Protein AF-0000000082329344 (afdb_homodimer)

pLDDT: mean 95.52, std 6.17, range [58.38, 98.94]

Secondary structure (DSSP, 8-state):
-EEEEE-GGGHHHHHHHHHHHT-EE---EEEE-TTS-EEEE-TT---SEEEEE----SHHHHHHHHHHHHHHHHTT-SEEEEEESS-TTTT--S-SSTT---HHHHHHHHHHTT-SEEEEES-SSGGGGGGSSSPPEEE--GGGGGTTS-S--SS-EEEESSGGGHHHHHHHHHHHT--EEEEEEEEEEETTEEEEEESS---BT--EEEEEEE-SS-HHHHHHHHHHHHTTB--EEEEEEE----TTHHHHHHHTT-SEEEEETTS-STTEEE-SHHHHHTT-/-EEEEE-GGGHHHHHHHHHHHT-EE---EEEE-TTS-EEEE-TT---SEEEEE----SHHHHHHHHHHHHHHHHTT-SEEEEEESS-TTTT--S-SSTT---HHHHHHHHHHTT-SEEEEES-SSGGGGGGSSSPPEEE--GGGGGTTS-S--SS-EEEESSGGGHHHHHHHHHHHT--EEEEEEEEEEETTEEEEEESS---BT--EEEEEEE-SS-HHHHHHHHHHHHTTB--EEEEEEE----TTHHHHHHHTT-SEEEEETTS-STTEEE-SHHHHHTT-

Sequence (568 aa):
MTTIVGGSASQALAAALADELEVSLAAVEYDRFPDGERLAAVPDFDDDRAVVVASTVSSDAHLELLLLQDAVREAGAEEVVTVLPYMGYARQDEAFEAGHPVSARAVARAVSTGADRVLTVNPHEDAICDFFEPTATAVDAAGRLAEPLPDVLEDPVFLSPDAGAIALAETVRDAYGDGETDYFEKTRHSGTEVEISPSDVDVDGRDVVVTDDIIATGSTMSEAVGVLRDRGVGRVFVTCVHPLLARNAVTKLSNAGVEAIYGTDTIERQSTAVSVAPTLAERLMTTIVGGSASQALAAALADELEVSLAAVEYDRFPDGERLAAVPDFDDDRAVVVASTVSSDAHLELLLLQDAVREAGAEEVVTVLPYMGYARQDEAFEAGHPVSARAVARAVSTGADRVLTVNPHEDAICDFFEPTATAVDAAGRLAEPLPDVLEDPVFLSPDAGAIALAETVRDAYGDGETDYFEKTRHSGTEVEISPSDVDVDGRDVVVTDDIIATGSTMSEAVGVLRDRGVGRVFVTCVHPLLARNAVTKLSNAGVEAIYGTDTIERQSTAVSVAPTLAERL

Organism: NCBI:txid2816475

Solvent-accessible surface area (backbone atoms only — not comparable to full-atom values): 28176 Å² total; per-residue (Å²): 99,56,31,30,36,41,32,92,60,16,47,68,45,28,52,46,32,16,60,71,62,70,43,47,68,53,67,62,44,77,49,69,46,86,68,64,52,76,44,35,26,34,59,82,56,78,44,42,29,35,38,38,27,34,22,21,78,42,48,61,40,44,52,44,45,42,22,40,38,32,5,45,43,68,46,54,30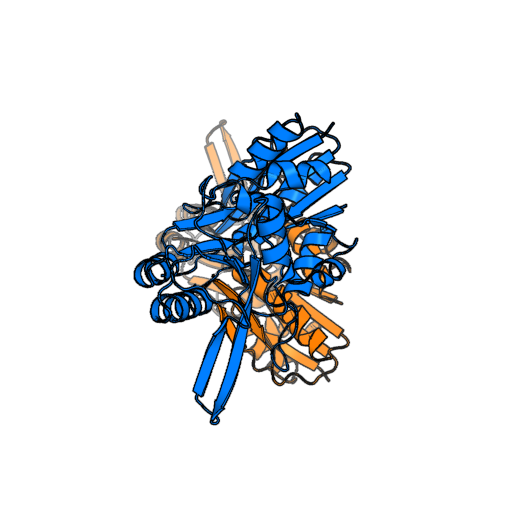,76,38,34,33,34,34,25,41,31,57,57,48,34,88,33,66,49,52,86,48,72,16,26,20,32,37,26,42,36,51,32,38,30,56,23,69,52,31,72,40,38,37,31,37,59,50,84,44,75,71,59,29,67,44,22,55,60,60,34,43,75,38,83,52,49,40,51,65,28,68,73,49,71,95,75,61,53,75,30,33,22,26,7,77,30,72,90,41,32,64,54,13,44,39,20,33,62,60,57,67,61,68,47,70,44,24,30,36,80,47,75,73,57,102,83,45,74,47,68,39,65,64,80,68,84,46,60,64,17,21,33,37,38,31,44,57,65,38,44,57,32,59,72,56,26,52,53,41,43,48,41,53,76,52,46,36,47,54,33,33,38,36,24,44,33,50,62,44,22,85,62,10,61,62,48,31,46,73,44,58,44,72,47,64,41,15,21,34,33,35,67,52,90,47,38,60,38,69,51,30,68,63,51,49,76,76,106,99,57,32,27,36,42,31,92,58,17,48,68,44,30,53,47,31,16,58,73,64,70,43,46,68,54,70,65,46,78,49,69,47,86,71,64,50,77,43,36,27,33,60,80,57,79,46,41,29,36,38,38,29,34,22,22,77,44,49,60,39,45,50,42,44,43,22,40,36,32,4,44,44,67,46,53,30,76,37,36,35,33,34,24,42,31,57,57,49,33,90,32,66,50,53,87,48,72,15,26,21,34,37,24,42,37,54,32,38,29,56,23,70,52,32,72,42,40,37,32,38,60,50,85,44,76,71,59,28,68,42,22,58,60,62,35,43,75,40,80,52,47,40,52,65,30,68,72,49,71,94,74,63,53,75,30,34,22,26,6,77,30,71,88,40,31,64,52,14,43,39,22,32,60,59,58,69,62,67,47,68,44,22,30,36,81,46,73,77,54,103,83,44,76,46,68,39,64,64,82,68,86,46,59,63,18,22,33,38,40,30,44,59,66,37,43,57,31,60,72,57,26,52,52,41,43,48,41,52,76,52,45,36,47,53,34,33,38,37,24,44,33,50,62,44,22,84,62,9,62,60,48,31,47,74,44,57,44,72,47,65,40,15,21,36,34,37,69,53,91,46,39,62,38,68,51,29,69,63,52,51,76,76,107

Structure (mmCIF, N/CA/C/O backbone):
data_AF-0000000082329344-model_v1
#
loop_
_entity.id
_entity.type
_entity.pdbx_description
1 polymer 'Ribose-phosphate pyrophosphokinase'
#
loop_
_atom_site.group_PDB
_atom_site.id
_atom_site.type_symbol
_atom_site.label_atom_id
_atom_site.label_alt_id
_atom_site.label_comp_id
_atom_site.label_asym_id
_atom_site.label_entity_id
_atom_site.label_seq_id
_atom_site.pdbx_PDB_ins_code
_atom_site.Cartn_x
_atom_site.Cartn_y
_atom_site.Cartn_z
_atom_site.occupancy
_atom_site.B_iso_or_equiv
_atom_site.auth_seq_id
_atom_site.auth_comp_id
_atom_site.auth_asym_id
_atom_site.auth_atom_id
_atom_site.pdbx_PDB_model_num
ATOM 1 N N . MET A 1 1 ? -25.406 15.836 -5.16 1 92.25 1 MET A N 1
ATOM 2 C CA . MET A 1 1 ? -25.188 15.836 -3.715 1 92.25 1 MET A CA 1
ATOM 3 C C . MET A 1 1 ? -23.828 15.242 -3.361 1 92.25 1 MET A C 1
ATOM 5 O O . MET A 1 1 ? -23.219 14.57 -4.188 1 92.25 1 MET A O 1
ATOM 9 N N . THR A 1 2 ? -23.219 15.711 -2.225 1 97 2 THR A N 1
ATOM 10 C CA . THR A 1 2 ? -21.859 15.375 -1.821 1 97 2 THR A CA 1
ATOM 11 C C . THR A 1 2 ? -21.859 14.555 -0.534 1 97 2 THR A C 1
ATOM 13 O O . THR A 1 2 ? -22.641 14.836 0.385 1 97 2 THR A O 1
ATOM 16 N N . THR A 1 3 ? -21.094 13.477 -0.561 1 98.56 3 THR A N 1
ATOM 17 C CA . THR A 1 3 ? -20.906 12.672 0.642 1 98.56 3 THR A CA 1
ATOM 18 C C . THR A 1 3 ? -19.422 12.562 0.992 1 98.56 3 THR A C 1
ATOM 20 O O . THR A 1 3 ? -18.594 12.336 0.114 1 98.56 3 THR A O 1
ATOM 23 N N . ILE A 1 4 ? -19.141 12.758 2.311 1 98.88 4 ILE A N 1
ATOM 24 C CA . ILE A 1 4 ? -17.781 12.586 2.812 1 98.88 4 ILE A CA 1
ATOM 25 C C . ILE A 1 4 ? -17.547 11.109 3.145 1 98.88 4 ILE A C 1
ATOM 27 O O . ILE A 1 4 ? -18.391 10.453 3.74 1 98.88 4 ILE A O 1
ATOM 31 N N . VAL A 1 5 ? -16.422 10.57 2.703 1 98.88 5 VAL A N 1
ATOM 32 C CA . VAL A 1 5 ? -16.016 9.195 2.941 1 98.88 5 VAL A CA 1
ATOM 33 C C . VAL A 1 5 ? -14.648 9.172 3.633 1 98.88 5 VAL A C 1
ATOM 35 O O . VAL A 1 5 ? -13.656 9.625 3.066 1 98.88 5 VAL A O 1
ATOM 38 N N . GLY A 1 6 ? -14.555 8.672 4.844 1 98.69 6 GLY A N 1
ATOM 39 C CA . GLY A 1 6 ? -13.328 8.727 5.621 1 98.69 6 GLY A CA 1
ATOM 40 C C . GLY A 1 6 ? -12.562 7.414 5.625 1 98.69 6 GLY A C 1
ATOM 41 O O . GLY A 1 6 ? -13.156 6.348 5.793 1 98.69 6 GLY A O 1
ATOM 42 N N . GLY A 1 7 ? -11.281 7.523 5.32 1 98.44 7 GLY A N 1
ATOM 43 C CA . GLY A 1 7 ? -10.445 6.371 5.605 1 98.44 7 GLY A CA 1
ATOM 44 C C . GLY A 1 7 ? -10.352 6.047 7.082 1 98.44 7 GLY A C 1
ATOM 45 O O . GLY A 1 7 ? -10.742 6.859 7.926 1 98.44 7 GLY A O 1
ATOM 46 N N . SER A 1 8 ? -9.805 4.891 7.406 1 97.75 8 SER A N 1
ATOM 47 C CA . SER A 1 8 ? -9.781 4.418 8.781 1 97.75 8 SER A CA 1
ATOM 48 C C . SER A 1 8 ? -8.891 5.301 9.656 1 97.75 8 SER A C 1
ATOM 50 O O . SER A 1 8 ? -9.133 5.445 10.852 1 97.75 8 SER A O 1
ATOM 52 N N . ALA A 1 9 ? -7.926 5.988 9.078 1 96.94 9 ALA A N 1
ATOM 53 C CA . ALA A 1 9 ? -6.969 6.797 9.828 1 96.94 9 ALA A CA 1
ATOM 54 C C . ALA A 1 9 ? -7.418 8.25 9.898 1 96.94 9 ALA A C 1
ATOM 56 O O . ALA A 1 9 ? -6.703 9.102 10.438 1 96.94 9 ALA A O 1
ATOM 57 N N . SER A 1 10 ? -8.609 8.586 9.344 1 98.25 10 SER A N 1
ATOM 58 C CA . SER A 1 10 ? -9.039 9.977 9.25 1 98.25 10 SER A CA 1
ATOM 59 C C . SER A 1 10 ? -10.523 10.117 9.57 1 98.25 10 SER A C 1
ATOM 61 O O . SER A 1 10 ? -11.227 10.922 8.945 1 98.25 10 SER A O 1
ATOM 63 N N . GLN A 1 11 ? -10.984 9.328 10.5 1 97.69 11 GLN A N 1
ATOM 64 C CA . GLN A 1 11 ? -12.414 9.281 10.766 1 97.69 11 GLN A CA 1
ATOM 65 C C . GLN A 1 11 ? -12.898 10.578 11.422 1 97.69 11 GLN A C 1
ATOM 67 O O . GLN A 1 11 ? -13.938 11.117 11.039 1 97.69 11 GLN A O 1
ATOM 72 N N . ALA A 1 12 ? -12.156 11.07 12.406 1 97.75 12 ALA A N 1
ATOM 73 C CA . ALA A 1 12 ? -12.539 12.289 13.102 1 97.75 12 ALA A CA 1
ATOM 74 C C . ALA A 1 12 ? -12.523 13.492 12.156 1 97.75 12 ALA A C 1
ATOM 76 O O . ALA A 1 12 ? -13.445 14.312 12.164 1 97.75 12 ALA A O 1
ATOM 77 N N . LEU A 1 13 ? -11.5 13.586 11.367 1 98.75 13 LEU A N 1
ATOM 78 C CA . LEU A 1 13 ? -11.414 14.68 10.406 1 98.75 13 LEU A CA 1
ATOM 79 C C . LEU A 1 13 ? -12.539 14.609 9.383 1 98.75 13 LEU A C 1
ATOM 81 O O . LEU A 1 13 ? -13.125 15.625 9.023 1 98.75 13 LEU A O 1
ATOM 85 N N . ALA A 1 14 ? -12.828 13.398 8.867 1 98.75 14 ALA A N 1
ATOM 86 C CA . ALA A 1 14 ? -13.93 13.219 7.922 1 98.75 14 ALA A CA 1
ATOM 87 C C . ALA A 1 14 ? -15.242 13.711 8.508 1 98.75 14 ALA A C 1
ATOM 89 O O . ALA A 1 14 ? -16.016 14.414 7.844 1 98.75 14 ALA A O 1
ATOM 90 N N . ALA A 1 15 ? -15.492 13.328 9.758 1 98.62 15 ALA A N 1
ATOM 91 C CA . ALA A 1 15 ? -16.703 13.75 10.438 1 98.62 15 ALA A CA 1
ATOM 92 C C . ALA A 1 15 ? -16.75 15.273 10.594 1 98.62 15 ALA A C 1
ATOM 94 O O . ALA A 1 15 ? -17.781 15.898 10.344 1 98.62 15 ALA A O 1
ATOM 95 N N . ALA A 1 16 ? -15.633 15.859 11.016 1 98.56 16 ALA A N 1
ATOM 96 C CA . ALA A 1 16 ? -15.547 17.297 11.18 1 98.56 16 ALA A CA 1
ATOM 97 C C . ALA A 1 16 ? -15.789 18.016 9.852 1 98.56 16 ALA A C 1
ATOM 99 O O . ALA A 1 16 ? -16.453 19.062 9.812 1 98.56 16 ALA A O 1
ATOM 100 N N . LEU A 1 17 ? -15.227 17.469 8.812 1 98.81 17 LEU A N 1
ATOM 101 C CA . LEU A 1 17 ? -15.375 18.078 7.496 1 98.81 17 LEU A CA 1
ATOM 102 C C . LEU A 1 17 ? -16.812 18 7.012 1 98.81 17 LEU A C 1
ATOM 104 O O . LEU A 1 17 ? -17.344 18.953 6.43 1 98.81 17 LEU A O 1
ATOM 108 N N . ALA A 1 18 ? -17.453 16.812 7.211 1 98.62 18 ALA A N 1
ATOM 109 C CA . ALA A 1 18 ? -18.875 16.672 6.859 1 98.62 18 ALA A CA 1
ATOM 110 C C . ALA A 1 18 ? -19.719 17.719 7.578 1 98.62 18 ALA A C 1
ATOM 112 O O . ALA A 1 18 ? -20.625 18.312 6.977 1 98.62 18 ALA A O 1
ATOM 113 N N . ASP A 1 19 ? -19.422 17.891 8.828 1 98.5 19 ASP A N 1
ATOM 114 C CA . ASP A 1 19 ? -20.141 18.875 9.625 1 98.5 19 ASP A CA 1
ATOM 115 C C . ASP A 1 19 ? -19.922 20.297 9.086 1 98.5 19 ASP A C 1
ATOM 117 O O . ASP A 1 19 ? -20.875 21.062 8.938 1 98.5 19 ASP A O 1
ATOM 121 N N . GLU A 1 20 ? -18.672 20.656 8.836 1 98.44 20 GLU A N 1
ATOM 122 C CA . GLU A 1 20 ? -18.312 21.984 8.328 1 98.44 20 GLU A CA 1
ATOM 123 C C . GLU A 1 20 ? -19.031 22.281 7.016 1 98.44 20 GLU A C 1
ATOM 125 O O . GLU A 1 20 ? -19.453 23.406 6.781 1 98.44 20 GLU A O 1
ATOM 130 N N . LEU A 1 21 ? -19.156 21.266 6.16 1 98.38 21 LEU A N 1
ATOM 131 C CA . LEU A 1 21 ? -19.719 21.438 4.828 1 98.38 21 LEU A CA 1
ATOM 132 C C . LEU A 1 21 ? -21.234 21.188 4.852 1 98.38 21 LEU A C 1
ATOM 134 O O . LEU A 1 21 ? -21.922 21.469 3.865 1 98.38 21 LEU A O 1
ATOM 138 N N . GLU A 1 22 ? -21.703 20.688 5.941 1 98.06 22 GLU A N 1
ATOM 139 C CA . GLU A 1 22 ? -23.109 20.328 6.094 1 98.06 22 GLU A CA 1
ATOM 140 C C . GLU A 1 22 ? -23.547 19.359 5.004 1 98.06 22 GLU A C 1
ATOM 142 O O . GLU A 1 22 ? -24.562 19.594 4.328 1 98.06 22 GLU A O 1
ATOM 147 N N . VAL A 1 23 ? -22.797 18.297 4.852 1 98.19 23 VAL A N 1
ATOM 148 C CA . VAL A 1 23 ? -23.109 17.25 3.889 1 98.19 23 VAL A CA 1
ATOM 149 C C . VAL A 1 23 ? -23.094 15.891 4.578 1 98.19 23 VAL A C 1
ATOM 151 O O . VAL A 1 23 ? -22.719 15.789 5.754 1 98.19 23 VAL A O 1
ATOM 154 N N . SER A 1 24 ? -23.469 14.836 3.906 1 97.75 24 SER A N 1
ATOM 155 C CA . SER A 1 24 ? -23.578 13.492 4.457 1 97.75 24 SER A CA 1
ATOM 156 C C . SER A 1 24 ? -22.203 12.898 4.738 1 97.75 24 SER A C 1
ATOM 158 O O . SER A 1 24 ? -21.234 13.211 4.051 1 97.75 24 SER A O 1
ATOM 160 N N . LEU A 1 25 ? -22.172 12.133 5.777 1 98.19 25 LEU A N 1
ATOM 161 C CA . LEU A 1 25 ? -21.016 11.312 6.125 1 98.19 25 LEU A CA 1
ATOM 162 C C . LEU A 1 25 ? -21.312 9.828 5.902 1 98.19 25 LEU A C 1
ATOM 164 O O . LEU A 1 25 ? -22.281 9.297 6.465 1 98.19 25 LEU A O 1
ATOM 168 N N . ALA A 1 26 ? -20.484 9.219 5.109 1 97.81 26 ALA 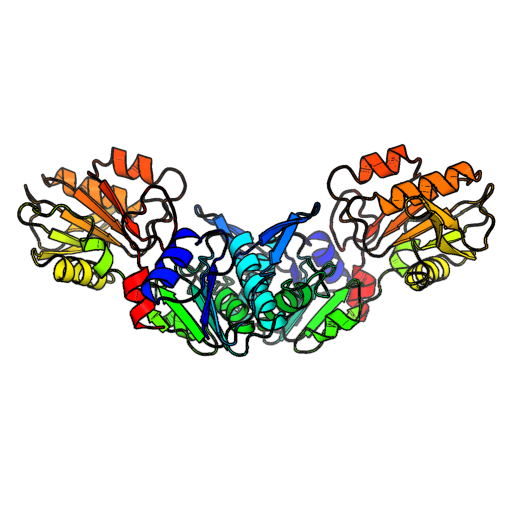A N 1
ATOM 169 C CA . ALA A 1 26 ? -20.734 7.82 4.773 1 97.81 26 ALA A CA 1
ATOM 170 C C . ALA A 1 26 ? -20.359 6.902 5.934 1 97.81 26 ALA A C 1
ATOM 172 O O . ALA A 1 26 ? -19.375 7.137 6.633 1 97.81 26 ALA A O 1
ATOM 173 N N . ALA A 1 27 ? -21.172 5.863 6.105 1 96.44 27 ALA A N 1
ATOM 174 C CA . ALA A 1 27 ? -20.75 4.75 6.949 1 96.44 27 ALA A CA 1
ATOM 175 C C . ALA A 1 27 ? -19.781 3.832 6.203 1 96.44 27 ALA A C 1
ATOM 177 O O . ALA A 1 27 ? -20.188 3.125 5.273 1 96.44 27 ALA A O 1
ATOM 178 N N . VAL A 1 28 ? -18.562 3.891 6.535 1 98 28 VAL A N 1
ATOM 179 C CA . VAL A 1 28 ? -17.547 3.076 5.871 1 98 28 VAL A CA 1
ATOM 180 C C . VAL A 1 28 ? -17.312 1.79 6.66 1 98 28 VAL A C 1
ATOM 182 O O . VAL A 1 28 ? -17.266 1.812 7.891 1 98 28 VAL A O 1
ATOM 185 N N . GLU A 1 29 ? -17.219 0.697 5.98 1 98.12 29 GLU A N 1
ATOM 186 C CA . GLU A 1 29 ? -16.875 -0.585 6.598 1 98.12 29 GLU A CA 1
ATOM 187 C C . GLU A 1 29 ? -15.469 -1.024 6.234 1 98.12 29 GLU A C 1
ATOM 189 O O . GLU A 1 29 ? -15.078 -0.983 5.062 1 98.12 29 GLU A O 1
ATOM 194 N N . TYR A 1 30 ? -14.773 -1.293 7.266 1 97.56 30 TYR A N 1
ATOM 195 C CA . TYR A 1 30 ? -13.414 -1.805 7.09 1 97.56 30 TYR A CA 1
ATOM 196 C C . TYR A 1 30 ? -13.32 -3.258 7.539 1 97.56 30 TYR A C 1
ATOM 198 O O . TYR A 1 30 ? -13.867 -3.631 8.578 1 97.56 30 TYR A O 1
ATOM 206 N N . ASP A 1 31 ? -12.672 -4.086 6.707 1 96.44 31 ASP A N 1
ATOM 207 C CA . ASP A 1 31 ? -12.453 -5.488 7.062 1 96.44 31 ASP A CA 1
ATOM 208 C C . ASP A 1 31 ? -11.102 -5.977 6.555 1 96.44 31 ASP A C 1
ATOM 210 O O . ASP A 1 31 ? -10.422 -5.273 5.797 1 96.44 31 ASP A O 1
ATOM 214 N N . ARG A 1 32 ? -10.633 -7.074 7.074 1 95.88 32 ARG A N 1
ATOM 215 C CA . ARG A 1 32 ? -9.383 -7.715 6.684 1 95.88 32 ARG A CA 1
ATOM 216 C C . ARG A 1 32 ? -9.578 -9.211 6.449 1 95.88 32 ARG A C 1
ATOM 218 O O . ARG A 1 32 ? -10.211 -9.891 7.262 1 95.88 32 ARG A O 1
ATOM 225 N N . PHE A 1 33 ? -9.094 -9.711 5.344 1 95 33 PHE A N 1
ATOM 226 C CA . PHE A 1 33 ? -9.203 -11.125 5.012 1 95 33 PHE A CA 1
ATOM 227 C C . PHE A 1 33 ? -8.117 -11.93 5.711 1 95 33 PHE A C 1
ATOM 229 O O . PHE A 1 33 ? -7.137 -11.367 6.207 1 95 33 PHE A O 1
ATOM 236 N N . PRO A 1 34 ? -8.281 -13.273 5.773 1 92.12 34 PRO A N 1
ATOM 237 C CA . PRO A 1 34 ? -7.301 -14.125 6.445 1 92.12 34 PRO A CA 1
ATOM 238 C C . PRO A 1 34 ? -5.891 -13.969 5.879 1 92.12 34 PRO A C 1
ATOM 240 O O . PRO A 1 34 ? -4.91 -14.141 6.602 1 92.12 34 PRO A O 1
ATOM 243 N N . ASP A 1 35 ? -5.754 -13.625 4.652 1 92.62 35 ASP A N 1
ATOM 244 C CA . ASP A 1 35 ? -4.441 -13.484 4.031 1 92.62 35 ASP A CA 1
ATOM 245 C C . ASP A 1 35 ? -3.875 -12.086 4.258 1 92.62 35 ASP A C 1
ATOM 247 O O . ASP A 1 35 ? -2.791 -11.766 3.768 1 92.62 35 ASP A O 1
ATOM 251 N N . GLY A 1 36 ? -4.641 -11.227 4.891 1 94.94 36 GLY A N 1
ATOM 252 C CA . GLY A 1 36 ? -4.164 -9.898 5.242 1 94.94 36 GLY A CA 1
ATOM 253 C C . GLY A 1 36 ? -4.695 -8.805 4.332 1 94.94 36 GLY A C 1
ATOM 254 O O . GLY A 1 36 ? -4.527 -7.617 4.609 1 94.94 36 GLY A O 1
ATOM 255 N N . GLU A 1 37 ? -5.328 -9.156 3.246 1 97.19 37 GLU A N 1
ATOM 256 C CA . GLU A 1 37 ? -5.875 -8.164 2.334 1 97.19 37 GLU A CA 1
ATOM 257 C C . GLU A 1 37 ? -6.969 -7.336 3.008 1 97.19 37 GLU A C 1
ATOM 259 O O . GLU A 1 37 ? -7.723 -7.852 3.834 1 97.19 37 GLU A O 1
ATOM 264 N N . ARG A 1 38 ? -7.027 -6.109 2.627 1 97.38 38 ARG A N 1
ATOM 265 C CA . ARG A 1 38 ? -8.008 -5.195 3.199 1 97.38 38 ARG A CA 1
ATOM 266 C C . ARG A 1 38 ? -9.266 -5.125 2.332 1 97.38 38 ARG A C 1
ATOM 268 O O . ARG A 1 38 ? -9.211 -5.414 1.136 1 97.38 38 ARG A O 1
ATOM 275 N N . LEU A 1 39 ? -10.328 -4.883 3.016 1 98.12 39 LEU A N 1
ATOM 276 C CA . LEU A 1 39 ? -11.586 -4.504 2.375 1 98.12 39 LEU A CA 1
ATOM 277 C C . LEU A 1 39 ? -12.102 -3.182 2.93 1 98.12 39 LEU A C 1
ATOM 279 O O . LEU A 1 39 ? -12.109 -2.975 4.145 1 98.12 39 LEU A O 1
ATOM 283 N N . ALA A 1 40 ? -12.336 -2.215 2.115 1 98.44 40 ALA A N 1
ATOM 284 C CA . ALA A 1 40 ? -12.977 -0.945 2.459 1 98.44 40 ALA A CA 1
ATOM 285 C C . ALA A 1 40 ? -14.219 -0.706 1.61 1 98.44 40 ALA A C 1
ATOM 287 O O . ALA A 1 40 ? -14.133 -0.594 0.386 1 98.44 40 ALA A O 1
ATOM 288 N N . ALA A 1 41 ? -15.352 -0.664 2.256 1 98.5 41 ALA A N 1
ATOM 289 C CA . ALA A 1 41 ? -16.625 -0.605 1.539 1 98.5 41 ALA A CA 1
ATOM 290 C C . ALA A 1 41 ? -17.469 0.571 2.018 1 98.5 41 ALA A C 1
ATOM 292 O O . ALA A 1 41 ? -17.312 1.036 3.15 1 98.5 41 ALA A O 1
ATOM 293 N N . VAL A 1 42 ? -18.281 1.061 1.146 1 98.31 42 VAL A N 1
ATOM 294 C CA . VAL A 1 42 ? -19.219 2.15 1.427 1 98.31 42 VAL A CA 1
ATOM 295 C C . VAL A 1 42 ? -20.641 1.717 1.087 1 98.31 42 VAL A C 1
ATOM 297 O O . VAL A 1 42 ? -21.281 2.322 0.235 1 98.31 42 VAL A O 1
ATOM 300 N N . PRO A 1 43 ? -21.266 0.801 1.806 1 96.44 43 PRO A N 1
ATOM 301 C CA . PRO A 1 43 ? -22.5 0.121 1.431 1 96.44 43 PRO A CA 1
ATOM 302 C C . PRO A 1 43 ? -23.656 1.09 1.198 1 96.44 43 PRO A C 1
ATOM 304 O O . PRO A 1 43 ? -24.531 0.824 0.37 1 96.44 43 PRO A O 1
ATOM 307 N N . ASP A 1 44 ? -23.797 2.213 1.788 1 92.88 44 ASP A N 1
ATOM 308 C CA . ASP A 1 44 ? -24.969 3.08 1.69 1 92.88 44 ASP A CA 1
ATOM 309 C C . ASP A 1 44 ? -24.656 4.34 0.884 1 92.88 44 ASP A C 1
ATOM 311 O O . ASP A 1 44 ? -25.406 5.312 0.929 1 92.88 44 ASP A O 1
ATOM 315 N N . PHE A 1 45 ? -23.562 4.234 0.147 1 96.75 45 PHE A N 1
ATOM 316 C CA . PHE A 1 45 ? -23.219 5.41 -0.646 1 96.75 45 PHE A CA 1
ATOM 317 C C . PHE A 1 45 ? -24.156 5.547 -1.842 1 96.75 45 PHE A C 1
ATOM 319 O O . PHE A 1 45 ? -24.297 4.609 -2.631 1 96.75 45 PHE A O 1
ATOM 326 N N . ASP A 1 46 ? -24.734 6.637 -1.934 1 93.88 46 ASP A N 1
ATOM 327 C CA . ASP A 1 46 ? -25.672 6.902 -3.025 1 93.88 46 ASP A CA 1
ATOM 328 C C . ASP A 1 46 ? -25.672 8.383 -3.396 1 93.88 46 ASP A C 1
ATOM 330 O O . ASP A 1 46 ? -26.688 9.07 -3.248 1 93.88 46 ASP A O 1
ATOM 334 N N . ASP A 1 47 ? -24.516 8.852 -3.857 1 97 47 ASP A N 1
ATOM 335 C CA . ASP A 1 47 ? -24.406 10.266 -4.223 1 97 47 ASP A CA 1
ATOM 336 C C . ASP A 1 47 ? -23.547 10.445 -5.469 1 97 47 ASP A C 1
ATOM 338 O O . ASP A 1 47 ? -22.938 9.492 -5.949 1 97 47 ASP A O 1
ATOM 342 N N . ASP A 1 48 ? -23.625 11.633 -6.008 1 97.62 48 ASP A N 1
ATOM 343 C CA . ASP A 1 48 ? -22.938 11.938 -7.262 1 97.62 48 ASP A CA 1
ATOM 344 C C . ASP A 1 48 ? -21.484 12.305 -7.016 1 97.62 48 ASP A C 1
ATOM 346 O O . ASP A 1 48 ? -20.625 12.031 -7.855 1 97.62 48 ASP A O 1
ATOM 350 N N . ARG A 1 49 ? -21.266 12.984 -5.914 1 98.56 49 ARG A N 1
ATOM 351 C CA . ARG A 1 49 ? -19.906 13.438 -5.586 1 98.56 49 ARG A CA 1
ATOM 352 C C . ARG A 1 49 ? -19.438 12.836 -4.266 1 98.56 49 ARG A C 1
ATOM 354 O O . ARG A 1 49 ? -20.156 12.883 -3.264 1 98.56 49 ARG A O 1
ATOM 361 N N . ALA A 1 50 ? -18.266 12.211 -4.316 1 98.81 50 ALA A N 1
ATOM 362 C CA . ALA A 1 50 ? -17.625 11.688 -3.115 1 98.81 50 ALA A CA 1
ATOM 363 C C . ALA A 1 50 ? -16.359 12.469 -2.783 1 98.81 50 ALA A C 1
ATOM 365 O O . ALA A 1 50 ? -15.562 12.773 -3.674 1 98.81 50 ALA A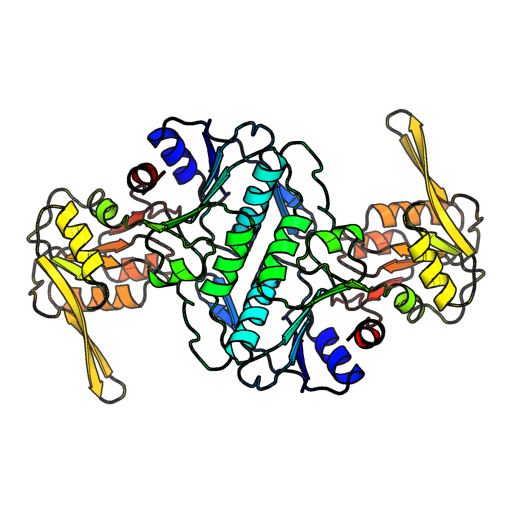 O 1
ATOM 366 N N . VAL A 1 51 ? -16.203 12.852 -1.544 1 98.94 51 VAL A N 1
ATOM 367 C CA . VAL A 1 51 ? -14.953 13.391 -1.018 1 98.94 51 VAL A CA 1
ATOM 368 C C . VAL A 1 51 ? -14.297 12.367 -0.093 1 98.94 51 VAL A C 1
ATOM 370 O O . VAL A 1 51 ? -14.734 12.18 1.045 1 98.94 51 VAL A O 1
ATOM 373 N N . VAL A 1 52 ? -13.32 11.703 -0.601 1 98.94 52 VAL A N 1
ATOM 374 C CA . VAL A 1 52 ? -12.594 10.695 0.165 1 98.94 52 VAL A CA 1
ATOM 375 C C . VAL A 1 52 ? -11.477 11.352 0.967 1 98.94 52 VAL A C 1
ATOM 377 O O . VAL A 1 52 ? -10.57 11.961 0.394 1 98.94 52 VAL A O 1
ATOM 380 N N . VAL A 1 53 ? -11.578 11.289 2.283 1 98.94 53 VAL A N 1
ATOM 381 C CA . VAL A 1 53 ? -10.609 11.883 3.203 1 98.94 53 VAL A CA 1
ATOM 382 C C . VAL A 1 53 ? -9.773 10.789 3.855 1 98.94 53 VAL A C 1
ATOM 384 O O . VAL A 1 53 ? -10.281 10.023 4.688 1 98.94 53 VAL A O 1
ATOM 387 N N . ALA A 1 54 ? -8.5 10.734 3.469 1 98.81 54 ALA A N 1
ATOM 388 C CA . ALA A 1 54 ? -7.695 9.625 3.975 1 98.81 54 ALA A CA 1
ATOM 389 C C . ALA A 1 54 ? -6.227 10.023 4.094 1 98.81 54 ALA A C 1
ATOM 391 O O . ALA A 1 54 ? -5.555 10.242 3.082 1 98.81 54 ALA A O 1
ATOM 392 N N . SER A 1 55 ? -5.738 10.164 5.355 1 98.81 55 SER A N 1
ATOM 393 C CA . SER A 1 55 ? -4.301 10.25 5.574 1 98.81 55 SER A CA 1
ATOM 394 C C . SER A 1 55 ? -3.625 8.906 5.328 1 98.81 55 SER A C 1
ATOM 396 O O . SER A 1 55 ? -4.125 7.863 5.762 1 98.81 55 SER A O 1
ATOM 398 N N . THR A 1 56 ? -2.58 8.891 4.543 1 98.56 56 THR A N 1
ATOM 399 C CA . THR A 1 56 ? -1.875 7.648 4.246 1 98.56 56 THR A CA 1
ATOM 400 C C . THR A 1 56 ? -0.661 7.48 5.152 1 98.56 56 THR A C 1
ATOM 402 O O . THR A 1 56 ? 0.48 7.527 4.688 1 98.56 56 THR A O 1
ATOM 405 N N . VAL A 1 57 ? -0.872 7.129 6.418 1 97.69 57 VAL A N 1
ATOM 406 C CA . VAL A 1 57 ? 0.141 7.082 7.465 1 97.69 57 VAL A CA 1
ATOM 407 C C . VAL A 1 57 ? 0.837 5.723 7.449 1 97.69 57 VAL A C 1
ATOM 409 O O . VAL A 1 57 ? 1.806 5.504 8.18 1 97.69 57 VAL A O 1
ATOM 412 N N . SER A 1 58 ? 0.319 4.785 6.688 1 97.56 58 SER A N 1
ATOM 413 C CA . SER A 1 58 ? 0.847 3.43 6.562 1 97.56 58 SER A CA 1
ATOM 414 C C . SER A 1 58 ? 0.575 2.855 5.176 1 97.56 58 SER A C 1
ATOM 416 O O . SER A 1 58 ? -0.209 3.418 4.41 1 97.56 58 SER A O 1
ATOM 418 N N . SER A 1 59 ? 1.22 1.73 4.891 1 98.06 59 SER A N 1
ATOM 419 C CA . SER A 1 59 ? 0.96 1.057 3.623 1 98.06 59 SER A CA 1
ATOM 420 C C . SER A 1 59 ? -0.494 0.61 3.521 1 98.06 59 SER A C 1
ATOM 422 O O . SER A 1 59 ? -1.104 0.703 2.455 1 98.06 59 SER A O 1
ATOM 424 N N . ASP A 1 60 ? -1.051 0.119 4.613 1 97.94 60 ASP A N 1
ATOM 425 C CA . ASP A 1 60 ? -2.453 -0.283 4.645 1 97.94 60 ASP A CA 1
ATOM 426 C C . ASP A 1 60 ? -3.371 0.899 4.336 1 97.94 60 ASP A C 1
ATOM 428 O O . ASP A 1 60 ? -4.344 0.759 3.592 1 97.94 60 ASP A O 1
ATOM 432 N N . ALA A 1 61 ? -3.012 2.037 4.926 1 98.44 61 ALA A N 1
ATOM 433 C CA . ALA A 1 61 ? -3.838 3.223 4.711 1 98.44 61 ALA A CA 1
ATOM 434 C C . ALA A 1 61 ? -3.787 3.67 3.254 1 98.44 61 ALA A C 1
ATOM 436 O O . ALA A 1 61 ? -4.781 4.164 2.713 1 98.44 61 ALA A O 1
ATOM 437 N N . HIS A 1 62 ? -2.66 3.545 2.656 1 98.69 62 HIS A N 1
ATOM 438 C CA . HIS A 1 62 ? -2.514 3.871 1.242 1 98.69 62 HIS A CA 1
ATOM 439 C C . HIS A 1 62 ? -3.414 2.994 0.378 1 98.69 62 HIS A C 1
ATOM 441 O O . HIS A 1 62 ? -4.141 3.5 -0.479 1 98.69 62 HIS A O 1
ATOM 447 N N . LEU A 1 63 ? -3.379 1.702 0.608 1 98.75 63 LEU A N 1
ATOM 448 C CA . LEU A 1 63 ? -4.211 0.786 -0.163 1 98.75 63 LEU A CA 1
ATOM 449 C C . LEU A 1 63 ? -5.691 1.032 0.115 1 98.75 63 LEU A C 1
ATOM 451 O O . LEU A 1 63 ? -6.512 1.011 -0.806 1 98.75 63 LEU A O 1
ATOM 455 N N . GLU A 1 64 ? -5.988 1.238 1.371 1 98.69 64 GLU A N 1
ATOM 456 C CA . GLU A 1 64 ? -7.367 1.525 1.748 1 98.69 64 GLU A CA 1
ATOM 457 C C . GLU A 1 64 ? -7.91 2.729 0.982 1 98.69 64 GLU A C 1
ATOM 459 O O . GLU A 1 64 ? -9.062 2.725 0.543 1 98.69 64 GLU A O 1
ATOM 464 N N . LEU A 1 65 ? -7.082 3.719 0.813 1 98.88 65 LEU A N 1
ATOM 465 C CA . LEU A 1 65 ? -7.48 4.891 0.043 1 98.88 65 LEU A CA 1
ATOM 466 C C . LEU A 1 65 ? -7.84 4.508 -1.388 1 98.88 65 LEU A C 1
ATOM 468 O O . LEU A 1 65 ? -8.883 4.922 -1.902 1 98.88 65 LEU A O 1
ATOM 472 N N . LEU A 1 66 ? -6.984 3.729 -2.025 1 98.94 66 LEU A N 1
ATOM 473 C CA . LEU A 1 66 ? -7.246 3.305 -3.396 1 98.94 66 LEU A CA 1
ATOM 474 C C . LEU A 1 66 ? -8.555 2.521 -3.48 1 98.94 66 LEU A C 1
ATOM 476 O O . LEU A 1 66 ? -9.328 2.703 -4.422 1 98.94 66 LEU A O 1
ATOM 480 N N . LEU A 1 67 ? -8.781 1.659 -2.473 1 98.94 67 LEU A N 1
ATOM 481 C CA . LEU A 1 67 ? -9.984 0.841 -2.443 1 98.94 67 LEU A CA 1
ATOM 482 C C . LEU A 1 67 ? -11.227 1.71 -2.264 1 98.94 67 LEU A C 1
ATOM 484 O O . LEU A 1 67 ? -12.25 1.478 -2.91 1 98.94 67 LEU A O 1
ATOM 488 N N . LEU A 1 68 ? -11.117 2.703 -1.42 1 98.94 68 LEU A N 1
ATOM 489 C CA . LEU A 1 68 ? -12.258 3.584 -1.185 1 98.94 68 LEU A CA 1
ATOM 490 C C . LEU A 1 68 ? -12.594 4.391 -2.436 1 98.94 68 LEU A C 1
ATOM 492 O O . LEU A 1 68 ? -13.766 4.586 -2.76 1 98.94 68 LEU A O 1
ATOM 496 N N . GLN A 1 69 ? -11.562 4.906 -3.121 1 98.88 69 GLN A N 1
ATOM 497 C CA . GLN A 1 69 ? -11.781 5.598 -4.387 1 98.88 69 GLN A CA 1
ATOM 498 C C . GLN A 1 69 ? -12.562 4.727 -5.363 1 98.88 69 GLN A C 1
ATOM 500 O O . GLN A 1 69 ? -13.5 5.195 -6.016 1 98.88 69 GLN A O 1
ATOM 505 N N . ASP A 1 70 ? -12.172 3.48 -5.449 1 98.94 70 ASP A N 1
ATOM 506 C CA . ASP A 1 70 ? -12.82 2.553 -6.371 1 98.94 70 ASP A CA 1
ATOM 507 C C . ASP A 1 70 ? -14.242 2.229 -5.918 1 98.94 70 ASP A C 1
ATOM 509 O O . ASP A 1 70 ? -15.156 2.146 -6.738 1 98.94 70 ASP A O 1
ATOM 513 N N . ALA A 1 71 ? -14.414 2.043 -4.586 1 98.81 71 ALA A N 1
ATOM 514 C CA . ALA A 1 71 ? -15.711 1.676 -4.027 1 98.81 71 ALA A CA 1
ATOM 515 C C . ALA A 1 71 ? -16.766 2.721 -4.363 1 98.81 71 ALA A C 1
ATOM 517 O O . ALA A 1 71 ? -17.875 2.377 -4.777 1 98.81 71 ALA A O 1
ATOM 518 N N . VAL A 1 72 ? -16.391 4.004 -4.207 1 98.75 72 VAL A N 1
ATOM 519 C CA . VAL A 1 72 ? -17.375 5.047 -4.461 1 98.75 72 VAL A CA 1
ATOM 520 C C . VAL A 1 72 ? -17.672 5.133 -5.957 1 98.75 72 VAL A C 1
ATOM 522 O O . VAL A 1 72 ? -18.797 5.395 -6.363 1 98.75 72 VAL A O 1
ATOM 525 N N . ARG A 1 73 ? -16.641 4.953 -6.777 1 98.5 73 ARG A N 1
ATOM 526 C CA . ARG A 1 73 ? -16.859 4.926 -8.219 1 98.5 73 ARG A CA 1
ATOM 527 C C . ARG A 1 73 ? -17.781 3.777 -8.617 1 98.5 73 ARG A C 1
ATOM 529 O O . ARG A 1 73 ? -18.703 3.965 -9.398 1 98.5 73 ARG A O 1
ATOM 536 N N . GLU A 1 74 ? -17.484 2.615 -8.07 1 98.25 74 GLU A N 1
ATOM 537 C CA . GLU A 1 74 ? -18.297 1.429 -8.312 1 98.25 74 GLU A CA 1
ATOM 538 C C . GLU A 1 74 ? -19.734 1.649 -7.875 1 98.25 74 GLU A C 1
ATOM 540 O O . GLU A 1 74 ? -20.672 1.144 -8.508 1 98.25 74 GLU A O 1
ATOM 545 N N . ALA A 1 75 ? -19.906 2.402 -6.863 1 97.75 75 ALA A N 1
ATOM 546 C CA . ALA A 1 75 ? -21.234 2.664 -6.305 1 97.75 75 ALA A CA 1
ATOM 547 C C . ALA A 1 75 ? -21.969 3.729 -7.113 1 97.75 75 ALA A C 1
ATOM 549 O O . ALA A 1 75 ? -23.156 3.99 -6.875 1 97.75 75 ALA A O 1
ATOM 550 N N . GLY A 1 76 ? -21.219 4.438 -8.047 1 97.25 76 GLY A N 1
ATOM 551 C CA . GLY A 1 76 ? -21.938 5.309 -8.969 1 97.25 76 GLY A CA 1
ATOM 552 C C . GLY A 1 76 ? -21.484 6.758 -8.883 1 97.25 76 GLY A C 1
ATOM 553 O O . GLY A 1 76 ? -22.031 7.621 -9.57 1 97.25 76 GLY A O 1
ATOM 554 N N . ALA A 1 77 ? -20.469 7.059 -8.055 1 98.5 77 ALA A N 1
ATOM 555 C CA . ALA A 1 77 ? -19.984 8.438 -7.969 1 98.5 77 ALA A CA 1
ATOM 556 C C . ALA A 1 77 ? -19.5 8.93 -9.328 1 98.5 77 ALA A C 1
ATOM 558 O O . ALA A 1 77 ? -18.766 8.234 -10.031 1 98.5 77 ALA A O 1
ATOM 559 N N . GLU A 1 78 ? -19.906 10.125 -9.695 1 98.44 78 GLU A N 1
ATOM 560 C CA . GLU A 1 78 ? -19.484 10.734 -10.953 1 98.44 78 GLU A CA 1
ATOM 561 C C . GLU A 1 78 ? -18.219 11.555 -10.773 1 98.44 78 GLU A C 1
ATOM 563 O O . GLU A 1 78 ? -17.453 11.734 -11.727 1 98.44 78 GLU A O 1
ATOM 568 N N . GLU A 1 79 ? -18.078 12.055 -9.555 1 98.75 79 GLU A N 1
ATOM 569 C CA . GLU A 1 79 ? -16.859 12.805 -9.219 1 98.75 79 GLU A CA 1
ATOM 570 C C . GLU A 1 79 ? -16.266 12.328 -7.895 1 98.75 79 GLU A C 1
ATOM 572 O O . GLU A 1 79 ? -16.984 12.219 -6.895 1 98.75 79 GLU A O 1
ATOM 577 N N . VAL A 1 80 ? -15.023 12.039 -7.938 1 98.88 80 VAL A N 1
ATOM 578 C CA . VAL A 1 80 ? -14.312 11.625 -6.738 1 98.88 80 VAL A CA 1
ATOM 579 C C . VAL A 1 80 ? -13.219 12.648 -6.406 1 98.88 80 VAL A C 1
ATOM 581 O O . VAL A 1 80 ? -12.25 12.797 -7.16 1 98.88 80 VAL A O 1
ATOM 584 N N . VAL A 1 81 ? -13.375 13.414 -5.328 1 98.94 81 VAL A N 1
ATOM 585 C CA . VAL A 1 81 ? -12.359 14.305 -4.777 1 98.94 81 VAL A CA 1
ATOM 586 C C . VAL A 1 81 ? -11.609 13.594 -3.656 1 98.94 81 VAL A C 1
ATOM 588 O O . VAL A 1 81 ? -12.219 13.047 -2.736 1 98.94 81 VAL A O 1
ATOM 591 N N . THR A 1 82 ? -10.312 13.516 -3.775 1 98.94 82 THR A N 1
ATOM 592 C CA . THR A 1 82 ? -9.492 12.891 -2.746 1 98.94 82 THR A CA 1
ATOM 593 C C . THR A 1 82 ? -8.781 13.953 -1.909 1 98.94 82 THR A C 1
ATOM 595 O O . THR A 1 82 ? -8.094 14.82 -2.451 1 98.94 82 THR A O 1
ATOM 598 N N . VAL A 1 83 ? -9.008 13.93 -0.653 1 98.94 83 VAL A N 1
ATOM 599 C CA . VAL A 1 83 ? -8.297 14.773 0.303 1 98.94 83 VAL A CA 1
ATOM 600 C C . VAL A 1 83 ? -7.258 13.938 1.05 1 98.94 83 VAL A C 1
ATOM 602 O O . VAL A 1 83 ? -7.602 12.945 1.7 1 98.94 83 VAL A O 1
ATOM 605 N N . LEU A 1 84 ? -6.023 14.336 0.912 1 98.88 84 LEU A N 1
ATOM 606 C CA . LEU A 1 84 ? -4.906 13.734 1.626 1 98.88 84 LEU A CA 1
ATOM 607 C C . LEU A 1 84 ? -4.398 14.656 2.727 1 98.88 84 LEU A C 1
ATOM 609 O O . LEU A 1 84 ? -3.418 15.383 2.533 1 98.88 84 LEU A O 1
ATOM 613 N N . PRO A 1 85 ? -4.977 14.539 3.887 1 98.81 85 PRO A N 1
ATOM 614 C CA . PRO A 1 85 ? -4.496 15.414 4.961 1 98.81 85 PRO A CA 1
ATOM 615 C C . PRO A 1 85 ? -3.014 15.219 5.262 1 98.81 85 PRO A C 1
ATOM 617 O O . PRO A 1 85 ? -2.268 16.188 5.387 1 98.81 85 PRO A O 1
ATOM 620 N N . TYR A 1 86 ? -2.613 14.055 5.445 1 98.69 86 TYR A N 1
ATOM 621 C CA . TYR A 1 86 ? -1.206 13.672 5.48 1 98.69 86 TYR A CA 1
ATOM 622 C C . TYR A 1 86 ? -0.878 12.703 4.352 1 98.69 86 TYR A C 1
ATOM 624 O O . TYR A 1 86 ? -1.47 11.625 4.266 1 98.69 86 TYR A O 1
ATOM 632 N N . MET A 1 87 ? 0.017 13.102 3.492 1 98.5 87 MET A N 1
ATOM 633 C CA . MET A 1 87 ? 0.479 12.25 2.402 1 98.5 87 MET A CA 1
ATOM 634 C C . MET A 1 87 ? 1.761 11.516 2.789 1 98.5 87 MET A C 1
ATOM 636 O O . MET A 1 87 ? 2.838 12.109 2.809 1 98.5 87 MET A O 1
ATOM 640 N N . GLY A 1 88 ? 1.659 10.211 3.031 1 97.94 88 GLY A N 1
ATOM 641 C CA . GLY A 1 88 ? 2.867 9.422 3.227 1 97.94 88 GLY A CA 1
ATOM 642 C C . GLY A 1 88 ? 3.842 9.531 2.07 1 97.94 88 GLY A C 1
ATOM 643 O O . GLY A 1 88 ? 3.434 9.672 0.916 1 97.94 88 GLY A O 1
ATOM 644 N N . TYR A 1 89 ? 5.141 9.484 2.408 1 98.38 89 TYR A N 1
ATOM 645 C CA . TYR A 1 89 ? 6.238 9.484 1.447 1 98.38 89 TYR A CA 1
ATOM 646 C C . TYR A 1 89 ? 6.496 10.883 0.904 1 98.38 89 TYR A C 1
ATOM 648 O O . TYR A 1 89 ? 7.348 11.07 0.03 1 98.38 89 TYR A O 1
ATOM 656 N N . ALA A 1 90 ? 5.801 11.891 1.433 1 97.31 90 ALA A N 1
ATOM 657 C CA . ALA A 1 90 ? 5.969 13.258 0.96 1 97.31 90 ALA A CA 1
ATOM 658 C C . ALA A 1 90 ? 7.406 13.734 1.161 1 97.31 90 ALA A C 1
ATOM 660 O O . ALA A 1 90 ? 7.918 14.531 0.376 1 97.31 90 ALA A O 1
ATOM 661 N N . ARG A 1 91 ? 8.141 13.211 2.189 1 95.75 91 ARG A N 1
ATOM 662 C CA . ARG A 1 91 ? 9.508 13.625 2.482 1 95.75 91 ARG A CA 1
ATOM 663 C C . ARG A 1 91 ? 10.5 12.984 1.514 1 95.75 91 ARG A C 1
ATOM 665 O O . ARG A 1 91 ? 11.656 13.391 1.443 1 95.75 91 ARG A O 1
ATOM 672 N N . GLN A 1 92 ? 10.031 11.969 0.793 1 97.62 92 GLN A N 1
ATOM 673 C CA . GLN A 1 92 ? 10.828 11.352 -0.265 1 97.62 92 GLN A CA 1
ATOM 674 C C . GLN A 1 92 ? 10.484 11.945 -1.627 1 97.62 92 GLN A C 1
ATOM 676 O O . GLN A 1 92 ? 10.141 11.219 -2.561 1 97.62 92 GLN A O 1
ATOM 681 N N . ASP A 1 93 ? 10.633 13.312 -1.758 1 97.12 93 ASP A N 1
ATOM 682 C CA . ASP A 1 93 ? 10.164 14.07 -2.918 1 97.12 93 ASP A CA 1
ATOM 683 C C . ASP A 1 93 ? 11.273 14.211 -3.963 1 97.12 93 ASP A C 1
ATOM 685 O O . ASP A 1 93 ? 11.047 14.766 -5.039 1 97.12 93 ASP A O 1
ATOM 689 N N . GLU A 1 94 ? 12.445 13.727 -3.662 1 96.94 94 GLU A N 1
ATOM 690 C CA . GLU A 1 94 ? 13.562 13.617 -4.594 1 96.94 94 GLU A CA 1
ATOM 691 C C . GLU A 1 94 ? 14.398 12.367 -4.305 1 96.94 94 GLU A C 1
ATOM 693 O O . GLU A 1 94 ? 14.305 11.789 -3.221 1 96.94 94 GLU A O 1
ATOM 698 N N . ALA A 1 95 ? 15.18 11.945 -5.312 1 96.25 95 ALA A N 1
ATOM 699 C CA . ALA A 1 95 ? 16.141 10.875 -5.066 1 96.25 95 ALA A CA 1
ATOM 700 C C . ALA A 1 95 ? 17.281 11.344 -4.164 1 96.25 95 ALA A C 1
ATOM 702 O O . ALA A 1 95 ? 18 12.281 -4.508 1 96.25 95 ALA A O 1
ATOM 703 N N . PHE A 1 96 ? 17.438 10.656 -3.004 1 93.38 96 PHE A N 1
ATOM 704 C CA . PHE A 1 96 ? 18.484 11.055 -2.07 1 93.38 96 PHE A CA 1
ATOM 705 C C . PHE A 1 96 ? 19.859 10.633 -2.586 1 93.38 96 PHE A C 1
ATOM 707 O O . PHE A 1 96 ? 20.844 11.328 -2.361 1 93.38 96 PHE A O 1
ATOM 714 N N . GLU A 1 97 ? 19.875 9.492 -3.131 1 95.31 97 GLU A N 1
ATOM 715 C CA . GLU A 1 97 ? 21.078 8.898 -3.729 1 95.31 97 GLU A CA 1
ATOM 716 C C . GLU A 1 97 ? 20.766 8.297 -5.094 1 95.31 97 GLU A C 1
ATOM 718 O O . GLU A 1 97 ? 19.594 8.125 -5.457 1 95.31 97 GLU A O 1
ATOM 723 N N . ALA A 1 98 ? 21.812 8.031 -5.789 1 94.94 98 ALA A N 1
ATOM 724 C CA . ALA A 1 98 ? 21.641 7.359 -7.074 1 94.94 98 ALA A CA 1
ATOM 725 C C . ALA A 1 98 ? 20.891 6.039 -6.906 1 94.94 98 ALA A C 1
ATOM 727 O O . ALA A 1 98 ? 21.203 5.258 -6.008 1 94.94 98 ALA A O 1
ATOM 728 N N . GLY A 1 99 ? 19.891 5.879 -7.754 1 97.12 99 GLY A N 1
ATOM 729 C CA . GLY A 1 99 ? 19.141 4.637 -7.715 1 97.12 99 GLY A CA 1
ATOM 730 C C . GLY A 1 99 ? 17.938 4.695 -6.785 1 97.12 99 GLY A C 1
ATOM 731 O O . GLY A 1 99 ? 17.125 3.77 -6.75 1 97.12 99 GLY A O 1
ATOM 732 N N . HIS A 1 100 ? 17.859 5.816 -6.066 1 98.25 100 HIS A N 1
ATOM 733 C CA . HIS A 1 100 ? 16.703 5.98 -5.199 1 98.25 100 HIS A CA 1
ATOM 734 C C . HIS A 1 100 ? 15.469 6.398 -5.992 1 98.25 100 HIS A C 1
ATOM 736 O O . HIS A 1 100 ? 15.586 7.086 -7.008 1 98.25 100 HIS A O 1
ATOM 742 N N . PRO A 1 101 ? 14.32 5.992 -5.52 1 98.69 101 PRO A N 1
ATOM 743 C CA . PRO A 1 101 ? 13.086 6.5 -6.125 1 98.69 101 PRO A CA 1
ATOM 744 C C . PRO A 1 101 ? 12.758 7.922 -5.684 1 98.69 101 PRO A C 1
ATOM 746 O O . PRO A 1 101 ? 13.352 8.43 -4.73 1 98.69 101 PRO A O 1
ATOM 749 N N . VAL A 1 102 ? 11.969 8.602 -6.488 1 98.69 102 VAL A N 1
ATOM 750 C CA . VAL A 1 102 ? 11.125 9.672 -5.977 1 98.69 102 VAL A CA 1
ATOM 751 C C . VAL A 1 102 ? 9.789 9.102 -5.5 1 98.69 102 VAL A C 1
ATOM 753 O O . VAL A 1 102 ? 8.828 9.039 -6.27 1 98.69 102 VAL A O 1
ATOM 756 N N . SER A 1 103 ? 9.789 8.703 -4.266 1 98.81 103 SER A N 1
ATOM 757 C CA . SER A 1 103 ? 8.672 7.93 -3.734 1 98.81 103 SER A CA 1
ATOM 758 C C . SER A 1 103 ? 7.379 8.734 -3.762 1 98.81 103 SER A C 1
ATOM 760 O O . SER A 1 103 ? 6.305 8.188 -4.023 1 98.81 103 SER A O 1
ATOM 762 N N . ALA A 1 104 ? 7.484 10.031 -3.463 1 98.75 104 ALA A N 1
ATOM 763 C CA . ALA A 1 104 ? 6.305 10.891 -3.5 1 98.75 104 ALA A CA 1
ATOM 764 C C . ALA A 1 104 ? 5.641 10.852 -4.875 1 98.75 104 ALA A C 1
ATOM 766 O O . ALA A 1 104 ? 4.414 10.883 -4.977 1 98.75 104 ALA A O 1
ATOM 767 N N . ARG A 1 105 ? 6.43 10.789 -5.934 1 98.88 105 ARG A N 1
ATOM 768 C CA . ARG A 1 105 ? 5.914 10.719 -7.297 1 98.88 105 ARG A CA 1
ATOM 769 C C . ARG A 1 105 ? 5.184 9.398 -7.535 1 98.88 105 ARG A C 1
ATOM 771 O O . ARG A 1 105 ? 4.086 9.383 -8.094 1 98.88 105 ARG A O 1
ATOM 778 N N . ALA A 1 106 ? 5.797 8.32 -7.102 1 98.81 106 ALA A N 1
ATOM 779 C CA . ALA A 1 106 ? 5.191 7 -7.281 1 98.81 106 ALA A CA 1
ATOM 780 C C . ALA A 1 106 ? 3.824 6.93 -6.605 1 98.81 106 ALA A C 1
ATOM 782 O O . ALA A 1 106 ? 2.848 6.477 -7.211 1 98.81 106 ALA A O 1
ATOM 783 N N . VAL A 1 107 ? 3.729 7.414 -5.383 1 98.81 107 VAL A N 1
ATOM 784 C CA . VAL A 1 107 ? 2.49 7.297 -4.621 1 98.81 107 VAL A CA 1
ATOM 785 C C . VAL A 1 107 ? 1.457 8.281 -5.156 1 98.81 107 VAL A C 1
ATOM 787 O O . VAL A 1 107 ? 0.265 7.973 -5.219 1 98.81 107 VAL A O 1
ATOM 790 N N . ALA A 1 108 ? 1.914 9.484 -5.523 1 98.88 108 ALA A N 1
ATOM 791 C CA . ALA A 1 108 ? 1 10.477 -6.082 1 98.88 108 ALA A CA 1
ATOM 792 C C . ALA A 1 108 ? 0.344 9.969 -7.359 1 98.88 108 ALA A C 1
ATOM 794 O O . ALA A 1 108 ? -0.868 10.102 -7.543 1 98.88 108 ALA A O 1
ATOM 795 N N . ARG A 1 109 ? 1.121 9.328 -8.234 1 98.88 109 ARG A N 1
ATOM 796 C CA . ARG A 1 109 ? 0.597 8.781 -9.484 1 98.88 109 ARG A CA 1
ATOM 797 C C . ARG A 1 109 ? -0.425 7.684 -9.219 1 98.88 109 ARG A C 1
ATOM 799 O O . ARG A 1 109 ? -1.472 7.633 -9.867 1 98.88 109 ARG A O 1
ATOM 806 N N . ALA A 1 110 ? -0.14 6.871 -8.289 1 98.88 110 ALA A N 1
ATOM 807 C CA . ALA A 1 110 ? -1.062 5.797 -7.938 1 98.88 110 ALA A CA 1
ATOM 808 C C . ALA A 1 110 ? -2.391 6.355 -7.438 1 98.88 110 ALA A C 1
ATOM 810 O O . ALA A 1 110 ? -3.459 5.926 -7.883 1 98.88 110 ALA A O 1
ATOM 811 N N . VAL A 1 111 ? -2.338 7.34 -6.543 1 98.88 111 VAL A N 1
ATOM 812 C CA . VAL A 1 111 ? -3.529 7.934 -5.945 1 98.88 111 VAL A CA 1
ATOM 813 C C . VAL A 1 111 ? -4.355 8.633 -7.023 1 98.88 111 VAL A C 1
ATOM 815 O O . VAL A 1 111 ? -5.586 8.617 -6.977 1 98.88 111 VAL A O 1
ATOM 818 N N . SER A 1 112 ? -3.701 9.18 -8 1 98.88 112 SER A N 1
ATOM 819 C CA . SER A 1 112 ? -4.352 9.953 -9.055 1 98.88 112 SER A CA 1
ATOM 820 C C . SER A 1 112 ? -5.309 9.086 -9.867 1 98.88 112 SER A C 1
ATOM 822 O O . SER A 1 112 ? -6.281 9.586 -10.438 1 98.88 112 SER A O 1
ATOM 824 N N . THR A 1 113 ? -5.094 7.762 -9.891 1 98.75 113 THR A N 1
ATOM 825 C CA . THR A 1 113 ? -5.828 6.875 -10.789 1 98.75 113 THR A CA 1
ATOM 826 C C . THR A 1 113 ? -7.301 6.816 -10.398 1 98.75 113 THR A C 1
ATOM 828 O O . THR A 1 113 ? -8.156 6.496 -11.234 1 98.75 113 THR A O 1
ATOM 831 N N . GLY A 1 114 ? -7.605 7.102 -9.156 1 98.56 114 GLY A N 1
ATOM 832 C CA . GLY A 1 114 ? -8.984 7.02 -8.695 1 98.56 114 GLY A CA 1
ATOM 833 C C . GLY A 1 114 ? -9.57 8.367 -8.336 1 98.56 114 GLY A C 1
ATOM 834 O O . GLY A 1 114 ? -10.633 8.445 -7.707 1 98.56 114 GLY A O 1
ATOM 835 N N . ALA A 1 115 ? -8.875 9.445 -8.703 1 98.75 115 ALA A N 1
ATOM 836 C CA . ALA A 1 115 ? -9.297 10.773 -8.258 1 98.75 115 ALA A CA 1
ATOM 837 C C . ALA A 1 115 ? -9.539 11.695 -9.445 1 98.75 115 ALA A C 1
ATOM 839 O O . ALA A 1 115 ? -8.797 11.656 -10.43 1 98.75 115 ALA A O 1
ATOM 840 N N . ASP A 1 116 ? -10.562 12.531 -9.344 1 98.81 116 ASP A N 1
ATOM 841 C CA . ASP A 1 116 ? -10.789 13.602 -10.312 1 98.81 116 ASP A CA 1
ATOM 842 C C . ASP A 1 116 ? -10.125 14.906 -9.859 1 98.81 116 ASP A C 1
ATOM 844 O O . ASP A 1 116 ? -9.828 15.773 -10.68 1 98.81 116 ASP A O 1
ATOM 848 N N . ARG A 1 117 ? -9.961 15.039 -8.617 1 98.88 117 ARG A N 1
ATOM 849 C CA . ARG A 1 117 ? -9.344 16.172 -7.949 1 98.88 117 ARG A CA 1
ATOM 850 C C . ARG A 1 117 ? -8.664 15.75 -6.652 1 98.88 117 ARG A C 1
ATOM 852 O O . ARG A 1 117 ? -9.172 14.891 -5.934 1 98.88 117 ARG A O 1
ATOM 859 N N . VAL A 1 118 ? -7.461 16.312 -6.359 1 98.88 118 VAL A N 1
ATOM 860 C CA . VAL A 1 118 ? -6.738 15.945 -5.148 1 98.88 118 VAL A CA 1
ATOM 861 C C . VAL A 1 118 ? -6.371 17.203 -4.363 1 98.88 118 VAL A C 1
ATOM 863 O O . VAL A 1 118 ? -5.902 18.188 -4.941 1 98.88 118 VAL A O 1
ATOM 866 N N . LEU A 1 119 ? -6.66 17.234 -3.076 1 98.88 119 LEU A N 1
ATOM 867 C CA . LEU A 1 119 ? -6.172 18.234 -2.135 1 98.88 119 LEU A CA 1
ATOM 868 C C . LEU A 1 119 ? -5.203 17.609 -1.132 1 98.88 119 LEU A C 1
ATOM 870 O O . LEU A 1 119 ? -5.441 16.516 -0.642 1 98.88 119 LEU A O 1
ATOM 874 N N . THR A 1 120 ? -4.164 18.266 -0.871 1 98.75 120 THR A N 1
ATOM 875 C CA . THR A 1 120 ? -3.238 17.906 0.198 1 98.75 120 THR A CA 1
ATOM 876 C C . THR A 1 120 ? -3.109 19.031 1.212 1 98.75 120 THR A C 1
ATOM 878 O O . THR A 1 120 ? -3.502 20.172 0.935 1 98.75 120 THR A O 1
ATOM 881 N N . VAL A 1 121 ? -2.662 18.688 2.4 1 98.69 121 VAL A N 1
ATOM 882 C CA . VAL A 1 121 ? -2.441 19.703 3.434 1 98.69 121 VAL A CA 1
ATOM 883 C C . VAL A 1 121 ? -0.948 19.812 3.729 1 98.69 121 VAL A C 1
ATOM 885 O O . VAL A 1 121 ? -0.327 18.859 4.215 1 98.69 121 VAL A O 1
ATOM 888 N N . ASN A 1 122 ? -0.387 20.969 3.398 1 97.56 122 ASN A N 1
ATOM 889 C CA . ASN A 1 122 ? 1.028 21.219 3.645 1 97.56 122 ASN A CA 1
ATOM 890 C C . ASN A 1 122 ? 1.888 20.016 3.24 1 97.56 122 ASN A C 1
ATOM 892 O O . ASN A 1 122 ? 2.557 19.422 4.082 1 97.56 122 ASN A O 1
ATOM 896 N N . PRO A 1 123 ? 2.043 19.531 1.929 1 95.75 123 PRO A N 1
ATOM 897 C CA . PRO A 1 123 ? 2.697 18.297 1.457 1 95.75 123 PRO A CA 1
ATOM 898 C C . PRO A 1 123 ? 4.215 18.344 1.609 1 95.75 123 PRO A C 1
ATOM 900 O O . PRO A 1 123 ? 4.926 17.547 0.997 1 95.75 123 PRO A O 1
ATOM 903 N N . HIS A 1 124 ? 4.875 19.031 2.48 1 92.25 124 HIS A N 1
ATOM 904 C CA . HIS A 1 124 ? 6.309 19.172 2.707 1 92.25 124 HIS A CA 1
ATOM 905 C C . HIS A 1 124 ? 6.934 20.141 1.706 1 92.25 124 HIS A C 1
ATOM 907 O O . HIS A 1 124 ? 7.605 21.094 2.096 1 92.25 124 HIS A O 1
ATOM 913 N N . GLU A 1 125 ? 6.73 19.797 0.421 1 94.5 125 GLU A N 1
ATOM 914 C CA . GLU A 1 125 ? 7.047 20.703 -0.677 1 94.5 125 GLU A CA 1
ATOM 915 C C . GLU A 1 125 ? 5.855 20.875 -1.618 1 94.5 125 GLU A C 1
ATOM 917 O O . GLU A 1 125 ? 5.234 19.891 -2.021 1 94.5 125 GLU A O 1
ATOM 922 N N . ASP A 1 126 ? 5.645 22.062 -2.041 1 94.56 126 ASP A N 1
ATOM 923 C CA . ASP A 1 126 ? 4.508 22.312 -2.92 1 94.56 126 ASP A CA 1
ATOM 924 C C . ASP A 1 126 ? 4.684 21.625 -4.266 1 94.56 126 ASP A C 1
ATOM 926 O O . ASP A 1 126 ? 3.699 21.234 -4.898 1 94.56 126 ASP A O 1
ATOM 930 N N . ALA A 1 127 ? 5.883 21.469 -4.688 1 96.81 127 ALA A N 1
ATOM 931 C CA . ALA A 1 127 ? 6.188 20.875 -5.988 1 96.81 127 ALA A CA 1
ATOM 932 C C . ALA A 1 127 ? 5.668 19.438 -6.078 1 96.81 127 ALA A C 1
ATOM 934 O O . ALA A 1 127 ? 5.48 18.906 -7.176 1 96.81 127 ALA A O 1
ATOM 935 N N . ILE A 1 128 ? 5.41 18.828 -4.969 1 97.88 128 ILE A N 1
ATOM 936 C CA . ILE A 1 128 ? 4.883 17.453 -4.918 1 97.88 128 ILE A CA 1
ATOM 937 C C . ILE A 1 128 ? 3.527 17.406 -5.617 1 97.88 128 ILE A C 1
ATOM 939 O O . ILE A 1 128 ? 3.17 16.391 -6.211 1 97.88 128 ILE A O 1
ATOM 943 N N . CYS A 1 129 ? 2.791 18.484 -5.562 1 98.69 129 CYS A N 1
ATOM 944 C CA . CYS A 1 129 ? 1.464 18.547 -6.168 1 98.69 129 CYS A CA 1
ATOM 945 C C . CYS A 1 129 ? 1.531 18.297 -7.668 1 98.69 129 CYS A C 1
ATOM 947 O O . CYS A 1 129 ? 0.58 17.781 -8.258 1 98.69 129 CYS A O 1
ATOM 949 N N . ASP A 1 130 ? 2.635 18.594 -8.281 1 98.62 130 ASP A N 1
ATOM 950 C CA . ASP A 1 130 ? 2.809 18.453 -9.719 1 98.62 130 ASP A CA 1
ATOM 951 C C . ASP A 1 130 ? 2.918 16.969 -10.117 1 98.62 130 ASP A C 1
ATOM 953 O O . ASP A 1 130 ? 2.805 16.641 -11.297 1 98.62 130 ASP A O 1
ATOM 957 N N . PHE A 1 131 ? 3.191 16.078 -9.156 1 98.69 131 PHE A N 1
ATOM 958 C CA . PHE A 1 131 ? 3.283 14.656 -9.453 1 98.69 131 PHE A CA 1
ATOM 959 C C . PHE A 1 131 ? 1.901 14.062 -9.703 1 98.69 131 PHE A C 1
ATOM 961 O O . PHE A 1 131 ? 1.781 12.961 -10.234 1 98.69 131 PHE A O 1
ATOM 968 N N . PHE A 1 132 ? 0.872 14.75 -9.242 1 98.81 132 PHE A N 1
ATOM 969 C CA . PHE A 1 132 ? -0.499 14.281 -9.414 1 98.81 132 PHE A CA 1
ATOM 970 C C . PHE A 1 132 ? -1.033 14.664 -10.789 1 98.81 132 PHE A C 1
ATOM 972 O O . PHE A 1 132 ? -0.665 15.703 -11.336 1 98.81 132 PHE A O 1
ATOM 979 N N . GLU A 1 133 ? -1.868 13.812 -11.281 1 97.94 133 GLU A N 1
ATOM 980 C CA . GLU A 1 133 ? -2.615 14.109 -12.5 1 97.94 133 GLU A CA 1
ATOM 981 C C . GLU A 1 133 ? -4.105 13.844 -12.312 1 97.94 133 GLU A C 1
ATOM 983 O O . GLU A 1 133 ? -4.523 12.688 -12.211 1 97.94 133 GLU A O 1
ATOM 988 N N . PRO A 1 134 ? -4.918 14.898 -12.297 1 97.81 134 PRO A N 1
ATOM 989 C CA . PRO A 1 134 ? -4.512 16.297 -12.445 1 97.81 134 PRO A CA 1
ATOM 990 C C . PRO A 1 134 ? -3.703 16.797 -11.258 1 97.81 134 PRO A C 1
ATOM 992 O O . PRO A 1 134 ? -3.684 16.172 -10.203 1 97.81 134 PRO A O 1
ATOM 995 N N . THR A 1 135 ? -3.062 17.953 -11.414 1 98.69 135 THR A N 1
ATOM 996 C CA . THR A 1 135 ? -2.244 18.562 -10.375 1 98.69 135 THR A CA 1
ATOM 997 C C . THR A 1 135 ? -3.059 18.766 -9.102 1 98.69 135 THR A C 1
ATOM 999 O O . THR A 1 135 ? -4.211 19.203 -9.156 1 98.69 135 THR A O 1
ATOM 1002 N N . ALA A 1 136 ? -2.459 18.406 -7.969 1 98.81 136 ALA A N 1
ATOM 1003 C CA . ALA A 1 136 ? -3.137 18.547 -6.684 1 98.81 136 ALA A CA 1
ATOM 1004 C C . ALA A 1 136 ? -3.1 20 -6.203 1 98.81 136 ALA A C 1
ATOM 1006 O O . ALA A 1 136 ? -2.314 20.797 -6.703 1 98.81 136 ALA A O 1
ATOM 1007 N N . THR A 1 137 ? -3.971 20.297 -5.297 1 98.62 137 THR A N 1
ATOM 1008 C CA . THR A 1 137 ? -3.99 21.594 -4.629 1 98.62 137 THR A CA 1
ATOM 1009 C C . THR A 1 137 ? -3.445 21.469 -3.207 1 98.62 137 THR A C 1
ATOM 1011 O O . THR A 1 137 ? -3.941 20.672 -2.41 1 98.62 137 THR A O 1
ATOM 1014 N N . ALA A 1 138 ? -2.459 22.25 -2.904 1 98.31 138 ALA A N 1
ATOM 1015 C CA . ALA A 1 138 ? -1.938 22.297 -1.541 1 98.31 138 ALA A CA 1
ATOM 1016 C C . ALA A 1 138 ? -2.729 23.297 -0.691 1 98.31 138 ALA A C 1
ATOM 1018 O O . ALA A 1 138 ? -2.891 24.453 -1.07 1 98.31 138 ALA A O 1
ATOM 1019 N N . VAL A 1 139 ? -3.23 22.828 0.401 1 98.38 139 VAL A N 1
ATOM 1020 C CA . VAL A 1 139 ? -3.943 23.656 1.36 1 98.38 139 VAL A CA 1
ATOM 1021 C C . VAL A 1 139 ? -3.031 23.984 2.541 1 98.38 139 VAL A C 1
ATOM 1023 O O . VAL A 1 139 ? -2.445 23.094 3.148 1 98.38 139 VAL A O 1
ATOM 1026 N N . ASP A 1 140 ? -2.811 25.25 2.844 1 97.44 140 ASP A N 1
ATOM 1027 C CA . ASP A 1 140 ? -2.012 25.656 3.994 1 97.44 140 ASP A CA 1
ATOM 1028 C C . ASP A 1 140 ? -2.873 25.766 5.25 1 97.44 140 ASP A C 1
ATOM 1030 O O . ASP A 1 140 ? -3.678 26.688 5.379 1 97.44 140 ASP A O 1
ATOM 1034 N N . ALA A 1 141 ? -2.654 24.875 6.164 1 97.44 141 ALA A N 1
ATOM 1035 C CA . ALA A 1 141 ? -3.486 24.859 7.367 1 97.44 141 ALA A CA 1
ATOM 1036 C C . ALA A 1 141 ? -2.672 25.25 8.602 1 97.44 141 ALA A C 1
ATOM 1038 O O . ALA A 1 141 ? -3.119 25.047 9.734 1 97.44 141 ALA A O 1
ATOM 1039 N N . ALA A 1 142 ? -1.513 25.797 8.406 1 97.88 142 ALA A N 1
ATOM 1040 C CA . ALA A 1 142 ? -0.603 26.109 9.5 1 97.88 142 ALA A CA 1
ATOM 1041 C C . ALA A 1 142 ? -1.232 27.109 10.461 1 97.88 142 ALA A C 1
ATOM 1043 O O . ALA A 1 142 ? -0.991 27.062 11.672 1 97.88 142 ALA A O 1
ATOM 1044 N N . GLY A 1 143 ? -2.039 28.016 9.945 1 98.19 143 GLY A N 1
ATOM 1045 C CA . GLY A 1 143 ? -2.664 29.031 10.789 1 98.19 143 GLY A CA 1
ATOM 1046 C C . GLY A 1 143 ? -3.527 28.438 11.883 1 98.19 143 GLY A C 1
ATOM 1047 O O . GLY A 1 143 ? -3.707 29.062 12.938 1 98.19 143 GLY A O 1
ATOM 1048 N N . ARG A 1 144 ? -4.066 27.219 11.641 1 98.38 144 ARG A N 1
ATOM 1049 C CA . ARG A 1 144 ? -4.91 26.547 12.625 1 98.38 144 ARG A CA 1
ATOM 1050 C C . ARG A 1 144 ? -4.141 26.281 13.914 1 98.38 144 ARG A C 1
ATOM 1052 O O . ARG A 1 144 ? -4.738 26.156 14.984 1 98.38 144 ARG A O 1
ATOM 1059 N N . LEU A 1 145 ? -2.824 26.234 13.844 1 98.44 145 LEU A N 1
ATOM 1060 C CA . LEU A 1 145 ? -1.979 25.844 14.969 1 98.44 145 LEU A CA 1
ATOM 1061 C C . LEU A 1 145 ? -1.938 26.953 16.031 1 98.44 145 LEU A C 1
ATOM 1063 O O . LEU A 1 145 ? -1.482 26.719 17.156 1 98.44 145 LEU A O 1
ATOM 1067 N N . ALA A 1 146 ? -2.414 28.156 15.742 1 98.44 146 ALA A N 1
ATOM 1068 C CA . ALA A 1 146 ? -2.475 29.25 16.703 1 98.44 146 ALA A CA 1
ATOM 1069 C C . ALA A 1 146 ? -3.58 29 17.734 1 98.44 146 ALA A C 1
ATOM 1071 O O . ALA A 1 146 ? -3.48 29.453 18.875 1 98.44 146 ALA A O 1
ATOM 1072 N N . GLU A 1 147 ? -4.578 28.281 17.312 1 98.06 147 GLU A N 1
ATOM 1073 C CA . GLU A 1 147 ? -5.809 28.156 18.078 1 98.06 147 GLU A CA 1
ATOM 1074 C C . GLU A 1 147 ? -5.543 27.484 19.438 1 98.06 147 GLU A C 1
ATOM 1076 O O . GLU A 1 147 ? -6.074 27.922 20.453 1 98.06 147 GLU A O 1
ATOM 1081 N N . PRO A 1 148 ? -4.793 26.406 19.484 1 98.06 148 PRO A N 1
ATOM 1082 C CA . PRO A 1 148 ? -4.617 25.734 20.766 1 98.06 148 PRO A CA 1
ATOM 1083 C C . PRO A 1 148 ? -3.592 26.406 21.656 1 98.06 148 PRO A C 1
ATOM 1085 O O . PRO A 1 148 ? -3.412 26.016 22.812 1 98.06 148 PRO A O 1
ATOM 1088 N N . LEU A 1 149 ? -2.867 27.391 21.188 1 98.38 149 LEU A N 1
ATOM 1089 C CA . LEU A 1 149 ? -1.891 28.094 22 1 98.38 149 LEU A CA 1
ATOM 1090 C C . LEU A 1 149 ? -2.582 28.891 23.109 1 98.38 149 LEU A C 1
ATOM 1092 O O . LEU A 1 149 ? -3.73 29.312 22.953 1 98.38 149 LEU A O 1
ATOM 1096 N N . PRO A 1 150 ? -1.836 29.094 24.266 1 97.81 150 PRO A N 1
ATOM 1097 C CA . PRO A 1 150 ? -2.404 29.953 25.312 1 97.81 150 PRO A CA 1
ATOM 1098 C C . PRO A 1 150 ? -2.789 31.328 24.797 1 97.81 150 PRO A C 1
ATOM 1100 O O . PRO A 1 150 ? -2.094 31.891 23.953 1 97.81 150 PRO A O 1
ATOM 1103 N N . ASP A 1 151 ? -3.779 31.891 25.391 1 96.81 151 ASP A N 1
ATOM 1104 C CA . ASP A 1 151 ? -4.258 33.219 25 1 96.81 151 ASP A CA 1
ATOM 1105 C C . ASP A 1 151 ? -3.178 34.281 25.219 1 96.81 151 ASP A C 1
ATOM 1107 O O . ASP A 1 151 ? -3.135 35.281 24.516 1 96.81 151 ASP A O 1
ATOM 1111 N N . VAL A 1 152 ? -2.41 34 26.219 1 96.88 152 VAL A N 1
ATOM 1112 C CA . VAL A 1 152 ? -1.371 34.969 26.531 1 96.88 152 VAL A CA 1
ATOM 1113 C C . VAL A 1 152 ? -0.009 34.281 26.562 1 96.88 152 VAL A C 1
ATOM 1115 O O . VAL A 1 152 ? 0.202 33.344 27.344 1 96.88 152 VAL A O 1
ATOM 1118 N N . LEU A 1 153 ? 0.862 34.688 25.703 1 98 153 LEU A N 1
ATOM 1119 C CA . LEU A 1 153 ? 2.266 34.312 25.672 1 98 153 LEU A CA 1
ATOM 1120 C C . LEU A 1 153 ? 3.168 35.469 26.016 1 98 153 LEU A C 1
ATOM 1122 O O . LEU A 1 153 ? 2.912 36.625 25.594 1 98 153 LEU A O 1
ATOM 1126 N N . GLU A 1 154 ? 4.156 35.219 26.797 1 98.06 154 GLU A N 1
ATOM 1127 C CA . GLU A 1 154 ? 5.078 36.281 27.203 1 98.06 154 GLU A CA 1
ATOM 1128 C C . GLU A 1 154 ? 6.035 36.625 26.062 1 98.06 154 GLU A C 1
ATOM 1130 O O . GLU A 1 154 ? 6.992 35.906 25.797 1 98.06 154 GLU A O 1
ATOM 1135 N N . ASP A 1 155 ? 5.891 37.812 25.422 1 97.56 155 ASP A N 1
ATOM 1136 C CA . ASP A 1 155 ? 6.734 38.312 24.344 1 97.56 155 ASP A CA 1
ATOM 1137 C C . ASP A 1 155 ? 7.102 37.188 23.375 1 97.56 155 ASP A C 1
ATOM 1139 O O . ASP A 1 155 ? 8.281 36.875 23.203 1 97.56 155 ASP A O 1
ATOM 1143 N N . PRO A 1 156 ? 6.086 36.625 22.766 1 98.19 156 PRO A N 1
ATOM 1144 C CA . PRO A 1 156 ? 6.273 35.344 22.062 1 98.19 156 PRO A CA 1
ATOM 1145 C C . PRO A 1 156 ? 7.18 35.469 20.844 1 98.19 156 PRO A C 1
ATOM 1147 O O . PRO A 1 156 ? 7.129 36.469 20.141 1 98.19 156 PRO A O 1
ATOM 1150 N N . VAL A 1 157 ? 7.984 34.438 20.641 1 98.19 157 VAL A N 1
ATOM 1151 C CA . VAL A 1 157 ? 8.797 34.281 19.453 1 98.19 157 VAL A CA 1
ATOM 1152 C C . VAL A 1 157 ? 8.398 32.969 18.75 1 98.19 157 VAL A C 1
ATOM 1154 O O . VAL A 1 157 ? 8.344 31.922 19.359 1 98.19 157 VAL A O 1
ATOM 1157 N N . PHE A 1 158 ? 8.016 33.125 17.484 1 98.19 158 PHE A N 1
ATOM 1158 C CA . PHE A 1 158 ? 7.707 31.969 16.641 1 98.19 158 PHE A CA 1
ATOM 1159 C C . PHE A 1 158 ? 8.922 31.562 15.805 1 98.19 158 PHE A C 1
ATOM 1161 O O . PHE A 1 158 ? 9.406 32.344 14.992 1 98.19 158 PHE A O 1
ATOM 1168 N N . LEU A 1 159 ? 9.359 30.344 16.031 1 97.25 159 LEU A N 1
ATOM 1169 C CA . LEU A 1 159 ? 10.602 29.891 15.414 1 97.25 159 LEU A CA 1
ATOM 1170 C C . LEU A 1 159 ? 10.344 28.734 14.453 1 97.25 159 LEU A C 1
ATOM 1172 O O . LEU A 1 159 ? 9.523 27.859 14.734 1 97.25 159 LEU A O 1
ATOM 1176 N N . SER A 1 160 ? 11.008 28.781 13.344 1 95.31 160 SER A N 1
ATOM 1177 C CA . SER A 1 160 ? 11.055 27.641 12.445 1 95.31 160 SER A CA 1
ATOM 1178 C C . SER A 1 160 ? 12.406 26.938 12.523 1 95.31 160 SER A C 1
ATOM 1180 O O . SER A 1 160 ? 13.398 27.516 12.961 1 95.31 160 SER A O 1
ATOM 1182 N N . PRO A 1 161 ? 12.445 25.641 12.188 1 89.62 161 PRO A N 1
ATOM 1183 C CA . PRO A 1 161 ? 13.688 24.875 12.312 1 89.62 161 PRO A CA 1
ATOM 1184 C C . PRO A 1 161 ? 14.797 25.406 11.414 1 89.62 161 PRO A C 1
ATOM 1186 O O . PRO A 1 161 ? 15.984 25.234 11.719 1 89.62 161 PRO A O 1
ATOM 1189 N N . ASP A 1 162 ? 14.406 25.922 10.281 1 87.81 162 ASP A N 1
ATOM 1190 C CA . ASP A 1 162 ? 15.383 26.516 9.375 1 87.81 162 ASP A CA 1
ATOM 1191 C C . ASP A 1 162 ? 14.789 27.688 8.594 1 87.81 162 ASP A C 1
ATOM 1193 O O . ASP A 1 162 ? 13.594 27.984 8.734 1 87.81 162 ASP A O 1
ATOM 1197 N N . ALA A 1 163 ? 15.688 28.344 7.883 1 89.12 163 ALA A N 1
ATOM 1198 C CA . ALA A 1 163 ? 15.273 29.547 7.168 1 89.12 163 ALA A CA 1
ATOM 1199 C C . ALA A 1 163 ? 14.227 29.219 6.105 1 89.12 163 ALA A C 1
ATOM 1201 O O . ALA A 1 163 ? 13.336 30.016 5.828 1 89.12 163 ALA A O 1
ATOM 1202 N N . GLY A 1 164 ? 14.273 28.109 5.574 1 85.44 164 GLY A N 1
ATOM 1203 C CA . GLY A 1 164 ? 13.367 27.703 4.508 1 85.44 164 GLY A CA 1
ATOM 1204 C C . GLY A 1 164 ? 11.945 27.5 4.98 1 85.44 164 GLY A C 1
ATOM 1205 O O . GLY A 1 164 ? 11.008 27.562 4.184 1 85.44 164 GLY A O 1
ATOM 1206 N N . ALA A 1 165 ? 11.758 27.359 6.25 1 89.56 165 ALA A N 1
ATOM 1207 C CA . ALA A 1 165 ? 10.438 27.062 6.805 1 89.56 165 ALA A CA 1
ATOM 1208 C C . ALA A 1 165 ? 9.867 28.281 7.523 1 89.56 165 ALA A C 1
ATOM 1210 O O . ALA A 1 165 ? 8.867 28.172 8.234 1 89.56 165 ALA A O 1
ATOM 1211 N N . ILE A 1 166 ? 10.445 29.375 7.414 1 93.94 166 ILE A N 1
ATOM 1212 C CA . ILE A 1 166 ? 10.07 30.562 8.188 1 93.94 166 ILE A CA 1
ATOM 1213 C C . ILE A 1 166 ? 8.625 30.938 7.883 1 93.94 166 ILE A C 1
ATOM 1215 O O . ILE A 1 166 ? 7.918 31.453 8.75 1 93.94 166 ILE A O 1
ATOM 1219 N N . ALA A 1 167 ? 8.172 30.641 6.66 1 94.81 167 ALA A N 1
ATOM 1220 C CA . ALA A 1 167 ? 6.805 30.984 6.266 1 94.81 167 ALA A CA 1
ATOM 1221 C C . ALA A 1 167 ? 5.793 30.297 7.176 1 94.81 167 ALA A C 1
ATOM 1223 O O . ALA A 1 167 ? 4.73 30.844 7.465 1 94.81 167 ALA A O 1
ATOM 1224 N N . LEU A 1 168 ? 6.09 29.141 7.598 1 95.62 168 LEU A N 1
ATOM 1225 C CA . LEU A 1 168 ? 5.223 28.391 8.516 1 95.62 168 LEU A CA 1
ATOM 1226 C C . LEU A 1 168 ? 5.078 29.141 9.836 1 95.62 168 LEU A C 1
ATOM 1228 O O . LEU A 1 168 ? 3.963 29.312 10.336 1 95.62 168 LEU A O 1
ATOM 1232 N N . ALA A 1 169 ? 6.203 29.516 10.398 1 96.75 169 ALA A N 1
ATOM 1233 C CA . ALA A 1 169 ? 6.207 30.266 11.664 1 96.75 169 ALA A CA 1
ATOM 1234 C C . ALA A 1 169 ? 5.453 31.578 11.531 1 96.75 169 ALA A C 1
ATOM 1236 O O . ALA A 1 169 ? 4.707 31.969 12.43 1 96.75 169 ALA A O 1
ATOM 1237 N N . GLU A 1 170 ? 5.648 32.219 10.406 1 97.94 170 GLU A N 1
ATOM 1238 C CA . GLU A 1 170 ? 4.965 33.5 10.148 1 97.94 170 GLU A CA 1
ATOM 1239 C C . GLU A 1 170 ? 3.455 33.312 10.086 1 97.94 170 GLU A C 1
ATOM 1241 O O . GLU A 1 170 ? 2.697 34.094 10.633 1 97.94 170 GLU A O 1
ATOM 1246 N N . THR A 1 171 ? 3.064 32.281 9.43 1 98 171 THR A N 1
ATOM 1247 C CA . THR A 1 171 ? 1.64 32 9.297 1 98 171 THR A CA 1
ATOM 1248 C C . THR A 1 171 ? 1.006 31.781 10.664 1 98 171 THR A C 1
ATOM 1250 O O . THR A 1 171 ? -0.07 32.312 10.953 1 98 171 THR A O 1
ATOM 1253 N N . VAL A 1 172 ? 1.655 31.031 11.5 1 98.44 172 VAL A N 1
ATOM 1254 C CA . VAL A 1 172 ? 1.142 30.75 12.836 1 98.44 172 VAL A CA 1
ATOM 1255 C C . VAL A 1 172 ? 1.12 32.031 13.656 1 98.44 172 VAL A C 1
ATOM 1257 O O . VAL A 1 172 ? 0.128 32.344 14.32 1 98.44 172 VAL A O 1
ATOM 1260 N N . ARG A 1 173 ? 2.209 32.812 13.609 1 98.38 173 ARG A N 1
ATOM 1261 C CA . ARG A 1 173 ? 2.301 34.094 14.32 1 98.38 173 ARG A CA 1
ATOM 1262 C C . ARG A 1 173 ? 1.179 35.031 13.898 1 98.38 173 ARG A C 1
ATOM 1264 O O . ARG A 1 173 ? 0.519 35.625 14.75 1 98.38 173 ARG A O 1
ATOM 1271 N N . ASP A 1 174 ? 0.999 35.156 12.586 1 98.44 174 ASP A N 1
ATOM 1272 C CA . ASP A 1 174 ? -0.03 36.031 12.062 1 98.44 174 ASP A CA 1
ATOM 1273 C C . ASP A 1 174 ? -1.414 35.625 12.562 1 98.44 174 ASP A C 1
ATOM 1275 O O . ASP A 1 174 ? -2.229 36.5 12.914 1 98.44 174 ASP A O 1
ATOM 1279 N N . ALA A 1 175 ? -1.703 34.375 12.547 1 98.19 175 ALA A N 1
ATOM 1280 C CA . ALA A 1 175 ? -2.982 33.875 13.047 1 98.19 175 ALA A CA 1
ATOM 1281 C C . ALA A 1 175 ? -3.129 34.156 14.547 1 98.19 175 ALA A C 1
ATOM 1283 O O . ALA A 1 175 ? -4.227 34.438 15.031 1 98.19 175 ALA A O 1
ATOM 1284 N N . TYR A 1 176 ? -1.991 33.969 15.273 1 98.19 176 TYR A N 1
ATOM 1285 C CA . TYR A 1 176 ? -1.997 34.219 16.703 1 98.19 176 TYR A CA 1
ATOM 1286 C C . TYR A 1 176 ? -2.23 35.688 16.984 1 98.19 176 TYR A C 1
ATOM 1288 O O . TYR A 1 176 ? -2.91 36.062 17.953 1 98.19 176 TYR A O 1
ATOM 1296 N N . GLY A 1 177 ? -1.628 36.531 16.219 1 97.44 177 GLY A N 1
ATOM 1297 C CA . GLY A 1 177 ? -1.935 37.969 16.25 1 97.44 177 GLY A CA 1
ATOM 1298 C C . GLY A 1 177 ? -0.873 38.781 16.953 1 97.44 177 GLY A C 1
ATOM 1299 O O . GLY A 1 177 ? -0.963 40 17.016 1 97.44 177 GLY A O 1
ATOM 1300 N N . ASP A 1 178 ? 0.192 38.156 17.484 1 96.38 178 ASP A N 1
ATOM 1301 C CA . ASP A 1 178 ? 1.243 38.844 18.219 1 96.38 178 ASP A CA 1
ATOM 1302 C C . ASP A 1 178 ? 2.549 38.062 18.188 1 96.38 178 ASP A C 1
ATOM 1304 O O . ASP A 1 178 ? 2.543 36.844 17.984 1 96.38 178 ASP A O 1
ATOM 1308 N N . GLY A 1 179 ? 3.705 38.906 18.328 1 97 179 GLY A N 1
ATOM 1309 C CA . GLY A 1 179 ? 4.992 38.219 18.469 1 97 179 GLY A CA 1
ATOM 1310 C C . GLY A 1 179 ? 5.922 38.469 17.297 1 97 179 GLY A C 1
ATOM 1311 O O . GLY A 1 179 ? 5.559 39.125 16.328 1 97 179 GLY A O 1
ATOM 1312 N N . GLU A 1 180 ? 7.148 37.906 17.391 1 97.5 180 GLU A N 1
ATOM 1313 C CA . GLU A 1 180 ? 8.18 37.969 16.359 1 97.5 180 GLU A CA 1
ATOM 1314 C C . GLU A 1 180 ? 8.453 36.594 15.773 1 97.5 180 GLU A C 1
ATOM 1316 O O . GLU A 1 180 ? 8.102 35.562 16.375 1 97.5 180 GLU A O 1
ATOM 1321 N N . THR A 1 181 ? 8.953 36.656 14.57 1 97.69 181 THR A N 1
ATOM 1322 C CA . THR A 1 181 ? 9.352 35.406 13.945 1 97.69 181 THR A CA 1
ATOM 1323 C C . THR A 1 181 ? 10.867 35.344 13.773 1 97.69 181 THR A C 1
ATOM 1325 O O . THR A 1 181 ? 11.531 36.375 13.695 1 97.69 181 THR A O 1
ATOM 1328 N N . ASP A 1 182 ? 11.383 34.219 13.891 1 96.56 182 ASP A N 1
ATOM 1329 C CA . ASP A 1 182 ? 12.781 33.906 13.609 1 96.56 182 ASP A CA 1
ATOM 1330 C C . ASP A 1 182 ? 12.969 32.438 13.227 1 96.56 182 ASP A C 1
ATOM 1332 O O . ASP A 1 182 ? 11.992 31.75 12.977 1 96.56 182 ASP A O 1
ATOM 1336 N N . TYR A 1 183 ? 14.156 32.062 12.938 1 95.38 183 TYR A N 1
ATOM 1337 C CA . TYR A 1 183 ? 14.461 30.672 12.594 1 95.38 183 TYR A CA 1
ATOM 1338 C C . TYR A 1 183 ? 15.805 30.25 13.172 1 95.38 183 TYR A C 1
ATOM 1340 O O . TYR A 1 183 ? 16.609 31.094 13.562 1 95.38 183 TYR A O 1
ATOM 1348 N N . PHE A 1 184 ? 15.945 28.938 13.289 1 92.38 184 PHE A N 1
ATOM 1349 C CA . PHE A 1 184 ? 17.219 28.422 13.758 1 92.38 184 PHE A CA 1
ATOM 1350 C C . PHE A 1 184 ? 18.266 28.453 12.641 1 92.38 184 PHE A C 1
ATOM 1352 O O . PHE A 1 184 ? 17.969 28.094 11.5 1 92.38 184 PHE A O 1
ATOM 1359 N N . GLU A 1 185 ? 19.359 28.891 12.93 1 89.44 185 GLU A N 1
ATOM 1360 C CA . GLU A 1 185 ? 20.5 28.906 12 1 89.44 185 GLU A CA 1
ATOM 1361 C C . GLU A 1 185 ? 21.516 27.812 12.344 1 89.44 185 GLU A C 1
ATOM 1363 O O . GLU A 1 185 ? 21.828 27.609 13.516 1 89.44 185 GLU A O 1
ATOM 1368 N N . LYS A 1 186 ? 21.812 27.016 11.258 1 80.75 186 LYS A N 1
ATOM 1369 C CA . LYS A 1 186 ? 22.844 25.984 11.438 1 80.75 186 LYS A CA 1
ATOM 1370 C C . LYS A 1 186 ? 24.219 26.516 11.062 1 80.75 186 LYS A C 1
ATOM 1372 O O . LYS A 1 186 ? 24.422 27 9.945 1 80.75 186 LYS A O 1
ATOM 1377 N N . THR A 1 187 ? 25.062 26.75 12.078 1 77.44 187 THR A N 1
ATOM 1378 C CA . THR A 1 187 ? 26.438 27.203 11.844 1 77.44 187 THR A CA 1
ATOM 1379 C C . THR A 1 187 ? 27.422 26.047 11.961 1 77.44 187 THR A C 1
ATOM 1381 O O . THR A 1 187 ? 27.453 25.359 12.984 1 77.44 187 THR A O 1
ATOM 1384 N N . ARG A 1 188 ? 28.156 25.766 10.758 1 67.38 188 ARG A N 1
ATOM 1385 C CA . ARG A 1 188 ? 29.125 24.688 10.727 1 67.38 188 ARG A CA 1
ATOM 1386 C C . ARG A 1 188 ? 30.516 25.188 11.125 1 67.38 188 ARG A C 1
ATOM 1388 O O . ARG A 1 188 ? 31.047 26.094 10.492 1 67.38 188 ARG A O 1
ATOM 1395 N N . HIS A 1 189 ? 30.953 24.953 12.219 1 77.06 189 HIS A N 1
ATOM 1396 C CA . HIS A 1 189 ? 32.312 25.344 12.602 1 77.06 189 HIS A CA 1
ATOM 1397 C C . HIS A 1 189 ? 33.344 24.406 12 1 77.06 189 HIS A C 1
ATOM 1399 O O . HIS A 1 189 ? 34.25 24.859 11.297 1 77.06 189 HIS A O 1
ATOM 1405 N N . SER A 1 190 ? 33.906 23.281 12.766 1 59.72 190 SER A N 1
ATOM 1406 C CA . SER A 1 190 ? 34.844 22.281 12.203 1 59.72 190 SER A CA 1
ATOM 1407 C C . SER A 1 190 ? 34.062 21.125 11.586 1 59.72 190 SER A C 1
ATOM 1409 O O . SER A 1 190 ? 32.844 21.047 11.688 1 59.72 190 SER A O 1
ATOM 1411 N N . GLY A 1 191 ? 34.719 20.312 10.727 1 58.38 191 GLY A N 1
ATOM 1412 C CA . GLY A 1 191 ? 34.156 19.234 9.938 1 58.38 191 GLY A CA 1
ATOM 1413 C C . GLY A 1 191 ? 33.125 18.422 10.688 1 58.38 191 GLY A C 1
ATOM 1414 O O . GLY A 1 191 ? 32.344 17.688 10.086 1 58.38 191 GLY A O 1
ATOM 1415 N N . THR A 1 192 ? 33.062 18.406 12.031 1 60.97 192 THR A N 1
ATOM 1416 C CA . THR A 1 192 ? 32.219 17.484 12.773 1 60.97 192 THR A CA 1
ATOM 1417 C C . THR A 1 192 ? 31.266 18.234 13.703 1 60.97 192 THR A C 1
ATOM 1419 O O . THR A 1 192 ? 30.281 17.656 14.195 1 60.97 192 THR A O 1
ATOM 1422 N N . GLU A 1 193 ? 31.5 19.609 13.891 1 67.06 193 GLU A N 1
ATOM 1423 C CA . GLU A 1 193 ? 30.703 20.266 14.922 1 67.06 193 GLU A CA 1
ATOM 1424 C C . GLU A 1 193 ? 29.672 21.203 14.312 1 67.06 193 GLU A C 1
ATOM 1426 O O . GLU A 1 193 ? 30.031 22.125 13.578 1 67.06 193 GLU A O 1
ATOM 1431 N N . VAL A 1 194 ? 28.422 20.875 14.281 1 69.62 194 VAL A N 1
ATOM 1432 C CA . VAL A 1 194 ? 27.312 21.703 13.836 1 69.62 194 VAL A CA 1
ATOM 1433 C C . VAL A 1 194 ? 26.594 22.297 15.047 1 69.62 194 VAL A C 1
ATOM 1435 O O . VAL A 1 194 ? 26.297 21.594 16 1 69.62 194 VAL A O 1
ATOM 1438 N N . GLU A 1 195 ? 26.641 23.734 15.117 1 76.25 195 GLU A N 1
ATOM 1439 C CA . GLU A 1 195 ? 25.875 24.422 16.156 1 76.25 195 GLU A CA 1
ATOM 1440 C C . GLU A 1 195 ? 24.594 25.016 15.594 1 76.25 195 GLU A C 1
ATOM 1442 O O . GLU A 1 195 ? 24.578 25.547 14.477 1 76.25 195 GLU A O 1
ATOM 1447 N N . ILE A 1 196 ? 23.406 24.844 16.297 1 79.31 196 ILE A N 1
ATOM 1448 C CA . ILE A 1 196 ? 22.125 25.438 15.922 1 79.31 196 ILE A CA 1
ATOM 1449 C C . ILE A 1 196 ? 21.766 26.547 16.891 1 79.31 196 ILE A C 1
ATOM 1451 O O . ILE A 1 196 ? 21.953 26.406 18.109 1 79.31 196 ILE A O 1
ATOM 1455 N N . SER A 1 197 ? 21.453 27.766 16.375 1 81.31 197 SER A N 1
ATOM 1456 C CA . SER A 1 197 ? 21.031 28.875 17.219 1 81.31 197 SER A CA 1
ATOM 1457 C C . SER A 1 197 ? 19.969 29.719 16.5 1 81.31 197 SER A C 1
ATOM 1459 O O . SER A 1 197 ? 19.938 29.781 15.273 1 81.31 197 SER A O 1
ATOM 1461 N N . PRO A 1 198 ? 19.062 30.344 17.406 1 83.56 198 PRO A N 1
ATOM 1462 C CA . PRO A 1 198 ? 18.219 31.359 16.75 1 83.56 198 PRO A CA 1
ATOM 1463 C C . PRO A 1 198 ? 19.031 32.406 16.016 1 83.56 198 PRO A C 1
ATOM 1465 O O . PRO A 1 198 ? 20.141 32.75 16.438 1 83.56 198 PRO A O 1
ATOM 1468 N N . SER A 1 199 ? 18.5 32.875 15.031 1 80.81 199 SER A N 1
ATOM 1469 C CA . SER A 1 199 ? 19.281 33.719 14.141 1 80.81 199 SER A CA 1
ATOM 1470 C C . SER A 1 199 ? 19.5 35.094 14.75 1 80.81 199 SER A C 1
ATOM 1472 O O . SER A 1 199 ? 20.641 35.562 14.906 1 80.81 199 SER A O 1
ATOM 1474 N N . ASP A 1 200 ? 18.484 35.812 15.117 1 83.56 200 ASP A N 1
ATOM 1475 C CA . ASP A 1 200 ? 18.656 37.219 15.445 1 83.56 200 ASP A CA 1
ATOM 1476 C C . ASP A 1 200 ? 17.938 37.562 16.75 1 83.56 200 ASP A C 1
ATOM 1478 O O . ASP A 1 200 ? 18.344 38.5 17.453 1 83.56 200 ASP A O 1
ATOM 1482 N N . VAL A 1 201 ? 16.984 36.781 17.125 1 88.69 201 VAL A N 1
ATOM 1483 C CA . VAL A 1 201 ? 16.094 37.188 18.188 1 88.69 201 VAL A CA 1
ATOM 1484 C C . VAL A 1 201 ? 16.609 36.656 19.531 1 88.69 201 VAL A C 1
ATOM 1486 O O . VAL A 1 201 ? 17.078 35.531 19.609 1 88.69 201 VAL A O 1
ATOM 1489 N N . ASP A 1 202 ? 16.594 37.562 20.531 1 93.31 202 ASP A N 1
ATOM 1490 C CA . ASP A 1 202 ? 16.828 37.125 21.906 1 93.31 202 ASP A CA 1
ATOM 1491 C C . ASP A 1 202 ? 15.609 36.438 22.484 1 93.31 202 ASP A C 1
ATOM 1493 O O . ASP A 1 202 ? 14.492 36.938 22.391 1 93.31 202 ASP A O 1
ATOM 1497 N N . VAL A 1 203 ? 15.836 35.281 23.125 1 95.75 203 VAL A N 1
ATOM 1498 C CA . VAL A 1 203 ? 14.703 34.469 23.562 1 95.75 203 VAL A CA 1
ATOM 1499 C C . VAL A 1 203 ? 14.672 34.438 25.094 1 95.75 203 VAL A C 1
ATOM 1501 O O . VAL A 1 203 ? 13.836 33.719 25.672 1 95.75 203 VAL A O 1
ATOM 1504 N N . ASP A 1 204 ? 15.594 35.156 25.75 1 96.5 204 ASP A N 1
ATOM 1505 C CA . ASP A 1 204 ? 15.703 35.094 27.203 1 96.5 204 ASP A CA 1
ATOM 1506 C C . ASP A 1 204 ? 14.406 35.562 27.875 1 96.5 204 ASP A C 1
ATOM 1508 O O . ASP A 1 204 ? 13.953 36.688 27.672 1 96.5 204 ASP A O 1
ATOM 1512 N N . GLY A 1 205 ? 13.859 34.625 28.641 1 97.19 205 GLY A N 1
ATOM 1513 C CA . GLY A 1 205 ? 12.656 34.938 29.406 1 97.19 205 GLY A CA 1
ATOM 1514 C C . GLY A 1 205 ? 11.398 34.969 28.562 1 97.19 205 GLY A C 1
ATOM 1515 O O . GLY A 1 205 ? 10.305 35.188 29.078 1 97.19 205 GLY A O 1
ATOM 1516 N N . ARG A 1 206 ? 11.477 34.75 27.297 1 97.88 206 ARG A N 1
ATOM 1517 C CA . ARG A 1 206 ? 10.352 34.844 26.375 1 97.88 206 ARG A CA 1
ATOM 1518 C C . ARG A 1 206 ? 9.75 33.469 26.125 1 97.88 206 ARG A C 1
ATOM 1520 O O . ARG A 1 206 ? 10.422 32.438 26.297 1 97.88 206 ARG A O 1
ATOM 1527 N N . ASP A 1 207 ? 8.414 33.406 25.828 1 98.31 207 ASP A N 1
ATOM 1528 C CA . ASP A 1 207 ? 7.793 32.188 25.359 1 98.31 207 ASP A CA 1
ATOM 1529 C C . ASP A 1 207 ? 8.102 31.938 23.891 1 98.31 207 ASP A C 1
ATOM 1531 O O . ASP A 1 207 ? 8.102 32.875 23.078 1 98.31 207 ASP A O 1
ATOM 1535 N N . VAL A 1 208 ? 8.398 30.719 23.594 1 98.06 208 VAL A N 1
ATOM 1536 C CA . VAL A 1 208 ? 8.781 30.406 22.219 1 98.06 208 VAL A CA 1
ATOM 1537 C C . VAL A 1 208 ? 7.867 29.297 21.688 1 98.06 208 VAL A C 1
ATOM 1539 O O . VAL A 1 208 ? 7.531 28.359 22.391 1 98.06 208 VAL A O 1
ATOM 1542 N N . VAL A 1 209 ? 7.375 29.531 20.469 1 98.25 209 VAL A N 1
ATOM 1543 C CA . VAL A 1 209 ? 6.617 28.531 19.734 1 98.25 209 VAL A CA 1
ATOM 1544 C C . VAL A 1 209 ? 7.438 28.031 18.547 1 98.25 209 VAL A C 1
ATOM 1546 O O . VAL A 1 209 ? 7.66 28.781 17.578 1 98.25 209 VAL A O 1
ATOM 1549 N N . VAL A 1 210 ? 7.898 26.828 18.641 1 97.12 210 VAL A N 1
ATOM 1550 C CA . VAL A 1 210 ? 8.617 26.234 17.516 1 97.12 210 VAL A CA 1
ATOM 1551 C C . VAL A 1 210 ? 7.629 25.516 16.578 1 97.12 210 VAL A C 1
ATOM 1553 O O . VAL A 1 210 ? 6.844 24.672 17.031 1 97.12 210 VAL A O 1
ATOM 1556 N N . THR A 1 211 ? 7.668 25.906 15.297 1 96.44 211 THR A N 1
ATOM 1557 C CA . THR A 1 211 ? 6.676 25.406 14.352 1 96.44 211 THR A CA 1
ATOM 1558 C C . THR A 1 211 ? 7.355 24.656 13.211 1 96.44 211 THR A C 1
ATOM 1560 O O . THR A 1 211 ? 8.391 25.078 12.703 1 96.44 211 THR A O 1
ATOM 1563 N N . ASP A 1 212 ? 6.789 23.547 12.852 1 95.19 212 ASP A N 1
ATOM 1564 C CA . ASP A 1 212 ? 7.23 22.766 11.703 1 95.19 212 ASP A CA 1
ATOM 1565 C C . ASP A 1 212 ? 6.039 22.172 10.953 1 95.19 212 ASP A C 1
ATOM 1567 O O . ASP A 1 212 ? 4.91 22.188 11.453 1 95.19 212 ASP A O 1
ATOM 1571 N N . ASP A 1 213 ? 6.238 21.797 9.734 1 96 213 ASP A N 1
ATOM 1572 C CA . ASP A 1 213 ? 5.164 21.094 9.023 1 96 213 ASP A CA 1
ATOM 1573 C C . ASP A 1 213 ? 5.02 19.656 9.523 1 96 213 ASP A C 1
ATOM 1575 O O . ASP A 1 213 ? 3.918 19.219 9.852 1 96 213 ASP A O 1
ATOM 1579 N N . ILE A 1 214 ? 6.164 18.969 9.617 1 96 214 ILE A N 1
ATOM 1580 C CA . ILE A 1 214 ? 6.152 17.562 10.023 1 96 214 ILE A CA 1
ATOM 1581 C C . ILE A 1 214 ? 7.141 17.344 11.172 1 96 214 ILE A C 1
ATOM 1583 O O . ILE A 1 214 ? 8.289 17.797 11.102 1 96 214 ILE A O 1
ATOM 1587 N N . ILE A 1 215 ? 6.766 16.75 12.219 1 94.81 215 ILE A N 1
ATOM 1588 C CA . ILE A 1 215 ? 7.676 16.25 13.25 1 94.81 215 ILE A CA 1
ATOM 1589 C C . ILE A 1 215 ? 7.625 14.734 13.305 1 94.81 215 ILE A C 1
ATOM 1591 O O . ILE A 1 215 ? 6.602 14.156 13.672 1 94.81 215 ILE A O 1
ATOM 1595 N N . ALA A 1 216 ? 8.68 14.141 12.969 1 94.31 216 ALA A N 1
ATOM 1596 C CA . ALA A 1 216 ? 8.734 12.68 12.93 1 94.31 216 ALA A CA 1
ATOM 1597 C C . ALA A 1 216 ? 9.336 12.125 14.219 1 94.31 216 ALA A C 1
ATOM 1599 O O . ALA A 1 216 ? 8.617 11.859 15.188 1 94.31 216 ALA A O 1
ATOM 1600 N N . THR A 1 217 ? 10.648 12.078 14.336 1 93.44 217 THR A N 1
ATOM 1601 C CA . THR A 1 217 ? 11.289 11.492 15.5 1 93.44 217 THR A CA 1
ATOM 1602 C C . THR A 1 217 ? 11.484 12.531 16.594 1 93.44 217 THR A C 1
ATOM 1604 O O . THR A 1 217 ? 11.789 12.195 17.734 1 93.44 217 THR A O 1
ATOM 1607 N N . GLY A 1 218 ? 11.391 13.773 16.203 1 91.06 218 GLY A N 1
ATOM 1608 C CA . GLY A 1 218 ? 11.523 14.844 17.172 1 91.06 218 GLY A CA 1
ATOM 1609 C C . GLY A 1 218 ? 12.969 15.172 17.516 1 91.06 218 GLY A C 1
ATOM 1610 O O . GLY A 1 218 ? 13.242 16.031 18.359 1 91.06 218 GLY A O 1
ATOM 1611 N N . SER A 1 219 ? 13.898 14.57 16.828 1 89.75 219 SER A N 1
ATOM 1612 C CA . SER A 1 219 ? 15.312 14.75 17.156 1 89.75 219 SER A CA 1
ATOM 1613 C C . SER A 1 219 ? 15.758 16.188 16.891 1 89.75 219 SER A C 1
ATOM 1615 O O . SER A 1 219 ? 16.375 16.812 17.734 1 89.75 219 SER A O 1
ATOM 1617 N N . THR A 1 220 ? 15.461 16.703 15.664 1 86 220 THR A N 1
ATOM 1618 C CA . THR A 1 220 ? 15.805 18.078 15.32 1 86 220 THR A CA 1
ATOM 1619 C C . THR A 1 220 ? 15.141 19.047 16.281 1 86 220 THR A C 1
ATOM 1621 O O . THR A 1 220 ? 15.781 19.984 16.766 1 86 220 THR A O 1
ATOM 1624 N N . MET A 1 221 ? 13.945 18.781 16.625 1 90.19 221 MET A N 1
ATOM 1625 C CA . MET A 1 221 ? 13.18 19.656 17.5 1 90.19 221 MET A CA 1
ATOM 1626 C C . MET A 1 221 ? 13.734 19.625 18.922 1 90.19 221 MET A C 1
ATOM 1628 O O . MET A 1 221 ? 13.805 20.656 19.594 1 90.19 221 MET A O 1
ATOM 1632 N N . SER A 1 222 ? 14.055 18.484 19.328 1 90.94 222 SER A N 1
ATOM 1633 C CA . SER A 1 222 ? 14.609 18.328 20.672 1 90.94 222 SER A CA 1
ATOM 1634 C C . SER A 1 222 ? 15.914 19.109 20.828 1 90.94 222 SER A C 1
ATOM 1636 O O . SER A 1 222 ? 16.156 19.734 21.859 1 90.94 222 SER A O 1
ATOM 1638 N N . GLU A 1 223 ? 16.75 19.016 19.844 1 89.31 223 GLU A N 1
ATOM 1639 C CA . GLU A 1 223 ? 18 19.766 19.844 1 89.31 223 GLU A CA 1
ATOM 1640 C C . GLU A 1 223 ? 17.734 21.266 19.891 1 89.31 223 GLU A C 1
ATOM 1642 O O . GLU A 1 223 ? 18.406 22 20.625 1 89.31 223 GLU A O 1
ATOM 1647 N N . ALA A 1 224 ? 16.797 21.703 19.078 1 90.31 224 ALA A N 1
ATOM 1648 C CA . ALA A 1 224 ? 16.406 23.109 19.062 1 90.31 224 ALA A CA 1
ATOM 1649 C C . ALA A 1 224 ? 15.945 23.578 20.438 1 90.31 224 ALA A C 1
ATOM 1651 O O . ALA A 1 224 ? 16.312 24.656 20.891 1 90.31 224 ALA A O 1
ATOM 1652 N N . VAL A 1 225 ? 15.172 22.797 21.109 1 92.5 225 VAL A N 1
ATOM 1653 C CA . VAL A 1 225 ? 14.641 23.109 22.438 1 92.5 225 VAL A CA 1
ATOM 1654 C C . VAL A 1 225 ? 15.781 23.188 23.438 1 92.5 225 VAL A C 1
ATOM 1656 O O . VAL A 1 225 ? 15.781 24.062 24.312 1 92.5 225 VAL A O 1
ATOM 1659 N N . GLY A 1 226 ? 16.703 22.25 23.328 1 91.56 226 GLY A N 1
ATOM 1660 C CA . GLY A 1 226 ? 17.859 22.297 24.188 1 91.56 226 GLY A CA 1
ATOM 1661 C C . GLY A 1 226 ? 18.641 23.594 24.078 1 91.56 226 GLY A C 1
ATOM 1662 O O . GLY A 1 226 ? 19.031 24.172 25.094 1 91.56 226 GLY A O 1
ATOM 1663 N N . VAL A 1 227 ? 18.859 24.031 22.906 1 91.19 227 VAL A N 1
ATOM 1664 C CA . VAL A 1 227 ? 19.562 25.281 22.625 1 91.19 227 VAL A CA 1
ATOM 1665 C C . VAL A 1 227 ? 18.812 26.453 23.266 1 91.19 227 VAL A C 1
ATOM 1667 O O . VAL A 1 227 ? 19.422 27.359 23.828 1 91.19 227 VAL A O 1
ATOM 1670 N N . LEU A 1 228 ? 17.516 26.469 23.141 1 94.81 228 LEU A N 1
ATOM 1671 C CA . LEU A 1 228 ? 16.672 27.516 23.719 1 94.81 228 LEU A CA 1
ATOM 1672 C C . LEU A 1 228 ? 16.781 27.531 25.234 1 94.81 228 LEU A C 1
ATOM 1674 O O . LEU A 1 228 ? 16.859 28.594 25.844 1 94.81 228 LEU A O 1
ATOM 1678 N N . ARG A 1 229 ? 16.797 26.406 25.781 1 94.25 229 ARG A N 1
ATOM 1679 C CA . ARG A 1 229 ? 16.906 26.297 27.234 1 94.25 229 ARG A CA 1
ATOM 1680 C C . ARG A 1 229 ? 18.234 26.875 27.719 1 94.25 229 ARG A C 1
ATOM 1682 O O . ARG A 1 229 ? 18.266 27.562 28.75 1 94.25 229 ARG A O 1
ATOM 1689 N N . ASP A 1 230 ? 19.203 26.562 27.031 1 92.75 230 ASP A N 1
ATOM 1690 C CA . ASP A 1 230 ? 20.531 27.062 27.391 1 92.75 230 ASP A CA 1
ATOM 1691 C C . ASP A 1 230 ? 20.594 28.578 27.312 1 92.75 230 ASP A C 1
ATOM 1693 O O . ASP A 1 230 ? 21.484 29.203 27.891 1 92.75 230 ASP A O 1
ATOM 1697 N N . ARG A 1 231 ? 19.641 29.172 26.703 1 93.81 231 ARG A N 1
ATOM 1698 C CA . ARG A 1 231 ? 19.641 30.609 26.5 1 93.81 231 ARG A CA 1
ATOM 1699 C C . ARG A 1 231 ? 18.594 31.281 27.391 1 93.81 231 ARG A C 1
ATOM 1701 O O . ARG A 1 231 ? 18.234 32.438 27.172 1 93.81 231 ARG A O 1
ATOM 1708 N N . GLY A 1 232 ? 18.031 30.547 28.297 1 95.06 232 GLY A N 1
ATOM 1709 C CA . GLY A 1 232 ? 17.172 31.094 29.312 1 95.06 232 GLY A CA 1
ATOM 1710 C C . GLY A 1 232 ? 15.742 31.312 28.828 1 95.06 232 GLY A C 1
ATOM 1711 O O . GLY A 1 232 ? 15.047 32.219 29.312 1 95.06 232 GLY A O 1
ATOM 1712 N N . VAL A 1 233 ? 15.305 30.578 27.875 1 96.44 233 VAL A N 1
ATOM 1713 C CA . VAL A 1 233 ? 13.969 30.688 27.312 1 96.44 233 VAL A CA 1
ATOM 1714 C C . VAL A 1 233 ? 12.93 30.469 28.406 1 96.44 233 VAL A C 1
ATOM 1716 O O . VAL A 1 233 ? 13.195 29.766 29.391 1 96.44 233 VAL A O 1
ATOM 1719 N N . GLY A 1 234 ? 11.805 31.172 28.297 1 96.94 234 GLY A N 1
ATOM 1720 C CA . GLY A 1 234 ? 10.664 30.844 29.125 1 96.94 234 GLY A CA 1
ATOM 1721 C C . GLY A 1 234 ? 10.039 29.5 28.781 1 96.94 234 GLY A C 1
ATOM 1722 O O . GLY A 1 234 ? 10.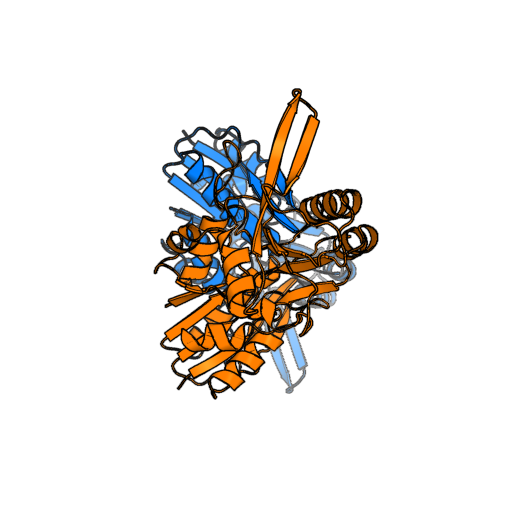719 28.484 28.766 1 96.94 234 GLY A O 1
ATOM 1723 N N . ARG A 1 235 ? 8.727 29.531 28.422 1 97.56 235 ARG A N 1
ATOM 1724 C CA . ARG A 1 235 ? 8.062 28.297 28.016 1 97.56 235 ARG A CA 1
ATOM 1725 C C . ARG A 1 235 ? 8.297 28.016 26.531 1 97.56 235 ARG A C 1
ATOM 1727 O O . ARG A 1 235 ? 8.359 28.953 25.719 1 97.56 235 ARG A O 1
ATOM 1734 N N . VAL A 1 236 ? 8.406 26.766 26.266 1 97.75 236 VAL A N 1
ATOM 1735 C CA . VAL A 1 236 ? 8.586 26.359 24.875 1 97.75 236 VAL A CA 1
ATOM 1736 C C . VAL A 1 236 ? 7.414 25.484 24.422 1 97.75 236 VAL A C 1
ATOM 1738 O O . VAL A 1 236 ? 7.105 24.484 25.078 1 97.75 236 VAL A O 1
ATOM 1741 N N . PHE A 1 237 ? 6.73 25.922 23.406 1 98.06 237 PHE A N 1
ATOM 1742 C CA . PHE A 1 237 ? 5.672 25.156 22.766 1 98.06 237 PHE A CA 1
ATOM 1743 C C . PHE A 1 237 ? 6.117 24.641 21.406 1 98.06 237 PHE A C 1
ATOM 1745 O O . PHE A 1 237 ? 6.789 25.359 20.656 1 98.06 237 PHE A O 1
ATOM 1752 N N . VAL A 1 238 ? 5.766 23.422 21.109 1 97.31 238 VAL A N 1
ATOM 1753 C CA . VAL A 1 238 ? 6.059 22.859 19.797 1 97.31 238 VAL A CA 1
ATOM 1754 C C . VAL A 1 238 ? 4.754 22.625 19.047 1 97.31 238 VAL A C 1
ATOM 1756 O O . VAL A 1 238 ? 3.811 22.031 19.578 1 97.31 238 VAL A O 1
ATOM 1759 N N . THR A 1 239 ? 4.707 23.141 17.844 1 97.38 239 THR A N 1
ATOM 1760 C CA . THR A 1 239 ? 3.531 22.938 17 1 97.38 239 THR A CA 1
ATOM 1761 C C . THR A 1 239 ? 3.924 22.344 15.648 1 97.38 239 THR A C 1
ATOM 1763 O O . THR A 1 239 ? 5.012 22.609 15.141 1 97.38 239 THR A O 1
ATOM 1766 N N . CYS A 1 240 ? 3.09 21.531 15.109 1 97.38 240 CYS A N 1
ATOM 1767 C CA . CYS A 1 240 ? 3.324 21 13.773 1 97.38 240 CYS A CA 1
ATOM 1768 C C . CYS A 1 240 ? 2.01 20.641 13.094 1 97.38 240 CYS A C 1
ATOM 1770 O O . CYS A 1 240 ? 1.041 20.266 13.758 1 97.38 240 CYS A O 1
ATOM 1772 N N . VAL A 1 241 ? 1.962 20.703 11.805 1 98.19 241 VAL A N 1
ATOM 1773 C CA . VAL A 1 241 ? 0.774 20.359 11.031 1 98.19 241 VAL A CA 1
ATOM 1774 C C . VAL A 1 241 ? 0.55 18.859 11.062 1 98.19 241 VAL A C 1
ATOM 1776 O O . VAL A 1 241 ? -0.554 18.391 11.359 1 98.19 241 VAL A O 1
ATOM 1779 N N . HIS A 1 242 ? 1.622 18.094 10.812 1 98.25 242 HIS A N 1
ATOM 1780 C CA . HIS A 1 242 ? 1.553 16.641 10.789 1 98.25 242 HIS A CA 1
ATOM 1781 C C . HIS A 1 242 ? 2.305 16.031 11.969 1 98.25 242 HIS A C 1
ATOM 1783 O O . HIS A 1 242 ? 3.52 15.828 11.898 1 98.25 242 HIS A O 1
ATOM 1789 N N . PRO A 1 243 ? 1.648 15.68 13.039 1 97.44 243 PRO A N 1
ATOM 1790 C CA . PRO A 1 243 ? 2.312 15.109 14.211 1 97.44 243 PRO A CA 1
ATOM 1791 C C . PRO A 1 243 ? 2.568 13.609 14.07 1 97.44 243 PRO A C 1
ATOM 1793 O O . PRO A 1 243 ? 1.923 12.805 14.742 1 97.44 243 PRO A O 1
ATOM 1796 N N . LEU A 1 244 ? 3.52 13.273 13.227 1 96.25 244 LEU A N 1
ATOM 1797 C CA . LEU A 1 244 ? 3.893 11.867 13.094 1 96.25 244 LEU A CA 1
ATOM 1798 C C . LEU A 1 244 ? 4.359 11.305 14.43 1 96.25 244 LEU A C 1
ATOM 1800 O O . LEU A 1 244 ? 3.939 10.211 14.82 1 96.25 244 LEU A O 1
ATOM 1804 N N . LEU A 1 245 ? 5.266 12.086 15.078 1 95.75 245 LEU A N 1
ATOM 1805 C CA . LEU A 1 245 ? 5.75 11.766 16.406 1 95.75 245 LEU A CA 1
ATOM 1806 C C . LEU A 1 245 ? 6.105 10.289 16.516 1 95.75 245 LEU A C 1
ATOM 1808 O O . LEU A 1 245 ? 5.617 9.586 17.406 1 95.75 245 LEU A O 1
ATOM 1812 N N . ALA A 1 246 ? 6.992 9.875 15.695 1 93.94 246 ALA A N 1
ATOM 1813 C CA . ALA A 1 246 ? 7.383 8.469 15.586 1 93.94 246 ALA A CA 1
ATOM 1814 C C . ALA A 1 246 ? 8.25 8.047 16.766 1 93.94 246 ALA A C 1
ATOM 1816 O O . ALA A 1 246 ? 8.977 8.867 17.344 1 93.94 246 ALA A O 1
ATOM 1817 N N . ARG A 1 247 ? 8.164 6.797 17.172 1 94.31 247 ARG A N 1
ATOM 1818 C CA . ARG A 1 247 ? 8.984 6.18 18.219 1 94.31 247 ARG A CA 1
ATOM 1819 C C . ARG A 1 247 ? 8.859 6.941 19.531 1 94.31 247 ARG A C 1
ATOM 1821 O O . ARG A 1 247 ? 7.758 7.09 20.062 1 94.31 247 ARG A O 1
ATOM 1828 N N . ASN A 1 248 ? 10 7.457 20.062 1 94.31 248 ASN A N 1
ATOM 1829 C CA . ASN A 1 248 ? 10 8.086 21.391 1 94.31 248 ASN A CA 1
ATOM 1830 C C . ASN A 1 248 ? 9.938 9.609 21.266 1 94.31 248 ASN A C 1
ATOM 1832 O O . ASN A 1 248 ? 10.422 10.32 22.156 1 94.31 248 ASN A O 1
ATOM 1836 N N . ALA A 1 249 ? 9.352 10.07 20.172 1 94.75 249 ALA A N 1
ATOM 1837 C CA . ALA A 1 249 ? 9.367 11.5 19.875 1 94.75 249 ALA A CA 1
ATOM 1838 C C . ALA A 1 249 ? 8.727 12.297 21 1 94.75 249 ALA A C 1
ATOM 1840 O O . ALA A 1 249 ? 9.266 13.32 21.438 1 94.75 249 ALA A O 1
ATOM 1841 N N . VAL A 1 250 ? 7.609 11.875 21.547 1 95.25 250 VAL A N 1
ATOM 1842 C CA . VAL A 1 250 ? 6.879 12.617 22.562 1 95.25 250 VAL A CA 1
ATOM 1843 C C . VAL A 1 250 ? 7.703 12.688 23.844 1 95.25 250 VAL A C 1
ATOM 1845 O O . VAL A 1 250 ? 7.867 13.758 24.422 1 95.25 250 VAL A O 1
ATOM 1848 N N . THR A 1 251 ? 8.258 11.523 24.234 1 95.31 251 THR A N 1
ATOM 1849 C CA . THR A 1 251 ? 9.055 11.492 25.469 1 95.31 251 THR A CA 1
ATOM 1850 C C . THR A 1 251 ? 10.352 12.273 25.281 1 95.31 251 THR A C 1
ATOM 1852 O O . THR A 1 251 ? 10.812 12.945 26.219 1 95.31 251 THR A O 1
ATOM 1855 N N . LYS A 1 252 ? 10.898 12.227 24.125 1 94.88 252 LYS A N 1
ATOM 1856 C CA . LYS A 1 252 ? 12.109 12.977 23.797 1 94.88 252 LYS A CA 1
ATOM 1857 C C . LYS A 1 252 ? 11.883 14.477 23.922 1 94.88 252 LYS A C 1
ATOM 1859 O O . LYS A 1 252 ? 12.672 15.18 24.562 1 94.88 252 LYS A O 1
ATOM 1864 N N . LEU A 1 253 ? 10.805 14.945 23.375 1 95.12 253 LEU A N 1
ATOM 1865 C CA . LEU A 1 253 ? 10.484 16.375 23.406 1 95.12 253 LEU A CA 1
ATOM 1866 C C . LEU A 1 253 ? 10.109 16.812 24.828 1 95.12 253 LEU A C 1
ATOM 1868 O O . LEU A 1 253 ? 10.508 17.891 25.266 1 95.12 253 LEU A O 1
ATOM 1872 N N . SER A 1 254 ? 9.406 15.953 25.484 1 93.75 254 SER A N 1
ATOM 1873 C CA . SER A 1 254 ? 9.039 16.25 26.875 1 93.75 254 SER A CA 1
ATOM 1874 C C . SER A 1 254 ? 10.273 16.375 27.75 1 93.75 254 SER A C 1
ATOM 1876 O O . SER A 1 254 ? 10.375 17.297 28.578 1 93.75 254 SER A O 1
ATOM 1878 N N . ASN A 1 255 ? 11.195 15.477 27.578 1 94.38 255 ASN A N 1
ATOM 1879 C CA . ASN A 1 255 ? 12.43 15.477 28.359 1 94.38 255 ASN A CA 1
ATOM 1880 C C . ASN A 1 255 ? 13.289 16.703 28.047 1 94.38 255 ASN A C 1
ATOM 1882 O O . ASN A 1 255 ? 14.039 17.172 28.906 1 94.38 255 ASN A O 1
ATOM 1886 N N . ALA A 1 256 ? 13.094 17.203 26.875 1 93.81 256 ALA A N 1
ATOM 1887 C CA . ALA A 1 256 ? 13.836 18.391 26.453 1 93.81 256 ALA A CA 1
ATOM 1888 C C . ALA A 1 256 ? 13.266 19.656 27.109 1 93.81 256 ALA A C 1
ATOM 1890 O O . ALA A 1 256 ? 13.898 20.719 27.094 1 93.81 256 ALA A O 1
ATOM 1891 N N . GLY A 1 257 ? 12.023 19.562 27.719 1 93.75 257 GLY A N 1
ATOM 1892 C CA . GLY A 1 257 ? 11.469 20.688 28.469 1 93.75 257 GLY A CA 1
ATOM 1893 C C . GLY A 1 257 ? 10.336 21.391 27.734 1 93.75 257 GLY A C 1
ATOM 1894 O O . GLY A 1 257 ? 9.984 22.516 28.062 1 93.75 257 GLY A O 1
ATOM 1895 N N . VAL A 1 258 ? 9.789 20.812 26.75 1 96.25 258 VAL A N 1
ATOM 1896 C CA . VAL A 1 258 ? 8.664 21.359 25.984 1 96.25 258 VAL A CA 1
ATOM 1897 C C . VAL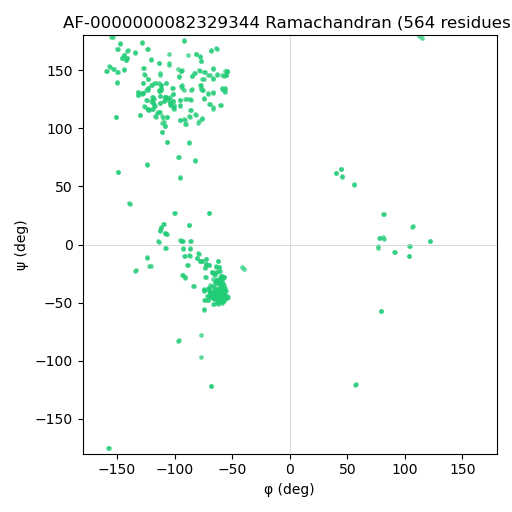 A 1 258 ? 7.418 21.406 26.875 1 96.25 258 VAL A C 1
ATOM 1899 O O . VAL A 1 258 ? 7.102 20.422 27.547 1 96.25 258 VAL A O 1
ATOM 1902 N N . GLU A 1 259 ? 6.785 22.5 26.906 1 96.69 259 GLU A N 1
ATOM 1903 C CA . GLU A 1 259 ? 5.586 22.688 27.719 1 96.69 259 GLU A CA 1
ATOM 1904 C C . GLU A 1 259 ? 4.41 21.906 27.156 1 96.69 259 GLU A C 1
ATOM 1906 O O . GLU A 1 259 ? 3.633 21.312 27.906 1 96.69 259 GLU A O 1
ATOM 1911 N N . ALA A 1 260 ? 4.219 21.953 25.859 1 97.06 260 ALA A N 1
ATOM 1912 C CA . ALA A 1 260 ? 3.125 21.25 25.188 1 97.06 260 ALA A CA 1
ATOM 1913 C C . ALA A 1 260 ? 3.439 21.047 23.703 1 97.06 260 ALA A C 1
ATOM 1915 O O . ALA A 1 260 ? 4.188 21.812 23.109 1 97.06 260 ALA A O 1
ATOM 1916 N N . ILE A 1 261 ? 2.924 19.969 23.172 1 97.31 261 ILE A N 1
ATOM 1917 C CA . ILE A 1 261 ? 2.992 19.656 21.75 1 97.31 261 ILE A CA 1
ATOM 1918 C C . ILE A 1 261 ? 1.594 19.719 21.141 1 97.31 261 ILE A C 1
ATOM 1920 O O . ILE A 1 261 ? 0.685 19.016 21.562 1 97.31 261 ILE A O 1
ATOM 1924 N N . TYR A 1 262 ? 1.412 20.578 20.125 1 98 262 TYR A N 1
ATOM 1925 C CA . TYR A 1 262 ? 0.122 20.719 19.469 1 98 262 TYR A CA 1
ATOM 1926 C C . TYR A 1 262 ? 0.222 20.359 18 1 98 262 TYR A C 1
ATOM 1928 O O . TYR A 1 262 ? 1.071 20.875 17.266 1 98 262 TYR A O 1
ATOM 1936 N N . GLY A 1 263 ? -0.565 19.453 17.516 1 98.12 263 GLY A N 1
ATOM 1937 C CA . GLY A 1 263 ? -0.683 19.062 16.125 1 98.12 263 GLY A CA 1
ATOM 1938 C C . GLY A 1 263 ? -2.096 19.188 15.594 1 98.12 263 GLY A C 1
ATOM 1939 O O . GLY A 1 263 ? -3.039 19.422 16.359 1 98.12 263 GLY A O 1
ATOM 1940 N N . THR A 1 264 ? -2.246 19.094 14.32 1 98.56 264 THR A N 1
ATOM 1941 C CA . THR A 1 264 ? -3.574 19.078 13.719 1 98.56 264 THR A CA 1
ATOM 1942 C C . THR A 1 264 ? -4.074 17.641 13.562 1 98.56 264 THR A C 1
ATOM 1944 O O . THR A 1 264 ? -3.354 16.688 13.875 1 98.56 264 THR A O 1
ATOM 1947 N N . ASP A 1 265 ? -5.348 17.516 13.102 1 98.56 265 ASP A N 1
ATOM 1948 C CA . ASP A 1 265 ? -5.949 16.188 12.945 1 98.56 265 ASP A CA 1
ATOM 1949 C C . ASP A 1 265 ? -5.629 15.602 11.57 1 98.56 265 ASP A C 1
ATOM 1951 O O . ASP A 1 265 ? -6.297 14.664 11.125 1 98.56 265 ASP A O 1
ATOM 1955 N N . THR A 1 266 ? -4.594 16.188 10.867 1 98.69 266 THR A N 1
ATOM 1956 C CA . THR A 1 266 ? -4.109 15.531 9.656 1 98.69 266 THR A CA 1
ATOM 1957 C C . THR A 1 266 ? -3.6 14.125 9.977 1 98.69 266 THR A C 1
ATOM 1959 O O . THR A 1 266 ? -3.65 13.234 9.125 1 98.69 266 THR A O 1
ATOM 1962 N N . ILE A 1 267 ? -3.023 14 11.031 1 98.38 267 ILE A N 1
ATOM 1963 C CA . ILE A 1 267 ? -2.768 12.711 11.664 1 98.38 267 ILE A CA 1
ATOM 1964 C C . ILE A 1 267 ? -3.461 12.656 13.023 1 98.38 267 ILE A C 1
ATOM 1966 O O . ILE A 1 267 ? -3.139 13.43 13.93 1 98.38 267 ILE A O 1
ATOM 1970 N N . GLU A 1 268 ? -4.391 11.766 13.148 1 96.31 268 GLU A N 1
ATOM 1971 C CA . GLU A 1 268 ? -5.195 11.688 14.359 1 96.31 268 GLU A CA 1
ATOM 1972 C C . GLU A 1 268 ? -4.461 10.906 15.453 1 96.31 268 GLU A C 1
ATOM 1974 O O . GLU A 1 268 ? -4.234 9.703 15.32 1 96.31 268 GLU A O 1
ATOM 1979 N N . ARG A 1 269 ? -4.09 11.664 16.5 1 93.31 269 ARG A N 1
ATOM 1980 C CA . ARG A 1 269 ? -3.398 11.062 17.625 1 93.31 269 ARG A CA 1
ATOM 1981 C C . ARG A 1 269 ? -3.551 11.93 18.875 1 93.31 269 ARG A C 1
ATOM 1983 O O . ARG A 1 269 ? -4.352 12.867 18.906 1 93.31 269 ARG A O 1
ATOM 1990 N N . GLN A 1 270 ? -2.902 11.57 19.969 1 85.12 270 GLN A N 1
ATOM 1991 C CA . GLN A 1 270 ? -3.076 12.219 21.266 1 85.12 270 GLN A CA 1
ATOM 1992 C C . GLN A 1 270 ? -2.729 13.703 21.188 1 85.12 270 GLN A C 1
ATOM 1994 O O . GLN A 1 270 ? -3.367 14.523 21.844 1 85.12 270 GLN A O 1
ATOM 1999 N N . SER A 1 271 ? -1.785 14.078 20.359 1 88.38 271 SER A N 1
ATOM 2000 C CA . SER A 1 271 ? -1.317 15.453 20.281 1 88.38 271 SER A CA 1
ATOM 2001 C C . SER A 1 271 ? -2.184 16.281 19.328 1 88.38 271 SER A C 1
ATOM 2003 O O . SER A 1 271 ? -1.909 17.453 19.094 1 88.38 271 SER A O 1
ATOM 2005 N N . THR A 1 272 ? -3.201 15.641 18.812 1 90 272 THR A N 1
ATOM 2006 C CA . THR A 1 272 ? -4.145 16.375 17.969 1 90 272 THR A CA 1
ATOM 2007 C C . THR A 1 272 ? -4.914 17.406 18.797 1 90 272 THR A C 1
ATOM 2009 O O . THR A 1 272 ? -5.668 17.047 19.703 1 90 272 THR A O 1
ATOM 2012 N N . ALA A 1 273 ? -4.727 18.656 18.469 1 93.88 273 ALA A N 1
ATOM 2013 C CA . ALA A 1 273 ? -5.297 19.719 19.297 1 93.88 273 ALA A CA 1
ATOM 2014 C C . ALA A 1 273 ? -6.258 20.594 18.5 1 93.88 273 ALA A C 1
ATOM 2016 O O . ALA A 1 273 ? -7.051 21.344 19.062 1 93.88 273 ALA A O 1
ATOM 2017 N N . VAL A 1 274 ? -6.18 20.547 17.203 1 97.81 274 VAL A N 1
ATOM 2018 C CA . VAL A 1 274 ? -7.004 21.406 16.375 1 97.81 274 VAL A CA 1
ATOM 2019 C C . VAL A 1 274 ? -7.309 20.719 15.047 1 97.81 274 VAL A C 1
ATOM 2021 O O . VAL A 1 274 ? -6.512 19.922 14.562 1 97.81 274 VAL A O 1
ATOM 2024 N N . SER A 1 275 ? -8.484 21 14.469 1 98.56 275 SER A N 1
ATOM 2025 C CA . SER A 1 275 ? -8.906 20.375 13.219 1 98.56 275 SER A CA 1
ATOM 2026 C C . SER A 1 275 ? -8.586 21.281 12.023 1 98.56 275 SER A C 1
ATOM 2028 O O . SER A 1 275 ? -8.734 22.5 12.102 1 98.56 275 SER A O 1
ATOM 2030 N N . VAL A 1 276 ? -8.219 20.641 10.922 1 98.75 276 VAL A N 1
ATOM 2031 C CA . VAL A 1 276 ? -7.973 21.391 9.695 1 98.75 276 VAL A CA 1
ATOM 2032 C C . VAL A 1 276 ? -9.25 21.438 8.852 1 98.75 276 VAL A C 1
ATOM 2034 O O . VAL A 1 276 ? -9.25 22 7.758 1 98.75 276 VAL A O 1
ATOM 2037 N N . ALA A 1 277 ? -10.383 20.891 9.32 1 98.81 277 ALA A N 1
ATOM 2038 C CA . ALA A 1 277 ? -11.641 20.781 8.586 1 98.81 277 ALA A CA 1
ATOM 2039 C C . ALA A 1 277 ? -12.094 22.141 8.07 1 98.81 277 ALA A C 1
ATOM 2041 O O . ALA A 1 277 ? -12.453 22.281 6.895 1 98.81 277 ALA A O 1
ATOM 2042 N N . PRO A 1 278 ? -12.047 23.25 8.922 1 98.5 278 PRO A N 1
ATOM 2043 C CA . PRO A 1 278 ? -12.5 24.531 8.406 1 98.5 278 PRO A CA 1
ATOM 2044 C C . PRO A 1 278 ? -11.688 25.016 7.211 1 98.5 278 PRO A C 1
ATOM 2046 O O . PRO A 1 278 ? -12.25 25.547 6.25 1 98.5 278 PRO A O 1
ATOM 2049 N N . THR A 1 279 ? -10.375 24.828 7.285 1 98.62 279 THR A N 1
ATOM 2050 C CA . THR A 1 279 ? -9.5 25.266 6.203 1 98.62 279 THR A CA 1
ATOM 2051 C C . THR A 1 279 ? -9.758 24.453 4.938 1 98.62 279 THR A C 1
ATOM 2053 O O . THR A 1 279 ? -9.797 25 3.834 1 98.62 279 THR A O 1
ATOM 2056 N N . LEU A 1 280 ? -9.938 23.141 5.07 1 98.81 280 LEU A N 1
ATOM 2057 C CA . LEU A 1 280 ? -10.234 22.266 3.939 1 98.81 280 LEU A CA 1
ATOM 2058 C C . LEU A 1 280 ? -11.578 22.609 3.32 1 98.81 280 LEU A C 1
ATOM 2060 O O . LEU A 1 280 ? -11.727 22.609 2.096 1 98.81 280 LEU A O 1
ATOM 2064 N N . ALA A 1 281 ? -12.578 22.906 4.117 1 98.69 281 ALA A N 1
ATOM 2065 C CA . ALA A 1 281 ? -13.938 23.203 3.66 1 98.69 281 ALA A CA 1
ATOM 2066 C C . ALA A 1 281 ? -13.945 24.391 2.699 1 98.69 281 ALA A C 1
ATOM 2068 O O . ALA A 1 281 ? -14.727 24.406 1.746 1 98.69 281 ALA A O 1
ATOM 2069 N N . GLU A 1 282 ? -13.039 25.328 2.957 1 98.06 282 GLU A N 1
ATOM 2070 C CA . GLU A 1 282 ? -12.953 26.531 2.115 1 98.06 282 GLU A CA 1
ATOM 2071 C C . GLU A 1 282 ? -12.547 26.156 0.689 1 98.06 282 GLU A C 1
ATOM 2073 O O . GLU A 1 282 ? -12.75 26.953 -0.238 1 98.06 282 GLU A O 1
ATOM 2078 N N . ARG A 1 283 ? -11.992 25.031 0.484 1 97.88 283 ARG A N 1
ATOM 2079 C CA . ARG A 1 283 ? -11.453 24.641 -0.817 1 97.88 283 ARG A CA 1
ATOM 2080 C C . ARG A 1 283 ? -12.328 23.578 -1.476 1 97.88 283 ARG A C 1
ATOM 2082 O O . ARG A 1 283 ? -12.023 23.109 -2.574 1 97.88 283 ARG A O 1
ATOM 2089 N N . LEU A 1 284 ? -13.352 23.125 -0.802 1 97.5 284 LEU A N 1
ATOM 2090 C CA . LEU A 1 284 ? -14.195 22.047 -1.287 1 97.5 284 LEU A CA 1
ATOM 2091 C C . LEU A 1 284 ? -15.578 22.547 -1.66 1 97.5 284 LEU A C 1
ATOM 2093 O O . LEU A 1 284 ? -16.172 22.094 -2.643 1 97.5 284 LEU A O 1
ATOM 2097 N N . MET B 1 1 ? 20.156 -3.086 -23.125 1 92.06 1 MET B N 1
ATOM 2098 C CA . MET B 1 1 ? 20.438 -4.18 -22.188 1 92.06 1 MET B CA 1
ATOM 2099 C C . MET B 1 1 ? 19.375 -4.25 -21.109 1 92.06 1 MET B C 1
ATOM 2101 O O . MET B 1 1 ? 18.641 -3.289 -20.891 1 92.06 1 MET B O 1
ATOM 2105 N N . THR B 1 2 ? 19.094 -5.496 -20.578 1 96.94 2 THR B N 1
ATOM 2106 C CA . THR B 1 2 ? 18 -5.773 -19.656 1 96.94 2 THR B CA 1
ATOM 2107 C C . THR B 1 2 ? 18.547 -6.184 -18.281 1 96.94 2 THR B C 1
ATOM 2109 O O . THR B 1 2 ? 19.516 -6.926 -18.188 1 96.94 2 THR B O 1
ATOM 2112 N N . THR B 1 3 ? 17.969 -5.566 -17.25 1 98.56 3 THR B N 1
ATOM 2113 C CA . THR B 1 3 ? 18.297 -5.953 -15.883 1 98.56 3 THR B CA 1
ATOM 2114 C C . THR B 1 3 ? 17.047 -6.359 -15.117 1 98.56 3 THR B C 1
ATOM 2116 O O . THR B 1 3 ? 16.016 -5.688 -15.203 1 98.56 3 THR B O 1
ATOM 2119 N N . ILE B 1 4 ? 17.172 -7.504 -14.391 1 98.88 4 ILE B N 1
ATOM 2120 C CA . ILE B 1 4 ? 16.078 -7.957 -13.523 1 98.88 4 ILE B CA 1
ATOM 2121 C C . ILE B 1 4 ? 16.188 -7.27 -12.172 1 98.88 4 ILE B C 1
ATOM 2123 O O . ILE B 1 4 ? 17.281 -7.145 -11.609 1 98.88 4 ILE B O 1
ATOM 2127 N N . VAL B 1 5 ? 15.078 -6.754 -11.672 1 98.88 5 VAL B N 1
ATOM 2128 C CA . VAL B 1 5 ? 14.977 -6.082 -10.383 1 98.88 5 VAL B CA 1
ATOM 2129 C C . VAL B 1 5 ? 13.93 -6.781 -9.523 1 98.88 5 VAL B C 1
ATOM 2131 O O . VAL B 1 5 ? 12.742 -6.809 -9.867 1 98.88 5 VAL B O 1
ATOM 2134 N N . GLY B 1 6 ? 14.305 -7.359 -8.406 1 98.69 6 GLY B N 1
ATOM 2135 C CA . GLY B 1 6 ? 13.398 -8.148 -7.586 1 98.69 6 GLY B CA 1
ATOM 2136 C C . GLY B 1 6 ? 12.883 -7.402 -6.371 1 98.69 6 GLY B C 1
ATOM 2137 O O . GLY B 1 6 ? 13.656 -6.734 -5.676 1 98.69 6 GLY B O 1
ATOM 2138 N N . GLY B 1 7 ? 11.57 -7.438 -6.215 1 98.44 7 GLY B N 1
ATOM 2139 C CA . GLY B 1 7 ? 11.047 -7.016 -4.926 1 98.44 7 GLY B CA 1
ATOM 2140 C C . GLY B 1 7 ? 11.492 -7.906 -3.781 1 98.44 7 GLY B C 1
ATOM 2141 O O . GLY B 1 7 ? 12 -9.008 -4.008 1 98.44 7 GLY B O 1
ATOM 2142 N N . SER B 1 8 ? 11.266 -7.461 -2.562 1 97.75 8 SER B N 1
ATOM 2143 C CA . SER B 1 8 ? 11.758 -8.172 -1.386 1 97.75 8 SER B CA 1
ATOM 2144 C C . SER B 1 8 ? 11.07 -9.531 -1.231 1 97.75 8 SER B C 1
ATOM 2146 O O . SER B 1 8 ? 11.664 -10.469 -0.705 1 97.75 8 SER B O 1
ATOM 2148 N N . ALA B 1 9 ? 9.875 -9.695 -1.773 1 96.94 9 ALA B N 1
ATOM 2149 C CA . ALA B 1 9 ? 9.102 -10.93 -1.615 1 96.94 9 ALA B CA 1
ATOM 2150 C C . ALA B 1 9 ? 9.32 -11.867 -2.795 1 96.94 9 ALA B C 1
ATOM 2152 O O . ALA B 1 9 ? 8.703 -12.93 -2.875 1 96.94 9 ALA B O 1
ATOM 2153 N N . SER B 1 10 ? 10.211 -11.5 -3.754 1 98.25 10 SER B N 1
ATOM 2154 C CA . SER B 1 10 ? 10.375 -12.281 -4.977 1 98.25 10 SER B CA 1
ATOM 2155 C C . SER B 1 10 ? 11.844 -12.398 -5.367 1 98.25 10 SER B C 1
ATOM 2157 O O . SER B 1 10 ? 12.18 -12.367 -6.551 1 98.25 10 SER B O 1
ATOM 2159 N N . GLN B 1 11 ? 12.695 -12.477 -4.375 1 97.69 11 GLN B N 1
ATOM 2160 C CA . GLN B 1 11 ? 14.125 -12.438 -4.641 1 97.69 11 GLN B CA 1
ATOM 2161 C C . GLN B 1 11 ? 14.594 -13.695 -5.359 1 97.69 11 GLN B C 1
ATOM 2163 O O . GLN B 1 11 ? 15.359 -13.625 -6.324 1 97.69 11 GLN B O 1
ATOM 2168 N N . ALA B 1 12 ? 14.141 -14.867 -4.902 1 97.75 12 ALA B N 1
ATOM 2169 C CA . ALA B 1 12 ? 14.547 -16.125 -5.512 1 97.75 12 ALA B CA 1
ATOM 2170 C C . ALA B 1 12 ? 14.047 -16.219 -6.953 1 97.75 12 ALA B C 1
ATOM 2172 O O . ALA B 1 12 ? 14.789 -16.641 -7.848 1 97.75 12 ALA B O 1
ATOM 2173 N N . LEU B 1 13 ? 12.82 -15.859 -7.168 1 98.75 13 LEU B N 1
ATOM 2174 C CA . LEU B 1 13 ? 12.266 -15.891 -8.516 1 98.75 13 LEU B CA 1
ATOM 2175 C C . LEU B 1 13 ? 13.008 -14.914 -9.43 1 98.75 13 LEU B C 1
ATOM 2177 O O . LEU B 1 13 ? 13.289 -15.242 -10.586 1 98.75 13 LEU B O 1
ATOM 2181 N N . ALA B 1 14 ? 13.289 -13.695 -8.945 1 98.75 14 ALA B N 1
ATOM 2182 C CA . ALA B 1 14 ? 14.039 -12.711 -9.727 1 98.75 14 ALA B CA 1
ATOM 2183 C C . ALA B 1 14 ? 15.391 -13.273 -10.164 1 98.75 14 ALA B C 1
ATOM 2185 O O . ALA B 1 14 ? 15.789 -13.133 -11.32 1 98.75 14 ALA B O 1
ATOM 2186 N N . ALA B 1 15 ? 16.078 -13.914 -9.211 1 98.62 15 ALA B N 1
ATOM 2187 C CA . ALA B 1 15 ? 17.375 -14.516 -9.516 1 98.62 15 ALA B CA 1
ATOM 2188 C C . ALA B 1 15 ? 17.234 -15.625 -10.555 1 98.62 15 ALA B C 1
ATOM 2190 O O . ALA B 1 15 ? 18.031 -15.703 -11.492 1 98.62 15 ALA B O 1
ATOM 2191 N N . ALA B 1 16 ? 16.234 -16.484 -10.375 1 98.62 16 ALA B N 1
ATOM 2192 C CA . ALA B 1 16 ? 15.992 -17.578 -11.32 1 98.62 16 ALA B CA 1
ATOM 2193 C C . ALA B 1 16 ? 15.68 -17.031 -12.711 1 98.62 16 ALA B C 1
ATOM 2195 O O . ALA B 1 16 ? 16.141 -17.594 -13.719 1 98.62 16 ALA B O 1
ATOM 2196 N N . LEU B 1 17 ? 14.906 -15.984 -12.742 1 98.81 17 LEU B N 1
ATOM 2197 C CA . LEU B 1 17 ? 14.523 -15.391 -14.023 1 98.81 17 LEU B CA 1
ATOM 2198 C C . LEU B 1 17 ? 15.734 -14.766 -14.711 1 98.81 17 LEU B C 1
ATOM 2200 O O . LEU B 1 17 ? 15.891 -14.898 -15.93 1 98.81 17 LEU B O 1
ATOM 2204 N N . ALA B 1 18 ? 16.578 -14.039 -13.938 1 98.62 18 ALA B N 1
ATOM 2205 C CA . ALA B 1 18 ? 17.797 -13.477 -14.492 1 98.62 18 ALA B CA 1
ATOM 2206 C C . ALA B 1 18 ? 18.672 -14.562 -15.102 1 98.62 18 ALA B C 1
ATOM 2208 O O . ALA B 1 18 ? 19.234 -14.375 -16.188 1 98.62 18 ALA B O 1
ATOM 2209 N N . ASP B 1 19 ? 18.766 -15.648 -14.398 1 98.44 19 ASP B N 1
ATOM 2210 C CA . ASP B 1 19 ? 19.547 -16.781 -14.883 1 98.44 19 ASP B CA 1
ATOM 2211 C C . ASP B 1 19 ? 18.969 -17.344 -16.172 1 98.44 19 ASP B C 1
ATOM 2213 O O . ASP B 1 19 ? 19.688 -17.609 -17.141 1 98.44 19 ASP B O 1
ATOM 2217 N N . GLU B 1 20 ? 17.656 -17.594 -16.188 1 98.44 20 GLU B N 1
ATOM 2218 C CA . GLU B 1 20 ? 16.969 -18.141 -17.344 1 98.44 20 GLU B CA 1
ATOM 2219 C C . GLU B 1 20 ? 17.172 -17.266 -18.578 1 98.44 20 GLU B C 1
ATOM 2221 O O . GLU B 1 20 ? 17.328 -17.781 -19.688 1 98.44 20 GLU B O 1
ATOM 2226 N N . LEU B 1 21 ? 17.156 -15.945 -18.375 1 98.38 21 LEU B N 1
ATOM 2227 C CA . LEU B 1 21 ? 17.234 -15 -19.484 1 98.38 21 LEU B CA 1
ATOM 2228 C C . LEU B 1 21 ? 18.688 -14.625 -19.781 1 98.38 21 LEU B C 1
ATOM 2230 O O . LEU B 1 21 ? 18.984 -13.977 -20.781 1 98.38 21 LEU B O 1
ATOM 2234 N N . GLU B 1 22 ? 19.562 -15.031 -18.906 1 98.06 22 GLU B N 1
ATOM 2235 C CA . GLU B 1 22 ? 20.969 -14.695 -19 1 98.06 22 GLU B CA 1
ATOM 2236 C C . GLU B 1 22 ? 21.188 -13.188 -19.078 1 98.06 22 GLU B C 1
ATOM 2238 O O . GLU B 1 22 ? 21.875 -12.695 -19.969 1 98.06 22 GLU B O 1
ATOM 2243 N N . VAL B 1 23 ? 20.578 -12.484 -18.141 1 98.19 23 VAL B N 1
ATOM 2244 C CA . VAL B 1 23 ? 20.734 -11.031 -18.047 1 98.19 23 VAL B CA 1
ATOM 2245 C C . VAL B 1 23 ? 21.125 -10.648 -16.625 1 98.19 23 VAL B C 1
ATOM 2247 O O . VAL B 1 23 ? 21.188 -11.5 -15.734 1 98.19 23 VAL B O 1
ATOM 2250 N N . SER B 1 24 ? 21.438 -9.398 -16.375 1 97.75 24 SER B N 1
ATOM 2251 C CA . SER B 1 24 ? 21.906 -8.898 -15.086 1 97.75 24 SER B CA 1
ATOM 2252 C C . SER B 1 24 ? 20.797 -8.922 -14.039 1 97.75 24 SER B C 1
ATOM 2254 O O . SER B 1 24 ? 19.625 -8.773 -14.367 1 97.75 24 SER B O 1
ATOM 2256 N N . LEU B 1 25 ? 21.219 -9.188 -12.836 1 98.19 25 LEU B N 1
ATOM 2257 C CA . LEU B 1 25 ? 20.375 -9.078 -11.648 1 98.19 25 LEU B CA 1
ATOM 2258 C C . LEU B 1 25 ? 20.797 -7.891 -10.789 1 98.19 25 LEU B C 1
ATOM 2260 O O . LEU B 1 25 ? 21.953 -7.809 -10.375 1 98.19 25 LEU B O 1
ATOM 2264 N N . ALA B 1 26 ? 19.844 -7.027 -10.547 1 97.81 26 ALA B N 1
ATOM 2265 C CA . ALA B 1 26 ? 20.172 -5.816 -9.797 1 97.81 26 ALA B CA 1
ATOM 2266 C C . ALA B 1 26 ? 20.359 -6.125 -8.312 1 97.81 26 ALA B C 1
ATOM 2268 O O . ALA B 1 26 ? 19.625 -6.949 -7.754 1 97.81 26 ALA B O 1
ATOM 2269 N N . ALA B 1 27 ? 21.312 -5.445 -7.711 1 96.5 27 ALA B N 1
ATOM 2270 C CA . ALA B 1 27 ? 21.359 -5.398 -6.25 1 96.5 27 ALA B CA 1
ATOM 2271 C C . ALA B 1 27 ? 20.359 -4.391 -5.695 1 96.5 27 ALA B C 1
ATOM 2273 O O . ALA B 1 27 ? 20.562 -3.178 -5.809 1 96.5 27 ALA B O 1
ATOM 2274 N N . VAL B 1 28 ? 19.297 -4.863 -5.164 1 98 28 VAL B N 1
ATOM 2275 C CA . VAL B 1 28 ? 18.266 -3.986 -4.633 1 98 28 VAL B CA 1
ATOM 2276 C C . VAL B 1 28 ? 18.5 -3.756 -3.141 1 98 28 VAL B C 1
ATOM 2278 O O . VAL B 1 28 ? 18.844 -4.688 -2.41 1 98 28 VAL B O 1
ATOM 2281 N N . GLU B 1 29 ? 18.344 -2.545 -2.705 1 98.12 29 GLU B N 1
ATOM 2282 C CA . GLU B 1 29 ? 18.422 -2.205 -1.287 1 98.12 29 GLU B CA 1
ATOM 2283 C C . GLU B 1 29 ? 17.047 -1.857 -0.725 1 98.12 29 GLU B C 1
ATOM 2285 O O . GLU B 1 29 ? 16.297 -1.086 -1.329 1 98.12 29 GLU B O 1
ATOM 2290 N N . TYR B 1 30 ? 16.766 -2.547 0.317 1 97.5 30 TYR B N 1
ATOM 2291 C CA . TYR B 1 30 ? 15.523 -2.283 1.027 1 97.5 30 TYR B CA 1
ATOM 2292 C C . TYR B 1 30 ? 15.797 -1.672 2.396 1 97.5 30 TYR B C 1
ATOM 2294 O O . TYR B 1 30 ? 16.703 -2.113 3.111 1 97.5 30 TYR B O 1
ATOM 2302 N N . ASP B 1 31 ? 15.055 -0.606 2.721 1 96.44 31 ASP B N 1
ATOM 2303 C CA . ASP B 1 31 ? 15.18 0.021 4.031 1 96.44 31 ASP B CA 1
ATOM 2304 C C . ASP B 1 31 ? 13.82 0.519 4.527 1 96.44 31 ASP B C 1
ATOM 2306 O O . ASP B 1 31 ? 12.836 0.511 3.781 1 96.44 31 ASP B O 1
ATOM 2310 N N . ARG B 1 32 ? 13.711 0.79 5.793 1 95.81 32 ARG B N 1
ATOM 2311 C CA . ARG B 1 32 ? 12.508 1.314 6.438 1 95.81 32 ARG B CA 1
ATOM 2312 C C . ARG B 1 32 ? 12.844 2.5 7.336 1 95.81 32 ARG B C 1
ATOM 2314 O O . ARG B 1 32 ? 13.797 2.447 8.109 1 95.81 32 ARG B O 1
ATOM 2321 N N . PHE B 1 33 ? 12.109 3.58 7.199 1 95 33 PHE B N 1
ATOM 2322 C CA . PHE B 1 33 ? 12.312 4.773 8.016 1 95 33 PHE B CA 1
ATOM 2323 C C . PHE B 1 33 ? 11.648 4.625 9.375 1 95 33 PHE B C 1
ATOM 2325 O O . PHE B 1 33 ? 10.812 3.744 9.57 1 95 33 PHE B O 1
ATOM 2332 N N . PRO B 1 34 ? 12.016 5.488 10.344 1 92.12 34 PRO B N 1
ATOM 2333 C CA . PRO B 1 34 ? 11.445 5.406 11.688 1 92.12 34 PRO B CA 1
ATOM 2334 C C . PRO B 1 34 ? 9.922 5.516 11.695 1 92.12 34 PRO B C 1
ATOM 2336 O O . PRO B 1 34 ? 9.266 4.953 12.57 1 92.12 34 PRO B O 1
ATOM 2339 N N . ASP B 1 35 ? 9.336 6.164 10.766 1 92.56 35 ASP B N 1
ATOM 2340 C CA . ASP B 1 35 ? 7.891 6.332 10.711 1 92.56 35 ASP B CA 1
ATOM 2341 C C . ASP B 1 35 ? 7.223 5.156 10 1 92.56 35 ASP B C 1
ATOM 2343 O O . ASP B 1 35 ? 6.004 5.141 9.82 1 92.56 35 ASP B O 1
ATOM 2347 N N . GLY B 1 36 ? 8.016 4.238 9.492 1 94.88 36 GLY B N 1
ATOM 2348 C CA . GLY B 1 36 ? 7.488 3.031 8.883 1 94.88 36 GLY B CA 1
ATOM 2349 C C . GLY B 1 36 ? 7.523 3.066 7.363 1 94.88 36 GLY B C 1
ATOM 2350 O O . GLY B 1 36 ? 7.277 2.051 6.711 1 94.88 36 GLY B O 1
ATOM 2351 N N . GLU B 1 37 ? 7.809 4.195 6.773 1 97.19 37 GLU B N 1
ATOM 2352 C CA . GLU B 1 37 ? 7.875 4.289 5.316 1 97.19 37 GLU B CA 1
ATOM 2353 C C . GLU B 1 37 ? 8.992 3.412 4.758 1 97.19 37 GLU B C 1
ATOM 2355 O O . GLU B 1 37 ? 10.047 3.262 5.387 1 97.19 37 GLU B O 1
ATOM 2360 N N . ARG B 1 38 ? 8.75 2.896 3.602 1 97.44 38 ARG B N 1
ATOM 2361 C CA . ARG B 1 38 ? 9.711 2.018 2.951 1 97.44 38 ARG B CA 1
ATOM 2362 C C . ARG B 1 38 ? 10.602 2.797 1.986 1 97.44 38 ARG B C 1
ATOM 2364 O O . ARG B 1 38 ? 10.211 3.861 1.502 1 97.44 38 ARG B O 1
ATOM 2371 N N . LEU B 1 39 ? 11.781 2.289 1.872 1 98.12 39 LEU B N 1
ATOM 2372 C CA . LEU B 1 39 ? 12.688 2.699 0.811 1 98.12 39 LEU B CA 1
ATOM 2373 C C . LEU B 1 39 ? 13.156 1.497 -0.004 1 98.12 39 LEU B C 1
ATOM 2375 O O . LEU B 1 39 ? 13.523 0.464 0.561 1 98.12 39 LEU B O 1
ATOM 2379 N N . ALA B 1 40 ? 12.977 1.494 -1.284 1 98.44 40 ALA B N 1
ATOM 2380 C CA . ALA B 1 40 ? 13.492 0.499 -2.223 1 98.44 40 ALA B CA 1
ATOM 2381 C C . ALA B 1 40 ? 14.344 1.154 -3.305 1 98.44 40 ALA B C 1
ATOM 2383 O O . ALA B 1 40 ? 13.852 1.974 -4.082 1 98.44 40 ALA B O 1
ATOM 2384 N N . ALA B 1 41 ? 15.602 0.815 -3.32 1 98.5 41 ALA B N 1
ATOM 2385 C CA . ALA B 1 41 ? 16.547 1.497 -4.199 1 98.5 41 ALA B CA 1
ATOM 2386 C C . ALA B 1 41 ? 17.328 0.496 -5.055 1 98.5 41 ALA B C 1
ATOM 2388 O O . ALA B 1 41 ? 17.469 -0.669 -4.68 1 98.5 41 ALA B O 1
ATOM 2389 N N . VAL B 1 42 ? 17.734 0.937 -6.191 1 98.31 42 VAL B N 1
ATOM 2390 C CA . VAL B 1 42 ? 18.531 0.151 -7.125 1 98.31 42 VAL B CA 1
ATOM 2391 C C . VAL B 1 42 ? 19.828 0.896 -7.461 1 98.31 42 VAL B C 1
ATOM 2393 O O . VAL B 1 42 ? 20.078 1.223 -8.625 1 98.31 42 VAL B O 1
ATOM 2396 N N . PRO B 1 43 ? 20.766 1.072 -6.555 1 96.5 43 PRO B N 1
ATOM 2397 C CA . PRO B 1 43 ? 21.906 1.979 -6.672 1 96.5 43 PRO B CA 1
ATOM 2398 C C . PRO B 1 43 ? 22.781 1.681 -7.895 1 96.5 43 PRO B C 1
ATOM 2400 O O . PRO B 1 43 ? 23.375 2.594 -8.469 1 96.5 43 PRO B O 1
ATOM 2403 N N . ASP B 1 44 ? 22.922 0.529 -8.422 1 92.81 44 ASP B N 1
ATOM 2404 C CA . ASP B 1 44 ? 23.859 0.204 -9.492 1 92.81 44 ASP B CA 1
ATOM 2405 C C . ASP B 1 44 ? 23.125 -0.077 -10.797 1 92.81 44 ASP B C 1
ATOM 2407 O O . ASP B 1 44 ? 23.703 -0.641 -11.734 1 92.81 44 ASP B O 1
ATOM 2411 N N . PHE B 1 45 ? 21.875 0.384 -10.805 1 96.81 45 PHE B N 1
ATOM 2412 C CA . PHE B 1 45 ? 21.125 0.141 -12.039 1 96.81 45 PHE B CA 1
ATOM 2413 C C . PHE B 1 45 ? 21.609 1.071 -13.148 1 96.81 45 PHE B C 1
ATOM 2415 O O . PHE B 1 45 ? 21.625 2.291 -12.977 1 96.81 45 PHE B O 1
ATOM 2422 N N . ASP B 1 46 ? 21.953 0.497 -14.203 1 93.94 46 ASP B N 1
ATOM 2423 C CA . ASP B 1 46 ? 22.438 1.262 -15.344 1 93.94 46 ASP B CA 1
ATOM 2424 C C . ASP B 1 46 ? 22.094 0.561 -16.656 1 93.94 46 ASP B C 1
ATOM 2426 O O . ASP B 1 46 ? 22.984 0.158 -17.406 1 93.94 46 ASP B O 1
ATOM 2430 N N . ASP B 1 47 ? 20.797 0.414 -16.891 1 97 47 ASP B N 1
ATOM 2431 C CA . ASP B 1 47 ? 20.359 -0.262 -18.109 1 97 47 ASP B CA 1
ATOM 2432 C C . ASP B 1 47 ? 19.141 0.413 -18.719 1 97 47 ASP B C 1
ATOM 2434 O O . ASP B 1 47 ? 18.547 1.3 -18.094 1 97 47 ASP B O 1
ATOM 2438 N N . ASP B 1 48 ? 18.844 0.04 -19.938 1 97.62 48 ASP B N 1
ATOM 2439 C CA . ASP B 1 48 ? 17.766 0.667 -20.688 1 97.62 48 ASP B CA 1
ATOM 2440 C C . ASP B 1 48 ? 16.422 0.027 -20.344 1 97.62 48 ASP B C 1
ATOM 2442 O O . ASP B 1 48 ? 15.383 0.694 -20.359 1 97.62 48 ASP B O 1
ATOM 2446 N N . ARG B 1 49 ? 16.469 -1.265 -20.125 1 98.56 49 ARG B N 1
ATOM 2447 C CA . ARG B 1 49 ? 15.258 -2.012 -19.828 1 98.56 49 ARG B CA 1
ATOM 2448 C C . ARG B 1 49 ? 15.32 -2.66 -18.453 1 98.56 49 ARG B C 1
ATOM 2450 O O . ARG B 1 49 ? 16.312 -3.316 -18.125 1 98.56 49 ARG B O 1
ATOM 2457 N N . ALA B 1 50 ? 14.297 -2.391 -17.656 1 98.81 50 ALA B N 1
ATOM 2458 C CA . ALA B 1 50 ? 14.164 -3.025 -16.344 1 98.81 50 ALA B CA 1
ATOM 2459 C C . ALA B 1 50 ? 12.969 -3.973 -16.312 1 98.81 50 ALA B C 1
ATOM 2461 O O . ALA B 1 50 ? 11.891 -3.641 -16.812 1 98.81 50 ALA B O 1
ATOM 2462 N N . VAL B 1 51 ? 13.172 -5.16 -15.812 1 98.94 51 VAL B N 1
ATOM 2463 C CA . VAL B 1 51 ? 12.086 -6.09 -15.5 1 98.94 51 VAL B CA 1
ATOM 2464 C C . VAL B 1 51 ? 11.93 -6.191 -13.984 1 98.94 51 VAL B C 1
ATOM 2466 O O . VAL B 1 51 ? 12.727 -6.848 -13.305 1 98.94 51 VAL B O 1
ATOM 2469 N N . VAL B 1 52 ? 10.945 -5.523 -13.477 1 98.94 52 VAL B N 1
ATOM 2470 C CA . VAL B 1 52 ? 10.664 -5.527 -12.047 1 98.94 52 VAL B CA 1
ATOM 2471 C C . VAL B 1 52 ? 9.773 -6.719 -11.695 1 98.94 52 VAL B C 1
ATOM 2473 O O . VAL B 1 52 ? 8.648 -6.828 -12.188 1 98.94 52 VAL B O 1
ATOM 2476 N N . VAL B 1 53 ? 10.305 -7.629 -10.898 1 98.94 53 VAL B N 1
ATOM 2477 C CA . VAL B 1 53 ? 9.609 -8.844 -10.477 1 98.94 53 VAL B CA 1
ATOM 2478 C C . VAL B 1 53 ? 9.195 -8.727 -9.008 1 98.94 53 VAL B C 1
ATOM 2480 O O . VAL B 1 53 ? 10.047 -8.758 -8.117 1 98.94 53 VAL B O 1
ATOM 2483 N N . ALA B 1 54 ? 7.887 -8.602 -8.789 1 98.81 54 ALA B N 1
ATOM 2484 C CA . ALA B 1 54 ? 7.465 -8.367 -7.414 1 98.81 54 ALA B CA 1
ATOM 2485 C C . ALA B 1 54 ? 6.07 -8.93 -7.164 1 98.81 54 ALA B C 1
ATOM 2487 O O . ALA B 1 54 ? 5.086 -8.43 -7.703 1 98.81 54 ALA B O 1
ATOM 2488 N N . SER B 1 55 ? 6 -10.023 -6.363 1 98.81 55 SER B N 1
ATOM 2489 C CA . SER B 1 55 ? 4.711 -10.461 -5.828 1 98.81 55 SER B CA 1
ATOM 2490 C C . SER B 1 55 ? 4.203 -9.492 -4.766 1 98.81 55 SER B C 1
ATOM 2492 O O . SER B 1 55 ? 4.965 -9.055 -3.898 1 98.81 55 SER B O 1
ATOM 2494 N N . THR B 1 56 ? 2.971 -9.062 -4.891 1 98.56 56 THR B N 1
ATOM 2495 C CA . THR B 1 56 ? 2.398 -8.133 -3.924 1 98.56 56 THR B CA 1
ATOM 2496 C C . THR B 1 56 ? 1.583 -8.875 -2.871 1 98.56 56 THR B C 1
ATOM 2498 O O . THR B 1 56 ? 0.359 -8.734 -2.812 1 98.56 56 THR B O 1
ATOM 2501 N N . VAL B 1 57 ? 2.244 -9.531 -1.927 1 97.69 57 VAL B N 1
ATOM 2502 C CA . VAL B 1 57 ? 1.645 -10.43 -0.941 1 97.69 57 VAL B CA 1
ATOM 2503 C C . VAL B 1 57 ? 1.192 -9.625 0.277 1 97.69 57 VAL B C 1
ATOM 2505 O O . VAL B 1 57 ? 0.565 -10.172 1.188 1 97.69 57 VAL B O 1
ATOM 2508 N N . SER B 1 58 ? 1.56 -8.359 0.35 1 97.56 58 SER B N 1
ATOM 2509 C CA . SER B 1 58 ? 1.228 -7.457 1.445 1 97.56 58 SER B CA 1
ATOM 2510 C C . SER B 1 58 ? 1.12 -6.016 0.959 1 97.56 58 SER B C 1
ATOM 2512 O O . SER B 1 58 ? 1.52 -5.703 -0.165 1 97.56 58 SER B O 1
ATOM 2514 N N . SER B 1 59 ? 0.595 -5.156 1.825 1 98.06 59 SER B N 1
ATOM 2515 C CA . SER B 1 59 ? 0.53 -3.738 1.487 1 98.06 59 SER B CA 1
ATOM 2516 C C . SER B 1 59 ? 1.924 -3.152 1.288 1 98.06 59 SER B C 1
ATOM 2518 O O . SER B 1 59 ? 2.137 -2.336 0.39 1 98.06 59 SER B O 1
ATOM 2520 N N . ASP B 1 60 ? 2.871 -3.557 2.121 1 97.94 60 ASP B N 1
ATOM 2521 C CA . ASP B 1 60 ? 4.254 -3.107 1.985 1 97.94 60 ASP B CA 1
ATOM 2522 C C . ASP B 1 60 ? 4.836 -3.52 0.636 1 97.94 60 ASP B C 1
ATOM 2524 O O . ASP B 1 60 ? 5.523 -2.732 -0.016 1 97.94 60 ASP B O 1
ATOM 2528 N N . ALA B 1 61 ? 4.52 -4.762 0.261 1 98.44 61 ALA B N 1
ATOM 2529 C CA . ALA B 1 61 ? 5.051 -5.262 -1.006 1 98.44 61 ALA B CA 1
ATOM 2530 C C . ALA B 1 61 ? 4.469 -4.488 -2.186 1 98.44 61 ALA B C 1
ATOM 2532 O O . ALA B 1 61 ? 5.152 -4.266 -3.188 1 98.44 61 ALA B O 1
ATOM 2533 N N . HIS B 1 62 ? 3.236 -4.133 -2.086 1 98.69 62 HIS B N 1
ATOM 2534 C CA . HIS B 1 62 ? 2.598 -3.324 -3.121 1 98.69 62 HIS B CA 1
ATOM 2535 C C . HIS B 1 62 ? 3.293 -1.976 -3.275 1 98.69 62 HIS B C 1
ATOM 2537 O O . HIS B 1 62 ? 3.621 -1.565 -4.391 1 98.69 62 HIS B O 1
ATOM 2543 N N . LEU B 1 63 ? 3.525 -1.299 -2.174 1 98.75 63 LEU B N 1
ATOM 2544 C CA . LEU B 1 63 ? 4.195 -0.003 -2.223 1 98.75 63 LEU B CA 1
ATOM 2545 C C . LEU B 1 63 ? 5.633 -0.152 -2.715 1 98.75 63 LEU B C 1
ATOM 2547 O O . LEU B 1 63 ? 6.105 0.663 -3.51 1 98.75 63 LEU B O 1
ATOM 2551 N N . GLU B 1 64 ? 6.281 -1.175 -2.227 1 98.69 64 GLU B N 1
ATOM 2552 C CA . GLU B 1 64 ? 7.652 -1.438 -2.658 1 98.69 64 GLU B CA 1
ATOM 2553 C C . GLU B 1 64 ? 7.734 -1.587 -4.176 1 98.69 64 GLU B C 1
ATOM 2555 O O . GLU B 1 64 ? 8.672 -1.087 -4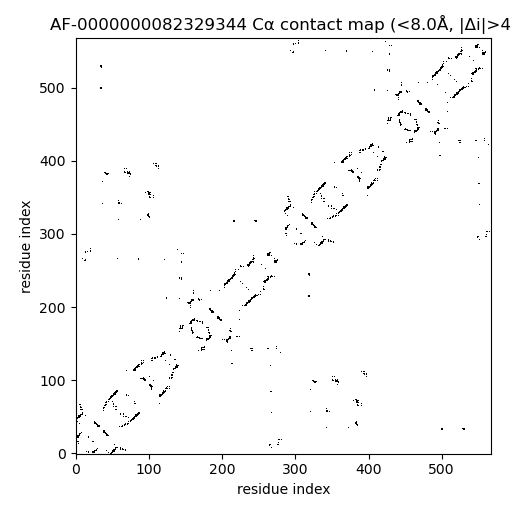.805 1 98.69 64 GLU B O 1
ATOM 2560 N N . LEU B 1 65 ? 6.754 -2.232 -4.738 1 98.88 65 LEU B N 1
ATOM 2561 C CA . LEU B 1 65 ? 6.703 -2.377 -6.191 1 98.88 65 LEU B CA 1
ATOM 2562 C C . LEU B 1 65 ? 6.641 -1.015 -6.871 1 98.88 65 LEU B C 1
ATOM 2564 O O . LEU B 1 65 ? 7.387 -0.752 -7.816 1 98.88 65 LEU B O 1
ATOM 2568 N N . LEU B 1 66 ? 5.746 -0.158 -6.395 1 98.94 66 LEU B N 1
ATOM 2569 C CA . LEU B 1 66 ? 5.613 1.173 -6.98 1 98.94 66 LEU B CA 1
ATOM 2570 C C . LEU B 1 66 ? 6.922 1.945 -6.871 1 98.94 66 LEU B C 1
ATOM 2572 O O . LEU B 1 66 ? 7.32 2.637 -7.812 1 98.94 66 LEU B O 1
ATOM 2576 N N . LEU B 1 67 ? 7.594 1.797 -5.715 1 98.94 67 LEU B N 1
ATOM 2577 C CA . LEU B 1 67 ? 8.852 2.494 -5.484 1 98.94 67 LEU B CA 1
ATOM 2578 C C . LEU B 1 67 ? 9.938 1.975 -6.418 1 98.94 67 LEU B C 1
ATOM 2580 O O . LEU B 1 67 ? 10.727 2.758 -6.957 1 98.94 67 LEU B O 1
ATOM 2584 N N . LEU B 1 68 ? 9.961 0.687 -6.621 1 98.94 68 LEU B N 1
ATOM 2585 C CA . LEU B 1 68 ? 10.969 0.102 -7.496 1 98.94 68 LEU B CA 1
ATOM 2586 C C . LEU B 1 68 ? 10.758 0.542 -8.938 1 98.94 68 LEU B C 1
ATOM 2588 O O . LEU B 1 68 ? 11.727 0.825 -9.656 1 98.94 68 LEU B O 1
ATOM 2592 N N . GLN B 1 69 ? 9.5 0.558 -9.391 1 98.88 69 GLN B N 1
ATOM 2593 C CA . GLN B 1 69 ? 9.195 1.065 -10.727 1 98.88 69 GLN B CA 1
ATOM 2594 C C . GLN B 1 69 ? 9.734 2.479 -10.914 1 98.88 69 GLN B C 1
ATOM 2596 O O . GLN B 1 69 ? 10.328 2.789 -11.953 1 98.88 69 GLN B O 1
ATOM 2601 N N . ASP B 1 70 ? 9.531 3.301 -9.922 1 98.94 70 ASP B N 1
ATOM 2602 C CA . ASP B 1 70 ? 9.977 4.688 -9.992 1 98.94 70 ASP B CA 1
ATOM 2603 C C . ASP B 1 70 ? 11.5 4.781 -9.938 1 98.94 70 ASP B C 1
ATOM 2605 O O . ASP B 1 70 ? 12.109 5.574 -10.664 1 98.94 70 ASP B O 1
ATOM 2609 N N . ALA B 1 71 ? 12.125 3.943 -9.07 1 98.88 71 ALA B N 1
ATOM 2610 C CA . ALA B 1 71 ? 13.57 3.965 -8.883 1 98.88 71 ALA B CA 1
ATOM 2611 C C . ALA B 1 71 ? 14.305 3.682 -10.195 1 98.88 71 ALA B C 1
ATOM 2613 O O . ALA B 1 71 ? 15.258 4.375 -10.539 1 98.88 71 ALA B O 1
ATOM 2614 N N . VAL B 1 72 ? 13.805 2.67 -10.922 1 98.75 72 VAL B N 1
ATOM 2615 C CA . VAL B 1 72 ? 14.492 2.316 -12.164 1 98.75 72 VAL B CA 1
ATOM 2616 C C . VAL B 1 72 ? 14.266 3.408 -13.203 1 98.75 72 VAL B C 1
ATOM 2618 O O . VAL B 1 72 ? 15.164 3.703 -14 1 98.75 72 VAL B O 1
ATOM 2621 N N . ARG B 1 73 ? 13.07 3.973 -13.227 1 98.5 73 ARG B N 1
ATOM 2622 C CA . ARG B 1 73 ? 12.812 5.09 -14.125 1 98.5 73 ARG B CA 1
ATOM 2623 C C . ARG B 1 73 ? 13.719 6.273 -13.812 1 98.5 73 ARG B C 1
ATOM 2625 O O . ARG B 1 73 ? 14.305 6.871 -14.711 1 98.5 73 ARG B O 1
ATOM 2632 N N . GLU B 1 74 ? 13.797 6.59 -12.547 1 98.25 74 GLU B N 1
ATOM 2633 C CA . GLU B 1 74 ? 14.656 7.672 -12.078 1 98.25 74 GLU B CA 1
ATOM 2634 C C . GLU B 1 74 ? 16.109 7.418 -12.445 1 98.25 74 GLU B C 1
ATOM 2636 O O . GLU B 1 74 ? 16.859 8.352 -12.742 1 98.25 74 GLU B O 1
ATOM 2641 N N . ALA B 1 75 ? 16.484 6.195 -12.453 1 97.81 75 ALA B N 1
ATOM 2642 C CA . ALA B 1 75 ? 17.859 5.809 -12.734 1 97.81 75 ALA B CA 1
ATOM 2643 C C . ALA B 1 75 ? 18.125 5.812 -14.234 1 97.81 75 ALA B C 1
ATOM 2645 O O . ALA B 1 75 ? 19.266 5.641 -14.672 1 97.81 75 ALA B O 1
ATOM 2646 N N . GLY B 1 76 ? 17.031 5.922 -15.078 1 97.25 76 GLY B N 1
ATOM 2647 C CA . GLY B 1 76 ? 17.266 6.133 -16.5 1 97.25 76 GLY B CA 1
ATOM 2648 C C . GLY B 1 76 ? 16.656 5.055 -17.375 1 97.25 76 GLY B C 1
ATOM 2649 O O . GLY B 1 76 ? 16.828 5.078 -18.594 1 97.25 76 GLY B O 1
ATOM 2650 N N . ALA B 1 77 ? 15.922 4.078 -16.781 1 98.5 77 ALA B N 1
ATOM 2651 C CA . ALA B 1 77 ? 15.289 3.043 -17.594 1 98.5 77 ALA B CA 1
ATOM 2652 C C . ALA B 1 77 ? 14.328 3.652 -18.609 1 98.5 77 ALA B C 1
ATOM 2654 O O . ALA B 1 77 ? 13.523 4.52 -18.266 1 98.5 77 ALA B O 1
ATOM 2655 N N . GLU B 1 78 ? 14.406 3.191 -19.828 1 98.44 78 GLU B N 1
ATOM 2656 C CA . GLU B 1 78 ? 13.523 3.658 -20.891 1 98.44 78 GLU B CA 1
ATOM 2657 C C . GLU B 1 78 ? 12.266 2.797 -20.969 1 98.44 78 GLU B C 1
ATOM 2659 O O . GLU B 1 78 ? 11.219 3.266 -21.422 1 98.44 78 GLU B O 1
ATOM 2664 N N . GLU B 1 79 ? 12.445 1.55 -20.578 1 98.75 79 GLU B N 1
ATOM 2665 C CA . GLU B 1 79 ? 11.32 0.625 -20.547 1 98.75 79 GLU B CA 1
ATOM 2666 C C . GLU B 1 79 ? 11.258 -0.121 -19.219 1 98.75 79 GLU B C 1
ATOM 2668 O O . GLU B 1 79 ? 12.258 -0.685 -18.766 1 98.75 79 GLU B O 1
ATOM 2673 N N . VAL B 1 80 ? 10.125 -0.087 -18.625 1 98.88 80 VAL B N 1
ATOM 2674 C CA . VAL B 1 80 ? 9.898 -0.804 -17.375 1 98.88 80 VAL B CA 1
ATOM 2675 C C . VAL B 1 80 ? 8.836 -1.882 -17.578 1 98.88 80 VAL B C 1
ATOM 2677 O O . VAL B 1 80 ? 7.668 -1.571 -17.828 1 98.88 80 VAL B O 1
ATOM 2680 N N . VAL B 1 81 ? 9.227 -3.158 -17.562 1 98.94 81 VAL B N 1
ATOM 2681 C CA . VAL B 1 81 ? 8.32 -4.301 -17.562 1 98.94 81 VAL B CA 1
ATOM 2682 C C . VAL B 1 81 ? 8.078 -4.773 -16.125 1 98.94 81 VAL B C 1
ATOM 2684 O O . VAL B 1 81 ? 9.031 -5 -15.375 1 98.94 81 VAL B O 1
ATOM 2687 N N . THR B 1 82 ? 6.848 -4.832 -15.734 1 98.94 82 THR B N 1
ATOM 2688 C CA . THR B 1 82 ? 6.504 -5.301 -14.398 1 98.94 82 THR B CA 1
ATOM 2689 C C . THR B 1 82 ? 5.945 -6.719 -14.445 1 98.94 82 THR B C 1
ATOM 2691 O O . THR B 1 82 ? 5.004 -6.996 -15.195 1 98.94 82 THR B O 1
ATOM 2694 N N . VAL B 1 83 ? 6.57 -7.594 -13.758 1 98.94 83 VAL B N 1
ATOM 2695 C CA . VAL B 1 83 ? 6.086 -8.961 -13.578 1 98.94 83 VAL B CA 1
ATOM 2696 C C . VAL B 1 83 ? 5.477 -9.109 -12.188 1 98.94 83 VAL B C 1
ATOM 2698 O O . VAL B 1 83 ? 6.152 -8.883 -11.18 1 98.94 83 VAL B O 1
ATOM 2701 N N . LEU B 1 84 ? 4.215 -9.461 -12.172 1 98.88 84 LEU B N 1
ATOM 2702 C CA . LEU B 1 84 ? 3.488 -9.758 -10.945 1 98.88 84 LEU B CA 1
ATOM 2703 C C . LEU B 1 84 ? 3.234 -11.25 -10.805 1 98.88 84 LEU B C 1
ATOM 2705 O O . LEU B 1 84 ? 2.152 -11.734 -11.148 1 98.88 84 LEU B O 1
ATOM 2709 N N . PRO B 1 85 ? 4.168 -11.938 -10.219 1 98.81 85 PRO B N 1
ATOM 2710 C CA . PRO B 1 85 ? 3.934 -13.383 -10.07 1 98.81 85 PRO B CA 1
ATOM 2711 C C . PRO B 1 85 ? 2.674 -13.695 -9.266 1 98.81 85 PRO B C 1
ATOM 2713 O O . PRO B 1 85 ? 1.872 -14.539 -9.672 1 98.81 85 PRO B O 1
ATOM 2716 N N . TYR B 1 86 ? 2.525 -13.117 -8.172 1 98.69 86 TYR B N 1
ATOM 2717 C CA . TYR B 1 86 ? 1.276 -13.102 -7.422 1 98.69 86 TYR B CA 1
ATOM 2718 C C . TYR B 1 86 ? 0.751 -11.68 -7.266 1 98.69 86 TYR B C 1
ATOM 2720 O O . TYR B 1 86 ? 1.433 -10.812 -6.711 1 98.69 86 TYR B O 1
ATOM 2728 N N . MET B 1 87 ? -0.416 -11.438 -7.785 1 98.5 87 MET B N 1
ATOM 2729 C CA . MET B 1 87 ? -1.073 -10.141 -7.652 1 98.5 87 MET B CA 1
ATOM 2730 C C . MET B 1 87 ? -2.041 -10.141 -6.473 1 98.5 87 MET B C 1
ATOM 2732 O O . MET B 1 87 ? -3.129 -10.711 -6.559 1 98.5 87 MET B O 1
ATOM 2736 N N . GLY B 1 88 ? -1.676 -9.453 -5.402 1 97.94 88 GLY B N 1
ATOM 2737 C CA . GLY B 1 88 ? -2.627 -9.258 -4.316 1 97.94 88 GLY B CA 1
ATOM 2738 C C . GLY B 1 88 ? -3.93 -8.625 -4.77 1 97.94 88 GLY B C 1
ATOM 2739 O O . GLY B 1 88 ? -3.939 -7.805 -5.691 1 97.94 88 GLY B O 1
ATOM 2740 N N . TYR B 1 89 ? -5.031 -9.039 -4.117 1 98.38 89 TYR B N 1
ATOM 2741 C CA . TYR B 1 89 ? -6.363 -8.492 -4.328 1 98.38 89 TYR B CA 1
ATOM 2742 C C . TYR B 1 89 ? -6.988 -9.047 -5.602 1 98.38 89 TYR B C 1
ATOM 2744 O O . TYR B 1 89 ? -8.086 -8.648 -5.988 1 98.38 89 TYR B O 1
ATOM 2752 N N . ALA B 1 90 ? -6.32 -9.992 -6.25 1 97.25 90 ALA B N 1
ATOM 2753 C CA . ALA B 1 90 ? -6.836 -10.57 -7.488 1 97.25 90 ALA B CA 1
ATOM 2754 C C . ALA B 1 90 ? -8.188 -11.25 -7.254 1 97.25 90 ALA B C 1
ATOM 2756 O O . ALA B 1 90 ? -9.039 -11.266 -8.148 1 97.25 90 ALA B O 1
ATOM 2757 N N . ARG B 1 91 ? -8.461 -11.766 -6.023 1 95.81 91 ARG B N 1
ATOM 2758 C CA . ARG B 1 91 ? -9.711 -12.461 -5.715 1 95.81 91 ARG B CA 1
ATOM 2759 C C . ARG B 1 91 ? -10.844 -11.461 -5.496 1 95.81 91 ARG B C 1
ATOM 2761 O O . ARG B 1 91 ? -12.016 -11.852 -5.461 1 95.81 91 ARG B O 1
ATOM 2768 N N . GLN B 1 92 ? -10.492 -10.195 -5.324 1 97.62 92 GLN B N 1
ATOM 2769 C CA . GLN B 1 92 ? -11.484 -9.125 -5.246 1 97.62 92 GLN B CA 1
ATOM 2770 C C . GLN B 1 92 ? -11.68 -8.461 -6.605 1 97.62 92 GLN B C 1
ATOM 2772 O O . GLN B 1 92 ? -11.555 -7.242 -6.734 1 97.62 92 GLN B O 1
ATOM 2777 N N . ASP B 1 93 ? -12.07 -9.297 -7.637 1 97.19 93 ASP B N 1
ATOM 2778 C CA . ASP B 1 93 ? -12.117 -8.867 -9.031 1 97.19 93 ASP B CA 1
ATOM 2779 C C . ASP B 1 93 ? -13.5 -8.352 -9.406 1 97.19 93 ASP B C 1
ATOM 2781 O O . ASP B 1 93 ? -13.719 -7.902 -10.539 1 97.19 93 ASP B O 1
ATOM 2785 N N . GLU B 1 94 ? -14.43 -8.422 -8.492 1 96.94 94 GLU B N 1
ATOM 2786 C CA . GLU B 1 94 ? -15.758 -7.824 -8.602 1 96.94 94 GLU B CA 1
ATOM 2787 C C . GLU B 1 94 ? -16.266 -7.34 -7.246 1 96.94 94 GLU B C 1
ATOM 2789 O O . GLU B 1 94 ? -15.734 -7.738 -6.203 1 96.94 94 GLU B O 1
ATOM 2794 N N . ALA B 1 95 ? -17.266 -6.438 -7.293 1 96.31 95 ALA B N 1
ATOM 2795 C CA . ALA B 1 95 ? -17.922 -6.051 -6.047 1 96.31 95 ALA B CA 1
ATOM 2796 C C . ALA B 1 95 ? -18.766 -7.191 -5.5 1 96.31 95 ALA B C 1
ATOM 2798 O O . ALA B 1 95 ? -19.703 -7.652 -6.164 1 96.31 95 ALA B O 1
ATOM 2799 N N . PHE B 1 96 ? -18.438 -7.633 -4.25 1 93.38 96 PHE B N 1
ATOM 2800 C CA . PHE B 1 96 ? -19.188 -8.734 -3.658 1 93.38 96 PHE B CA 1
ATOM 2801 C C . PHE B 1 96 ? -20.562 -8.281 -3.207 1 93.38 96 PHE B C 1
ATOM 2803 O O . PHE B 1 96 ? -21.531 -9.047 -3.256 1 93.38 96 PHE B O 1
ATOM 2810 N N . GLU B 1 97 ? -20.594 -7.125 -2.684 1 95.31 97 GLU B N 1
ATOM 2811 C CA . GLU B 1 97 ? -21.812 -6.469 -2.217 1 95.31 97 GLU B CA 1
ATOM 2812 C C . GLU B 1 97 ? -21.859 -5.016 -2.678 1 95.31 97 GLU B C 1
ATOM 2814 O O . GLU B 1 97 ? -20.859 -4.469 -3.145 1 95.31 97 GLU B O 1
ATOM 2819 N N . ALA B 1 98 ? -23.031 -4.496 -2.566 1 94.94 98 ALA B N 1
ATOM 2820 C CA . ALA B 1 98 ? -23.172 -3.08 -2.889 1 94.94 98 ALA B CA 1
ATOM 2821 C C . ALA B 1 98 ? -22.234 -2.227 -2.049 1 94.94 98 ALA B C 1
ATOM 2823 O O . ALA B 1 98 ? -22.125 -2.426 -0.838 1 94.94 98 ALA B O 1
ATOM 2824 N N . GLY B 1 99 ? -21.547 -1.345 -2.74 1 97.12 99 GLY B N 1
ATOM 2825 C CA . GLY B 1 99 ? -20.641 -0.448 -2.035 1 97.12 99 GLY B CA 1
ATOM 2826 C C . GLY B 1 99 ? -19.234 -0.996 -1.912 1 97.12 99 GLY B C 1
ATOM 2827 O O . GLY B 1 99 ? -18.328 -0.291 -1.466 1 97.12 99 GLY B O 1
ATOM 2828 N N . HIS B 1 100 ? -19.094 -2.254 -2.346 1 98.25 100 HIS B N 1
ATOM 2829 C CA . HIS B 1 100 ? -17.75 -2.832 -2.32 1 98.25 100 HIS B CA 1
ATOM 2830 C C . HIS B 1 100 ? -16.922 -2.336 -3.494 1 98.25 100 HIS B C 1
ATOM 2832 O O . HIS B 1 100 ? -17.453 -2.055 -4.57 1 98.25 100 HIS B O 1
ATOM 2838 N N . PRO B 1 101 ? -15.633 -2.252 -3.285 1 98.69 101 PRO B N 1
ATOM 2839 C CA . PRO B 1 101 ? -14.75 -1.954 -4.414 1 98.69 101 PRO B CA 1
ATOM 2840 C C . PRO B 1 101 ? -14.508 -3.168 -5.309 1 98.69 101 PRO B C 1
ATOM 2842 O O . PRO B 1 101 ? -14.828 -4.297 -4.926 1 98.69 101 PRO B O 1
ATOM 2845 N N . VAL B 1 102 ? -14.133 -2.896 -6.539 1 98.69 102 VAL B N 1
ATOM 2846 C CA . VAL B 1 102 ? -13.344 -3.855 -7.305 1 98.69 102 VAL B CA 1
ATOM 2847 C C . VAL B 1 102 ? -11.859 -3.633 -7.031 1 98.69 102 VAL B C 1
ATOM 2849 O O . VAL B 1 102 ? -11.188 -2.887 -7.75 1 98.69 102 VAL B O 1
ATOM 2852 N N . SER B 1 103 ? -11.398 -4.281 -5.992 1 98.81 103 SER B N 1
ATOM 2853 C CA . SER B 1 103 ? -10.07 -3.998 -5.465 1 98.81 103 SER B CA 1
ATOM 2854 C C . SER B 1 103 ? -8.984 -4.316 -6.492 1 98.81 103 SER B C 1
ATOM 2856 O O . SER B 1 103 ? -7.988 -3.604 -6.59 1 98.81 103 SER B O 1
ATOM 2858 N N . ALA B 1 104 ? -9.18 -5.402 -7.234 1 98.75 104 ALA B N 1
ATOM 2859 C CA . ALA B 1 104 ? -8.219 -5.77 -8.273 1 98.75 104 ALA B CA 1
ATOM 2860 C C . ALA B 1 104 ? -8.031 -4.633 -9.273 1 98.75 104 ALA B C 1
ATOM 2862 O O . ALA B 1 104 ? -6.918 -4.391 -9.75 1 98.75 104 ALA B O 1
ATOM 2863 N N . ARG B 1 105 ? -9.102 -3.926 -9.602 1 98.88 105 ARG B N 1
ATOM 2864 C CA . ARG B 1 105 ? -9.047 -2.793 -10.523 1 98.88 105 ARG B CA 1
ATOM 2865 C C . ARG B 1 105 ? -8.242 -1.642 -9.93 1 98.88 105 ARG B C 1
ATOM 2867 O O . ARG B 1 105 ? -7.398 -1.055 -10.602 1 98.88 105 ARG B O 1
ATOM 2874 N N . ALA B 1 106 ? -8.516 -1.337 -8.68 1 98.81 106 ALA B N 1
ATOM 2875 C CA . ALA B 1 106 ? -7.812 -0.247 -8.008 1 98.81 106 ALA B CA 1
ATOM 2876 C C . ALA B 1 106 ? -6.309 -0.496 -7.992 1 98.81 106 ALA B C 1
ATOM 2878 O O . ALA B 1 106 ? -5.52 0.393 -8.328 1 98.81 106 ALA B O 1
ATOM 2879 N N . VAL B 1 107 ? -5.898 -1.714 -7.66 1 98.81 107 VAL B N 1
ATOM 2880 C CA . VAL B 1 107 ? -4.477 -2.018 -7.52 1 98.81 107 VAL B CA 1
ATOM 2881 C C . VAL B 1 107 ? -3.828 -2.113 -8.898 1 98.81 107 VAL B C 1
ATOM 2883 O O . VAL B 1 107 ? -2.688 -1.685 -9.086 1 98.81 107 VAL B O 1
ATOM 2886 N N . ALA B 1 108 ? -4.555 -2.695 -9.852 1 98.88 108 ALA B N 1
ATOM 2887 C CA . ALA B 1 108 ? -4.027 -2.803 -11.211 1 98.88 108 ALA B CA 1
ATOM 2888 C C . ALA B 1 108 ? -3.75 -1.423 -11.797 1 98.88 108 ALA B C 1
ATOM 2890 O O . ALA B 1 108 ? -2.697 -1.199 -12.406 1 98.88 108 ALA B O 1
ATOM 2891 N N . ARG B 1 109 ? -4.664 -0.475 -11.602 1 98.88 109 ARG B N 1
ATOM 2892 C CA . ARG B 1 109 ? -4.5 0.882 -12.109 1 98.88 109 ARG B CA 1
ATOM 2893 C C . ARG B 1 109 ? -3.293 1.564 -11.477 1 98.88 109 ARG B C 1
ATOM 2895 O O . ARG B 1 109 ? -2.52 2.234 -12.156 1 98.88 109 ARG B O 1
ATOM 2902 N N . ALA B 1 110 ? -3.135 1.373 -10.234 1 98.88 110 ALA B N 1
ATOM 2903 C CA . ALA B 1 110 ? -1.998 1.961 -9.531 1 98.88 110 ALA B CA 1
ATOM 2904 C C . ALA B 1 110 ? -0.678 1.421 -10.07 1 98.88 110 ALA B C 1
ATOM 2906 O O . ALA B 1 110 ? 0.241 2.189 -10.367 1 98.88 110 ALA B O 1
ATOM 2907 N N . VAL B 1 111 ? -0.588 0.106 -10.258 1 98.88 111 VAL B N 1
ATOM 2908 C CA . VAL B 1 111 ? 0.628 -0.55 -10.727 1 98.88 111 VAL B CA 1
ATOM 2909 C C . VAL B 1 111 ? 0.948 -0.093 -12.148 1 98.88 111 VAL B C 1
ATOM 2911 O O . VAL B 1 111 ? 2.117 0.066 -12.508 1 98.88 111 VAL B O 1
ATOM 2914 N N . SER B 1 112 ? -0.061 0.174 -12.906 1 98.88 112 SER B N 1
ATOM 2915 C CA . SER B 1 112 ? 0.091 0.538 -14.312 1 98.88 112 SER B CA 1
ATOM 2916 C C . SER B 1 112 ? 0.854 1.85 -14.469 1 98.88 112 SER B C 1
ATOM 2918 O O . SER B 1 112 ? 1.503 2.082 -15.484 1 98.88 112 SER B O 1
ATOM 2920 N N . THR B 1 113 ? 0.845 2.699 -13.438 1 98.75 113 THR B N 1
ATOM 2921 C CA . THR B 1 113 ? 1.374 4.055 -13.555 1 98.75 113 THR B CA 1
ATOM 2922 C C . THR B 1 113 ? 2.887 4.027 -13.75 1 98.75 113 THR B C 1
ATOM 2924 O O . THR B 1 113 ? 3.467 4.984 -14.273 1 98.75 113 THR B O 1
ATOM 2927 N N . GLY B 1 114 ? 3.533 2.967 -13.32 1 98.56 114 GLY B N 1
ATOM 2928 C CA . GLY B 1 114 ? 4.98 2.887 -13.43 1 98.56 114 GLY B CA 1
ATOM 2929 C C . GLY B 1 114 ? 5.453 1.82 -14.398 1 98.56 114 GLY B C 1
ATOM 2930 O O . GLY B 1 114 ? 6.633 1.466 -14.414 1 98.56 114 GLY B O 1
ATOM 2931 N N . ALA B 1 115 ? 4.52 1.287 -15.188 1 98.75 115 ALA B N 1
ATOM 2932 C CA . ALA B 1 115 ? 4.859 0.147 -16.031 1 98.75 115 ALA B CA 1
ATOM 2933 C C . ALA B 1 115 ? 4.566 0.448 -17.5 1 98.75 115 ALA B C 1
ATOM 2935 O O . ALA B 1 115 ? 3.564 1.091 -17.828 1 98.75 115 ALA B O 1
ATOM 2936 N N . ASP B 1 116 ? 5.43 -0.041 -18.391 1 98.81 116 ASP B N 1
ATOM 2937 C CA . ASP B 1 116 ? 5.168 0.004 -19.828 1 98.81 116 ASP B CA 1
ATOM 2938 C C . ASP B 1 116 ? 4.504 -1.284 -20.297 1 98.81 116 ASP B C 1
ATOM 2940 O O . ASP B 1 116 ? 3.826 -1.294 -21.328 1 98.81 116 ASP B O 1
ATOM 2944 N N . ARG B 1 117 ? 4.73 -2.314 -19.609 1 98.88 117 ARG B N 1
ATOM 2945 C CA . ARG B 1 117 ? 4.195 -3.65 -19.859 1 98.88 117 ARG B CA 1
ATOM 2946 C C . ARG B 1 117 ? 4.043 -4.43 -18.562 1 98.88 117 ARG B C 1
ATOM 2948 O O . ARG B 1 117 ? 4.879 -4.312 -17.656 1 98.88 117 ARG B O 1
ATOM 2955 N N . VAL B 1 118 ? 2.928 -5.195 -18.406 1 98.88 118 VAL B N 1
ATOM 2956 C CA . VAL B 1 118 ? 2.695 -5.957 -17.188 1 98.88 118 VAL B CA 1
ATOM 2957 C C . VAL B 1 118 ? 2.416 -7.418 -17.531 1 98.88 118 VAL B C 1
ATOM 2959 O O . VAL B 1 118 ? 1.645 -7.711 -18.438 1 98.88 118 VAL B O 1
ATOM 2962 N N . LEU B 1 119 ? 3.092 -8.336 -16.891 1 98.88 119 LEU B N 1
ATOM 2963 C CA . LEU B 1 119 ? 2.791 -9.766 -16.906 1 98.88 119 LEU B CA 1
ATOM 2964 C C . LEU B 1 119 ? 2.301 -10.234 -15.539 1 98.88 119 LEU B C 1
ATOM 2966 O O . LEU B 1 119 ? 2.846 -9.836 -14.508 1 98.88 119 LEU B O 1
ATOM 2970 N N . THR B 1 120 ? 1.314 -11.016 -15.523 1 98.75 120 THR B N 1
ATOM 2971 C CA . THR B 1 120 ? 0.847 -11.695 -14.328 1 98.75 120 THR B CA 1
ATOM 2972 C C . THR B 1 120 ? 0.889 -13.211 -14.516 1 98.75 120 THR B C 1
ATOM 2974 O O . THR B 1 120 ? 0.998 -13.695 -15.641 1 98.75 120 THR B O 1
ATOM 2977 N N . VAL B 1 121 ? 0.915 -13.922 -13.414 1 98.69 121 VAL B N 1
ATOM 2978 C CA . VAL B 1 121 ? 0.893 -15.383 -13.469 1 98.69 121 VAL B CA 1
ATOM 2979 C C . VAL B 1 121 ? -0.425 -15.898 -12.898 1 98.69 121 VAL B C 1
ATOM 2981 O O . VAL B 1 121 ? -0.707 -15.727 -11.711 1 98.69 121 VAL B O 1
ATOM 2984 N N . ASN B 1 122 ? -1.232 -16.5 -13.766 1 97.56 122 ASN B N 1
ATOM 2985 C CA . ASN B 1 122 ? -2.514 -17.062 -13.352 1 97.56 122 ASN B CA 1
ATOM 2986 C C . ASN B 1 122 ? -3.27 -16.109 -12.43 1 97.56 122 ASN B C 1
ATOM 2988 O O . ASN B 1 122 ? -3.535 -16.422 -11.273 1 97.56 122 ASN B O 1
ATOM 2992 N N . PRO B 1 123 ? -3.756 -14.844 -12.805 1 95.81 123 PRO B N 1
ATOM 2993 C CA . PRO B 1 123 ? -4.332 -13.781 -11.969 1 95.81 123 PRO B CA 1
ATOM 2994 C C . PRO B 1 123 ? -5.711 -14.148 -11.422 1 95.81 123 PRO B C 1
ATOM 2996 O O . PRO B 1 123 ? -6.453 -13.266 -10.977 1 95.81 123 PRO B O 1
ATOM 2999 N N . HIS B 1 124 ? -6.152 -15.352 -11.203 1 92.44 124 HIS B N 1
ATOM 3000 C CA . HIS B 1 124 ? -7.441 -15.82 -10.703 1 92.44 124 HIS B CA 1
ATOM 3001 C C . HIS B 1 124 ? -8.492 -15.805 -11.805 1 92.44 124 HIS B C 1
ATOM 3003 O O . HIS B 1 124 ? -9.141 -16.828 -12.07 1 92.44 124 HIS B O 1
ATOM 3009 N N . GLU B 1 125 ? -8.68 -14.609 -12.383 1 94.56 125 GLU B N 1
ATOM 3010 C CA . GLU B 1 125 ? -9.469 -14.438 -13.602 1 94.56 125 GLU B CA 1
ATOM 3011 C C . GLU B 1 125 ? -8.68 -13.672 -14.664 1 94.56 125 GLU B C 1
ATOM 3013 O O . GLU B 1 125 ? -8.094 -12.625 -14.375 1 94.56 125 GLU B O 1
ATOM 3018 N N . ASP B 1 126 ? -8.789 -14.102 -15.859 1 94.69 126 ASP B N 1
ATOM 3019 C CA . ASP B 1 126 ? -8.055 -13.461 -16.938 1 94.69 126 ASP B CA 1
ATOM 3020 C C . ASP B 1 126 ? -8.539 -12.031 -17.156 1 94.69 126 ASP B C 1
ATOM 3022 O O . ASP B 1 126 ? -7.77 -11.156 -17.562 1 94.69 126 ASP B O 1
ATOM 3026 N N . ALA B 1 127 ? -9.781 -11.797 -16.906 1 96.88 127 ALA B N 1
ATOM 3027 C CA . ALA B 1 127 ? -10.398 -10.492 -17.156 1 96.88 127 ALA B CA 1
ATOM 3028 C C . ALA B 1 127 ? -9.727 -9.406 -16.312 1 96.88 127 ALA B C 1
ATOM 3030 O O . ALA B 1 127 ? -9.82 -8.219 -16.641 1 96.88 127 ALA B O 1
ATOM 3031 N N . ILE B 1 128 ? -9.039 -9.781 -15.281 1 97.88 128 ILE B N 1
ATOM 3032 C CA . ILE B 1 128 ? -8.328 -8.844 -14.414 1 97.88 128 ILE B CA 1
ATOM 3033 C C . ILE B 1 128 ? -7.277 -8.086 -15.227 1 97.88 128 ILE B C 1
ATOM 3035 O O . ILE B 1 128 ? -6.977 -6.926 -14.938 1 97.88 128 ILE B O 1
ATOM 3039 N N . CYS B 1 129 ? -6.727 -8.727 -16.219 1 98.69 129 CYS B N 1
ATOM 3040 C CA . CYS B 1 129 ? -5.688 -8.133 -17.062 1 98.69 129 CYS B CA 1
ATOM 3041 C C . CYS B 1 129 ? -6.195 -6.863 -17.734 1 98.69 129 CYS B C 1
ATOM 3043 O O . CYS B 1 129 ? -5.418 -5.949 -18.016 1 98.69 129 CYS B O 1
ATOM 3045 N N . ASP B 1 130 ? -7.473 -6.77 -17.969 1 98.62 130 ASP B N 1
ATOM 3046 C CA . ASP B 1 130 ? -8.078 -5.641 -18.672 1 98.62 130 ASP B CA 1
ATOM 3047 C C . ASP B 1 130 ? -8.086 -4.395 -17.781 1 98.62 130 ASP B C 1
ATOM 3049 O O . ASP B 1 130 ? -8.312 -3.283 -18.266 1 98.62 130 ASP B O 1
ATOM 3053 N N . PHE B 1 131 ? -7.895 -4.559 -16.469 1 98.69 131 PHE B N 1
ATOM 3054 C CA . PHE B 1 131 ? -7.863 -3.412 -15.562 1 98.69 131 PHE B CA 1
ATOM 3055 C C . PHE B 1 131 ? -6.566 -2.631 -15.727 1 98.69 131 PHE B C 1
ATOM 3057 O O . PHE B 1 131 ? -6.457 -1.492 -15.258 1 98.69 131 PHE B O 1
ATOM 3064 N N . PHE B 1 132 ? -5.559 -3.271 -16.281 1 98.81 132 PHE B N 1
ATOM 3065 C CA . PHE B 1 132 ? -4.266 -2.633 -16.484 1 98.81 132 PHE B CA 1
ATOM 3066 C C . PHE B 1 132 ? -4.266 -1.793 -17.75 1 98.81 132 PHE B C 1
ATOM 3068 O O . PHE B 1 132 ? -4.941 -2.133 -18.734 1 98.81 132 PHE B O 1
ATOM 3075 N N . GLU B 1 133 ? -3.518 -0.739 -17.703 1 97.94 133 GLU B N 1
ATOM 3076 C CA . GLU B 1 133 ? -3.258 0.073 -18.891 1 97.94 133 GLU B CA 1
ATOM 3077 C C . GLU B 1 133 ? -1.764 0.331 -19.062 1 97.94 133 GLU B C 1
ATOM 3079 O O . GLU B 1 133 ? -1.162 1.076 -18.281 1 97.94 133 GLU B O 1
ATOM 3084 N N . PRO B 1 134 ? -1.165 -0.248 -20.078 1 97.75 134 PRO B N 1
ATOM 3085 C CA . PRO B 1 134 ? -1.808 -1.122 -21.062 1 97.75 134 PRO B CA 1
ATOM 3086 C C . PRO B 1 134 ? -2.254 -2.455 -20.469 1 97.75 134 PRO B C 1
ATOM 3088 O O . PRO B 1 134 ? -1.838 -2.811 -19.359 1 97.75 134 PRO B O 1
ATOM 3091 N N . THR B 1 135 ? -3.072 -3.195 -21.203 1 98.69 135 THR B N 1
ATOM 3092 C CA . THR B 1 135 ? -3.59 -4.488 -20.781 1 98.69 135 THR B CA 1
ATOM 3093 C C . THR B 1 135 ? -2.447 -5.441 -20.438 1 98.69 135 THR B C 1
ATOM 3095 O O . THR B 1 135 ? -1.452 -5.512 -21.156 1 98.69 135 THR B O 1
ATOM 3098 N N . ALA B 1 136 ? -2.582 -6.125 -19.297 1 98.81 136 ALA B N 1
ATOM 3099 C CA . ALA B 1 136 ? -1.554 -7.066 -18.859 1 98.81 136 ALA B CA 1
ATOM 3100 C C . ALA B 1 136 ? -1.65 -8.375 -19.625 1 98.81 136 ALA 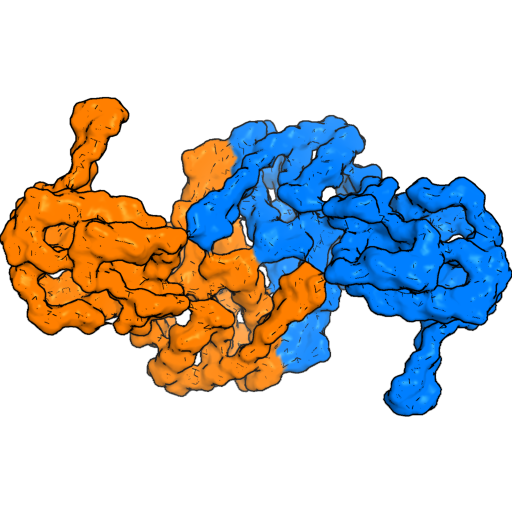B C 1
ATOM 3102 O O . ALA B 1 136 ? -2.668 -8.656 -20.266 1 98.81 136 ALA B O 1
ATOM 3103 N N . THR B 1 137 ? -0.593 -9.109 -19.578 1 98.62 137 THR B N 1
ATOM 3104 C CA . THR B 1 137 ? -0.554 -10.453 -20.141 1 98.62 137 THR B CA 1
ATOM 3105 C C . THR B 1 137 ? -0.586 -11.5 -19.047 1 98.62 137 THR B C 1
ATOM 3107 O O . THR B 1 137 ? 0.249 -11.484 -18.141 1 98.62 137 THR B O 1
ATOM 3110 N N . ALA B 1 138 ? -1.526 -12.391 -19.109 1 98.38 138 ALA B N 1
ATOM 3111 C CA . ALA B 1 138 ? -1.585 -13.516 -18.172 1 98.38 138 ALA B CA 1
ATOM 3112 C C . ALA B 1 138 ? -0.718 -14.672 -18.656 1 98.38 138 ALA B C 1
ATOM 3114 O O . ALA B 1 138 ? -0.86 -15.133 -19.781 1 98.38 138 ALA B O 1
ATOM 3115 N N . VAL B 1 139 ? 0.184 -15.094 -17.828 1 98.44 139 VAL B N 1
ATOM 3116 C CA . VAL B 1 139 ? 1.037 -16.25 -18.109 1 98.44 139 VAL B CA 1
ATOM 3117 C C . VAL B 1 139 ? 0.517 -17.469 -17.344 1 98.44 139 VAL B C 1
ATOM 3119 O O . VAL B 1 139 ? 0.307 -17.406 -16.141 1 98.44 139 VAL B O 1
ATOM 3122 N N . ASP B 1 140 ? 0.216 -18.547 -18.031 1 97.56 140 ASP B N 1
ATOM 3123 C CA . ASP B 1 140 ? -0.22 -19.797 -17.391 1 97.56 140 ASP B CA 1
ATOM 3124 C C . ASP B 1 140 ? 0.975 -20.656 -17 1 97.56 140 ASP B C 1
ATOM 3126 O O . ASP B 1 140 ? 1.63 -21.25 -17.875 1 97.56 140 ASP B O 1
ATOM 3130 N N . ALA B 1 141 ? 1.206 -20.766 -15.734 1 97.56 141 ALA B N 1
ATOM 3131 C CA . ALA B 1 141 ? 2.371 -21.531 -15.281 1 97.56 141 ALA B CA 1
ATOM 3132 C C . ALA B 1 141 ? 1.951 -22.812 -14.57 1 97.56 141 ALA B C 1
ATOM 3134 O O . ALA B 1 141 ? 2.764 -23.453 -13.898 1 97.56 141 ALA B O 1
ATOM 3135 N N . ALA B 1 142 ? 0.724 -23.203 -14.711 1 97.88 142 ALA B N 1
ATOM 3136 C CA . ALA B 1 142 ? 0.179 -24.359 -14 1 97.88 142 ALA B CA 1
ATOM 3137 C C . ALA B 1 142 ? 0.928 -25.625 -14.375 1 97.88 142 ALA B C 1
ATOM 3139 O O . ALA B 1 142 ? 1.1 -26.516 -13.539 1 97.88 142 ALA B O 1
ATOM 3140 N N . GLY B 1 143 ? 1.382 -25.719 -15.602 1 98.19 143 GLY B N 1
ATOM 3141 C CA . GLY B 1 143 ? 2.086 -26.906 -16.047 1 98.19 143 GLY B CA 1
ATOM 3142 C C . GLY B 1 143 ? 3.334 -27.203 -15.242 1 98.19 143 GLY B C 1
ATOM 3143 O O . GLY B 1 143 ? 3.746 -28.359 -15.133 1 98.19 143 GLY B O 1
ATOM 3144 N N . ARG B 1 144 ? 3.945 -26.141 -14.656 1 98.38 144 ARG B N 1
ATOM 3145 C CA . ARG B 1 144 ? 5.148 -26.297 -13.844 1 98.38 144 ARG B CA 1
ATOM 3146 C C . ARG B 1 144 ? 4.883 -27.188 -12.641 1 98.38 144 ARG B C 1
ATOM 3148 O O . ARG B 1 144 ? 5.801 -27.812 -12.109 1 98.38 144 ARG B O 1
ATOM 3155 N N . LEU B 1 145 ? 3.637 -27.312 -12.227 1 98.5 145 LEU B N 1
ATOM 3156 C CA . LEU B 1 145 ? 3.264 -28.016 -11 1 98.5 145 LEU B CA 1
ATOM 3157 C C . LEU B 1 145 ? 3.404 -29.516 -11.172 1 98.5 145 LEU B C 1
ATOM 3159 O O . LEU B 1 145 ? 3.375 -30.266 -10.195 1 98.5 145 LEU B O 1
ATOM 3163 N N . ALA B 1 146 ? 3.584 -30.031 -12.383 1 98.5 146 ALA B N 1
ATOM 3164 C CA . ALA B 1 146 ? 3.791 -31.453 -12.633 1 98.5 146 ALA B CA 1
ATOM 3165 C C . ALA B 1 146 ? 5.188 -31.891 -12.203 1 98.5 146 ALA B C 1
ATOM 3167 O O . ALA B 1 146 ? 5.395 -33.031 -11.82 1 98.5 146 ALA B O 1
ATOM 3168 N N . GLU B 1 147 ? 6.09 -30.953 -12.242 1 98.06 147 GLU B N 1
ATOM 3169 C CA . GLU B 1 147 ? 7.508 -31.25 -12.078 1 98.06 147 GLU B CA 1
ATOM 3170 C C . GLU B 1 147 ? 7.789 -31.859 -10.703 1 98.06 147 GLU B C 1
ATOM 3172 O O . GLU B 1 147 ? 8.547 -32.812 -10.586 1 98.06 147 GLU B O 1
ATOM 3177 N N . PRO B 1 148 ? 7.27 -31.281 -9.641 1 98.06 148 PRO B N 1
ATOM 3178 C CA . PRO B 1 148 ? 7.617 -31.812 -8.312 1 98.06 148 PRO B CA 1
ATOM 3179 C C . PRO B 1 148 ? 6.844 -33.062 -7.961 1 98.06 148 PRO B C 1
ATOM 3181 O O . PRO B 1 148 ? 7.105 -33.688 -6.922 1 98.06 148 PRO B O 1
ATOM 3184 N N . LEU B 1 149 ? 5.855 -33.469 -8.734 1 98.44 149 LEU B N 1
ATOM 3185 C CA . LEU B 1 149 ? 5.105 -34.688 -8.461 1 98.44 149 LEU B CA 1
ATOM 3186 C C . LEU B 1 149 ? 5.988 -35.938 -8.617 1 98.44 149 LEU B C 1
ATOM 3188 O O . LEU B 1 149 ? 6.953 -35.906 -9.383 1 98.44 149 LEU B O 1
ATOM 3192 N N . PRO B 1 150 ? 5.652 -37.031 -7.844 1 97.81 150 PRO B N 1
ATOM 3193 C CA . PRO B 1 150 ? 6.391 -38.281 -8.039 1 97.81 150 PRO B CA 1
ATOM 3194 C C . PRO B 1 150 ? 6.383 -38.75 -9.492 1 97.81 150 PRO B C 1
ATOM 3196 O O . PRO B 1 150 ? 5.375 -38.594 -10.188 1 97.81 150 PRO B O 1
ATOM 3199 N N . ASP B 1 151 ? 7.402 -39.406 -9.883 1 96.81 151 ASP B N 1
ATOM 3200 C CA . ASP B 1 151 ? 7.531 -39.906 -11.242 1 96.81 151 ASP B CA 1
ATOM 3201 C C . ASP B 1 151 ? 6.434 -40.938 -11.555 1 96.81 151 ASP B C 1
ATOM 3203 O O . ASP B 1 151 ? 6.02 -41.094 -12.703 1 96.81 151 ASP B O 1
ATOM 3207 N N . VAL B 1 152 ? 6.082 -41.594 -10.5 1 96.88 152 VAL B N 1
ATOM 3208 C CA . VAL B 1 152 ? 5.07 -42.625 -10.695 1 96.88 152 VAL B CA 1
ATOM 3209 C C . VAL B 1 152 ? 3.912 -42.406 -9.727 1 96.88 152 VAL B C 1
ATOM 3211 O O . VAL B 1 152 ? 4.105 -42.406 -8.508 1 96.88 152 VAL B O 1
ATOM 3214 N N . LEU B 1 153 ? 2.75 -42.188 -10.258 1 98 153 LEU B N 1
ATOM 3215 C CA . LEU B 1 153 ? 1.488 -42.125 -9.523 1 98 153 LEU B CA 1
ATOM 3216 C C . LEU B 1 153 ? 0.581 -43.281 -9.906 1 98 153 LEU B C 1
ATOM 3218 O O . LEU B 1 153 ? 0.513 -43.656 -11.07 1 98 153 LEU B O 1
ATOM 3222 N N . GLU B 1 154 ? -0.044 -43.812 -8.93 1 98.06 154 GLU B N 1
ATOM 3223 C CA . GLU B 1 154 ? -0.937 -44.938 -9.18 1 98.06 154 GLU B CA 1
ATOM 3224 C C . GLU B 1 154 ? -2.25 -44.5 -9.805 1 98.06 154 GLU B C 1
ATOM 3226 O O . GLU B 1 154 ? -3.117 -43.938 -9.117 1 98.06 154 GLU B O 1
ATOM 3231 N N . ASP B 1 155 ? -2.498 -44.781 -11.102 1 97.56 155 ASP B N 1
ATOM 3232 C CA . ASP B 1 155 ? -3.711 -44.438 -11.836 1 97.56 155 ASP B CA 1
ATOM 3233 C C . ASP B 1 155 ? -4.191 -43.031 -11.461 1 97.56 155 ASP B C 1
ATOM 3235 O O . ASP B 1 155 ? -5.301 -42.875 -10.945 1 97.56 155 ASP B O 1
ATOM 3239 N N . PRO B 1 156 ? -3.355 -42.062 -11.727 1 98.19 156 PRO B N 1
ATOM 3240 C CA . PRO B 1 156 ? -3.564 -40.75 -11.148 1 98.19 156 PRO B CA 1
ATOM 3241 C C . PRO B 1 156 ? -4.824 -40.062 -11.68 1 98.19 156 PRO B C 1
ATOM 3243 O O . PRO B 1 156 ? -5.16 -40.188 -12.859 1 98.19 156 PRO B O 1
ATOM 3246 N N . VAL B 1 157 ? -5.5 -39.344 -10.789 1 98.19 157 VAL B N 1
ATOM 3247 C CA . VAL B 1 157 ? -6.621 -38.469 -11.102 1 98.19 157 VAL B CA 1
ATOM 3248 C C . VAL B 1 157 ? -6.285 -37.031 -10.703 1 98.19 157 VAL B C 1
ATOM 3250 O O . VAL B 1 157 ? -5.871 -36.781 -9.562 1 98.19 157 VAL B O 1
ATOM 3253 N N . PHE B 1 158 ? -6.352 -36.156 -11.664 1 98.19 158 PHE B N 1
ATOM 3254 C CA . PHE B 1 158 ? -6.164 -34.719 -11.414 1 98.19 158 PHE B CA 1
ATOM 3255 C C . PHE B 1 158 ? -7.504 -34.031 -11.219 1 98.19 158 PHE B C 1
ATOM 3257 O O . PHE B 1 158 ? -8.336 -34 -12.133 1 98.19 158 PHE B O 1
ATOM 3264 N N . LEU B 1 159 ? -7.664 -33.438 -10.047 1 97.25 159 LEU B N 1
ATOM 3265 C CA . LEU B 1 159 ? -8.953 -32.875 -9.688 1 97.25 159 LEU B CA 1
ATOM 3266 C C . LEU B 1 159 ? -8.852 -31.359 -9.484 1 97.25 159 LEU B C 1
ATOM 3268 O O . LEU B 1 159 ? -7.863 -30.875 -8.938 1 97.25 159 LEU B O 1
ATOM 3272 N N . SER B 1 160 ? -9.836 -30.672 -9.969 1 95.19 160 SER B N 1
ATOM 3273 C CA . SER B 1 160 ? -10 -29.266 -9.633 1 95.19 160 SER B CA 1
ATOM 3274 C C . SER B 1 160 ? -11.133 -29.062 -8.641 1 95.19 160 SER B C 1
ATOM 3276 O O . SER B 1 160 ? -12.008 -29.922 -8.5 1 95.19 160 SER B O 1
ATOM 3278 N N . PRO B 1 161 ? -11.094 -27.953 -7.871 1 89.44 161 PRO B N 1
ATOM 3279 C CA . PRO B 1 161 ? -12.109 -27.75 -6.836 1 89.44 161 PRO B CA 1
ATOM 3280 C C . PRO B 1 161 ? -13.516 -27.609 -7.41 1 89.44 161 PRO B C 1
ATOM 3282 O O . PRO B 1 161 ? -14.492 -27.906 -6.727 1 89.44 161 PRO B O 1
ATOM 3285 N N . ASP B 1 162 ? -13.594 -27.047 -8.594 1 87.62 162 ASP B N 1
ATOM 3286 C CA . ASP B 1 162 ? -14.891 -26.922 -9.258 1 87.62 162 ASP B CA 1
ATOM 3287 C C . ASP B 1 162 ? -14.75 -27.031 -10.773 1 87.62 162 ASP B C 1
ATOM 3289 O O . ASP B 1 162 ? -13.633 -27.141 -11.289 1 87.62 162 ASP B O 1
ATOM 3293 N N . ALA B 1 163 ? -15.906 -27.062 -11.391 1 88.94 163 ALA B N 1
ATOM 3294 C CA . ALA B 1 163 ? -15.922 -27.266 -12.844 1 88.94 163 ALA B CA 1
ATOM 3295 C C . ALA B 1 163 ? -15.242 -26.109 -13.562 1 88.94 163 ALA B C 1
ATOM 3297 O O . ALA B 1 163 ? -14.617 -26.297 -14.609 1 88.94 163 ALA B O 1
ATOM 3298 N N . GLY B 1 164 ? -15.297 -24.984 -13.039 1 85.31 164 GLY B N 1
ATOM 3299 C CA . GLY B 1 164 ? -14.734 -23.812 -13.664 1 85.31 164 GLY B CA 1
ATOM 3300 C C . GLY B 1 164 ? -13.219 -23.812 -13.695 1 85.31 164 GLY B C 1
ATOM 3301 O O . GLY B 1 164 ? -12.609 -23.125 -14.516 1 85.31 164 GLY B O 1
ATOM 3302 N N . ALA B 1 165 ? -12.617 -24.625 -12.883 1 89.62 165 ALA B N 1
ATOM 3303 C CA . ALA B 1 165 ? -11.164 -24.641 -12.758 1 89.62 165 ALA B CA 1
ATOM 3304 C C . ALA B 1 165 ? -10.57 -25.875 -13.414 1 89.62 165 ALA B C 1
ATOM 3306 O O . ALA B 1 165 ? -9.391 -26.188 -13.227 1 89.62 165 ALA B O 1
ATOM 3307 N N . ILE B 1 166 ? -11.312 -26.609 -14.102 1 93.94 166 ILE B N 1
ATOM 3308 C CA . ILE B 1 166 ? -10.891 -27.906 -14.633 1 93.94 166 ILE B CA 1
ATOM 3309 C C . ILE B 1 166 ? -9.688 -27.719 -15.562 1 93.94 166 ILE B C 1
ATOM 3311 O O . ILE B 1 166 ? -8.82 -28.578 -15.648 1 93.94 166 ILE B O 1
ATOM 3315 N N . ALA B 1 167 ? -9.617 -26.547 -16.219 1 94.81 167 ALA B N 1
ATOM 3316 C CA . ALA B 1 167 ? -8.508 -26.266 -17.125 1 94.81 167 ALA B CA 1
ATOM 3317 C C . ALA B 1 167 ? -7.168 -26.344 -16.406 1 94.81 167 ALA B C 1
ATOM 3319 O O . ALA B 1 167 ? -6.164 -26.75 -16.984 1 94.81 167 ALA B O 1
ATOM 3320 N N . LEU B 1 168 ? -7.137 -25.938 -15.211 1 95.62 168 LEU B N 1
ATOM 3321 C CA . LEU B 1 168 ? -5.926 -26 -14.398 1 95.62 168 LEU B CA 1
ATOM 3322 C C . LEU B 1 168 ? -5.473 -27.438 -14.203 1 95.62 168 LEU B C 1
ATOM 3324 O O . LEU B 1 168 ? -4.297 -27.75 -14.398 1 95.62 168 LEU B O 1
ATOM 3328 N N . ALA B 1 169 ? -6.398 -28.281 -13.797 1 96.75 169 ALA B N 1
ATOM 3329 C CA . ALA B 1 169 ? -6.105 -29.688 -13.594 1 96.75 169 ALA B CA 1
ATOM 3330 C C . ALA B 1 169 ? -5.641 -30.359 -14.883 1 96.75 169 ALA B C 1
ATOM 3332 O O . ALA B 1 169 ? -4.711 -31.156 -14.883 1 96.75 169 ALA B O 1
ATOM 3333 N N . GLU B 1 170 ? -6.285 -29.984 -15.969 1 97.94 170 GLU B N 1
ATOM 3334 C CA . GLU B 1 170 ? -5.914 -30.516 -17.281 1 97.94 170 GLU B CA 1
ATOM 3335 C C . GLU B 1 170 ? -4.492 -30.125 -17.656 1 97.94 170 GLU B C 1
ATOM 3337 O O . GLU B 1 170 ? -3.73 -30.938 -18.172 1 97.94 170 GLU B O 1
ATOM 3342 N N . THR B 1 171 ? -4.188 -28.922 -17.422 1 98 171 THR B N 1
ATOM 3343 C CA . THR B 1 171 ? -2.857 -28.406 -17.75 1 98 171 THR B CA 1
ATOM 3344 C C . THR B 1 171 ? -1.789 -29.188 -16.969 1 98 171 THR B C 1
ATOM 3346 O O . THR B 1 171 ? -0.77 -29.578 -17.547 1 98 171 THR B O 1
ATOM 3349 N N . VAL B 1 172 ? -2.014 -29.391 -15.703 1 98.44 172 VAL B N 1
ATOM 3350 C CA . VAL B 1 172 ? -1.062 -30.125 -14.875 1 98.44 172 VAL B CA 1
ATOM 3351 C C . VAL B 1 172 ? -0.969 -31.578 -15.352 1 98.44 172 VAL B C 1
ATOM 3353 O O . VAL B 1 172 ? 0.128 -32.125 -15.5 1 98.44 172 VAL B O 1
ATOM 3356 N N . ARG B 1 173 ? -2.113 -32.219 -15.602 1 98.31 173 ARG B N 1
ATOM 3357 C CA . ARG B 1 173 ? -2.16 -33.594 -16.094 1 98.31 173 ARG B CA 1
ATOM 3358 C C . ARG B 1 173 ? -1.387 -33.75 -17.391 1 98.31 173 ARG B C 1
ATOM 3360 O O . ARG B 1 173 ? -0.586 -34.656 -17.547 1 98.31 173 ARG B O 1
ATOM 3367 N N . ASP B 1 174 ? -1.663 -32.812 -18.328 1 98.5 174 ASP B N 1
ATOM 3368 C CA . ASP B 1 174 ? -1.003 -32.875 -19.625 1 98.5 174 ASP B CA 1
ATOM 3369 C C . ASP B 1 174 ? 0.514 -32.75 -19.469 1 98.5 174 ASP B C 1
ATOM 3371 O O . ASP B 1 174 ? 1.259 -33.469 -20.156 1 98.5 174 ASP B O 1
ATOM 3375 N N . ALA B 1 175 ? 0.965 -31.891 -18.656 1 98.19 175 ALA B N 1
ATOM 3376 C CA . ALA B 1 175 ? 2.396 -31.734 -18.406 1 98.19 175 ALA B CA 1
ATOM 3377 C C . ALA B 1 175 ? 2.975 -33 -17.75 1 98.19 175 ALA B C 1
ATOM 3379 O O . ALA B 1 175 ? 4.113 -33.375 -18.031 1 98.19 175 ALA B O 1
ATOM 3380 N N . TYR B 1 176 ? 2.172 -33.562 -16.812 1 98.19 176 TYR B N 1
ATOM 3381 C CA . TYR B 1 176 ? 2.598 -34.812 -16.156 1 98.19 176 TYR B CA 1
ATOM 3382 C C . TYR B 1 176 ? 2.688 -35.938 -17.156 1 98.19 176 TYR B C 1
ATOM 3384 O O . TYR B 1 176 ? 3.582 -36.781 -17.062 1 98.19 176 TYR B O 1
ATOM 3392 N N . GLY B 1 177 ? 1.752 -36 -18.047 1 97.44 177 GLY B N 1
ATOM 3393 C CA . GLY B 1 177 ? 1.843 -36.938 -19.172 1 97.44 177 GLY B CA 1
ATOM 3394 C C . GLY B 1 177 ? 0.959 -38.156 -19.016 1 97.44 177 GLY B C 1
ATOM 3395 O O . GLY B 1 177 ? 0.879 -38.969 -19.922 1 97.44 177 GLY B O 1
ATOM 3396 N N . ASP B 1 178 ? 0.223 -38.281 -17.906 1 96.25 178 ASP B N 1
ATOM 3397 C CA . ASP B 1 178 ? -0.626 -39.438 -17.641 1 96.25 178 ASP B CA 1
ATOM 3398 C C . ASP B 1 178 ? -1.738 -39.094 -16.656 1 96.25 178 ASP B C 1
ATOM 3400 O O . ASP B 1 178 ? -1.621 -38.156 -15.891 1 96.25 178 ASP B O 1
ATOM 3404 N N . GLY B 1 179 ? -2.9 -39.938 -16.812 1 97 179 GLY B N 1
ATOM 3405 C CA . GLY B 1 179 ? -3.955 -39.812 -15.828 1 97 179 GLY B CA 1
ATOM 3406 C C . GLY B 1 179 ? -5.238 -39.219 -16.391 1 97 179 GLY B C 1
ATOM 3407 O O . GLY B 1 179 ? -5.309 -38.906 -17.578 1 97 179 GLY B O 1
ATOM 3408 N N . GLU B 1 180 ? -6.273 -39.094 -15.523 1 97.5 180 GLU B N 1
ATOM 3409 C CA . GLU B 1 180 ? -7.582 -38.531 -15.852 1 97.5 180 GLU B CA 1
ATOM 3410 C C . GLU B 1 180 ? -7.824 -37.219 -15.094 1 97.5 180 GLU B C 1
ATOM 3412 O O . GLU B 1 180 ? -7.152 -36.938 -14.102 1 97.5 180 GLU B O 1
ATOM 3417 N N . THR B 1 181 ? -8.688 -36.469 -15.711 1 97.62 181 THR B N 1
ATOM 3418 C CA . THR B 1 181 ? -9.078 -35.25 -15.023 1 97.62 181 THR B CA 1
ATOM 3419 C C . THR B 1 181 ? -10.539 -35.312 -14.594 1 97.62 181 THR B C 1
ATOM 3421 O O . THR B 1 181 ? -11.336 -36.031 -15.188 1 97.62 181 THR B O 1
ATOM 3424 N N . ASP B 1 182 ? -10.812 -34.719 -13.539 1 96.5 182 ASP B N 1
ATOM 3425 C CA . ASP B 1 182 ? -12.172 -34.531 -13.031 1 96.5 182 ASP B CA 1
ATOM 3426 C C . ASP B 1 182 ? -12.25 -33.312 -12.117 1 96.5 182 ASP B C 1
ATOM 3428 O O . ASP B 1 182 ? -11.312 -32.5 -12.055 1 96.5 182 ASP B O 1
ATOM 3432 N N . TYR B 1 183 ? -13.398 -33 -11.609 1 95.25 183 TYR B N 1
ATOM 3433 C CA . TYR B 1 183 ? -13.586 -31.891 -10.695 1 95.25 183 TYR B CA 1
ATOM 3434 C C . TYR B 1 183 ? -14.594 -32.25 -9.609 1 95.25 183 TYR B C 1
ATOM 3436 O O . TYR B 1 183 ? -15.352 -33.188 -9.742 1 95.25 183 TYR B O 1
ATOM 3444 N N . PHE B 1 184 ? -14.484 -31.484 -8.531 1 92.25 184 PHE B N 1
ATOM 3445 C CA . PHE B 1 184 ? -15.461 -31.688 -7.465 1 92.25 184 PHE B CA 1
ATOM 3446 C C . PHE B 1 184 ? -16.797 -31.047 -7.82 1 92.25 184 PHE B C 1
ATOM 3448 O O . PHE B 1 184 ? -16.844 -29.922 -8.328 1 92.25 184 PHE B O 1
ATOM 3455 N N . GLU B 1 185 ? -17.797 -31.703 -7.602 1 89.25 185 GLU B N 1
ATOM 3456 C CA . GLU B 1 185 ? -19.156 -31.219 -7.805 1 89.25 185 GLU B CA 1
ATOM 3457 C C . GLU B 1 185 ? -19.844 -30.906 -6.473 1 89.25 185 GLU B C 1
ATOM 3459 O O . GLU B 1 185 ? -19.734 -31.688 -5.523 1 89.25 185 GLU B O 1
ATOM 3464 N N . LYS B 1 186 ? -20.359 -29.625 -6.422 1 80.38 186 LYS B N 1
ATOM 3465 C CA . LYS B 1 186 ? -21.109 -29.234 -5.227 1 80.38 186 LYS B CA 1
ATOM 3466 C C . LYS B 1 186 ? -22.594 -29.516 -5.398 1 80.38 186 LYS B C 1
ATOM 3468 O O . LYS B 1 186 ? -23.219 -29.031 -6.348 1 80.38 186 LYS B O 1
ATOM 3473 N N . THR B 1 187 ? -23.094 -30.547 -4.699 1 77.25 187 THR B N 1
ATOM 3474 C CA . THR B 1 187 ? -24.516 -30.875 -4.73 1 77.25 187 THR B CA 1
ATOM 3475 C C . THR B 1 187 ? -25.219 -30.344 -3.488 1 77.25 187 THR B C 1
ATOM 3477 O O . THR B 1 187 ? -24.828 -30.656 -2.363 1 77.25 187 THR B O 1
ATOM 3480 N N . ARG B 1 188 ? -26.266 -29.406 -3.746 1 66.5 188 ARG B N 1
ATOM 3481 C CA . ARG B 1 188 ? -27.031 -28.828 -2.648 1 66.5 188 ARG B CA 1
ATOM 3482 C C . ARG B 1 188 ? -28.266 -29.656 -2.342 1 66.5 188 ARG B C 1
ATOM 3484 O O . ARG B 1 188 ? -29.109 -29.859 -3.213 1 66.5 188 ARG B O 1
ATOM 3491 N N . HIS B 1 189 ? -28.312 -30.406 -1.371 1 74.19 189 HIS B N 1
ATOM 3492 C CA . HIS B 1 189 ? -29.484 -31.188 -1.018 1 74.19 189 HIS B CA 1
ATOM 3493 C C . HIS B 1 189 ? -30.547 -30.312 -0.351 1 74.19 189 HIS B C 1
ATOM 3495 O O . HIS B 1 189 ? -31.719 -30.359 -0.712 1 74.19 189 HIS B O 1
ATOM 3501 N N . SER B 1 190 ? -30.438 -29.906 1.059 1 60.56 190 SER B N 1
ATOM 3502 C CA . SER B 1 190 ? -31.312 -28.969 1.745 1 60.56 190 SER B CA 1
ATOM 3503 C C . SER B 1 190 ? -30.625 -27.625 1.954 1 60.56 190 SER B C 1
ATOM 3505 O O . SER B 1 190 ? -29.469 -27.453 1.577 1 60.56 190 SER B O 1
ATOM 3507 N N . GLY B 1 191 ? -31.406 -26.547 2.268 1 59.25 191 GLY B N 1
ATOM 3508 C CA . GLY B 1 191 ? -30.938 -25.188 2.432 1 59.25 191 GLY B CA 1
ATOM 3509 C C . GLY B 1 191 ? -29.625 -25.094 3.193 1 59.25 191 GLY B C 1
ATOM 3510 O O . GLY B 1 191 ? -28.938 -24.078 3.16 1 59.25 191 GLY B O 1
ATOM 3511 N N . THR B 1 192 ? -29.234 -26.141 3.959 1 61.41 192 THR B N 1
ATOM 3512 C CA . THR B 1 192 ? -28.094 -26.016 4.859 1 61.41 192 THR B CA 1
ATOM 3513 C C . THR B 1 192 ? -27.047 -27.094 4.566 1 61.41 192 THR B C 1
ATOM 3515 O O . THR B 1 192 ? -25.906 -26.984 5.004 1 61.41 192 THR B O 1
ATOM 3518 N N . GLU B 1 193 ? -27.438 -28.109 3.709 1 67 193 GLU B N 1
ATOM 3519 C CA . GLU B 1 193 ? -26.484 -29.219 3.568 1 67 193 GLU B CA 1
ATOM 3520 C C . GLU B 1 193 ? -25.859 -29.234 2.178 1 67 193 GLU B C 1
ATOM 3522 O O . GLU B 1 193 ? -26.562 -29.359 1.174 1 67 193 GLU B O 1
ATOM 3527 N N . VAL B 1 194 ? -24.641 -28.828 2.01 1 69.12 194 VAL B N 1
ATOM 3528 C CA . VAL B 1 194 ? -23.875 -28.875 0.772 1 69.12 194 VAL B CA 1
ATOM 3529 C C . VAL B 1 194 ? -22.906 -30.062 0.817 1 69.12 194 VAL B C 1
ATOM 3531 O O . VAL B 1 194 ? -22.203 -30.25 1.811 1 69.12 194 VAL B O 1
ATOM 3534 N N . GLU B 1 195 ? -23.141 -31.062 -0.188 1 75.94 195 GLU B N 1
ATOM 3535 C CA . GLU B 1 195 ? -22.188 -32.156 -0.329 1 75.94 195 GLU B CA 1
ATOM 3536 C C . GLU B 1 195 ? -21.25 -31.938 -1.511 1 75.94 195 GLU B C 1
ATOM 3538 O O . GLU B 1 195 ? -21.672 -31.469 -2.564 1 75.94 195 GLU B O 1
ATOM 3543 N N . ILE B 1 196 ? -19.906 -32.156 -1.338 1 79.12 196 ILE B N 1
ATOM 3544 C CA . ILE B 1 196 ? -18.922 -32.062 -2.404 1 79.12 196 ILE B CA 1
ATOM 3545 C C . ILE B 1 196 ? -18.422 -33.469 -2.77 1 79.12 196 ILE B C 1
ATOM 3547 O O . ILE B 1 196 ? -18.188 -34.281 -1.891 1 79.12 196 ILE B O 1
ATOM 3551 N N . SER B 1 197 ? -18.469 -33.844 -4.066 1 80.88 197 SER B N 1
ATOM 3552 C CA . SER B 1 197 ? -17.953 -35.125 -4.539 1 80.88 197 SER B CA 1
ATOM 3553 C C . SER B 1 197 ? -17.312 -35 -5.918 1 80.88 197 SER B C 1
ATOM 3555 O O . SER B 1 197 ? -17.703 -34.125 -6.699 1 80.88 197 SER B O 1
ATOM 3557 N N . PRO B 1 198 ? -16.281 -35.938 -6.141 1 83.31 198 PRO B N 1
ATOM 3558 C CA . PRO B 1 198 ? -15.844 -35.969 -7.539 1 83.31 198 PRO B CA 1
ATOM 3559 C C . PRO B 1 198 ? -17 -36.25 -8.5 1 83.31 198 PRO B C 1
ATOM 3561 O O . PRO B 1 198 ? -17.938 -36.969 -8.148 1 83.31 198 PRO B O 1
ATOM 3564 N N . SER B 1 199 ? -16.891 -35.75 -9.586 1 80.69 199 SER B N 1
ATOM 3565 C CA . SER B 1 199 ? -18.031 -35.781 -10.492 1 80.69 199 SER B CA 1
ATOM 3566 C C . SER B 1 199 ? -18.25 -37.156 -11.078 1 80.69 199 SER B C 1
ATOM 3568 O O . SER B 1 199 ? -19.328 -37.75 -10.93 1 80.69 199 SER B O 1
ATOM 3570 N N . ASP B 1 200 ? -17.281 -37.75 -11.703 1 83.31 200 ASP B N 1
ATOM 3571 C CA . ASP B 1 200 ? -17.547 -38.969 -12.484 1 83.31 200 ASP B CA 1
ATOM 3572 C C . ASP B 1 200 ? -16.516 -40.031 -12.195 1 83.31 200 ASP B C 1
ATOM 3574 O O . ASP B 1 200 ? -16.797 -41.219 -12.32 1 83.31 200 ASP B O 1
ATOM 3578 N N . VAL B 1 201 ? -15.375 -39.656 -11.727 1 88.44 201 VAL B N 1
ATOM 3579 C CA . VAL B 1 201 ? -14.25 -40.562 -11.68 1 88.44 201 VAL B CA 1
ATOM 3580 C C . VAL B 1 201 ? -14.219 -41.281 -10.328 1 88.44 201 VAL B C 1
ATOM 3582 O O . VAL B 1 201 ? -14.461 -40.656 -9.289 1 88.44 201 VAL B O 1
ATOM 3585 N N . ASP B 1 202 ? -14.031 -42.594 -10.383 1 93.19 202 ASP B N 1
ATOM 3586 C CA . ASP B 1 202 ? -13.75 -43.375 -9.172 1 93.19 202 ASP B CA 1
ATOM 3587 C C . ASP B 1 202 ? -12.312 -43.156 -8.703 1 93.19 202 ASP B C 1
ATOM 3589 O O . ASP B 1 202 ? -11.367 -43.25 -9.492 1 93.19 202 ASP B O 1
ATOM 3593 N N . VAL B 1 203 ? -12.148 -42.906 -7.41 1 95.75 203 VAL B N 1
ATOM 3594 C CA . VAL B 1 203 ? -10.828 -42.531 -6.91 1 95.75 203 VAL B CA 1
ATOM 3595 C C . VAL B 1 203 ? -10.305 -43.625 -5.977 1 95.75 203 VAL B C 1
ATOM 3597 O O . VAL B 1 203 ? -9.234 -43.469 -5.383 1 95.75 203 VAL B O 1
ATOM 3600 N N . ASP B 1 204 ? -11.055 -44.719 -5.828 1 96.5 204 ASP B N 1
ATOM 3601 C CA . ASP B 1 204 ? -10.68 -45.781 -4.887 1 96.5 204 ASP B CA 1
ATOM 3602 C C . ASP B 1 204 ? -9.32 -46.375 -5.238 1 96.5 204 ASP B C 1
ATOM 3604 O O . ASP B 1 204 ? -9.133 -46.906 -6.336 1 96.5 204 ASP B O 1
ATOM 3608 N N . GLY B 1 205 ? -8.43 -46.25 -4.285 1 97.19 205 GLY B N 1
ATOM 3609 C CA . GLY B 1 205 ? -7.102 -46.844 -4.422 1 97.19 205 GLY B CA 1
ATOM 3610 C C . GLY B 1 205 ? -6.199 -46.031 -5.348 1 97.19 205 GLY B C 1
ATOM 3611 O O . GLY B 1 205 ? -5.035 -46.406 -5.543 1 97.19 205 GLY B O 1
ATOM 3612 N N . ARG B 1 206 ? -6.66 -45 -5.934 1 97.88 206 ARG B N 1
ATOM 3613 C CA . ARG B 1 206 ? -5.918 -44.188 -6.906 1 97.88 206 ARG B CA 1
ATOM 3614 C C . ARG B 1 206 ? -5.227 -43 -6.23 1 97.88 206 ARG B C 1
ATOM 3616 O O . ARG B 1 206 ? -5.652 -42.562 -5.164 1 97.88 206 ARG B O 1
ATOM 3623 N N . ASP B 1 207 ? -4.07 -42.562 -6.801 1 98.31 207 ASP B N 1
ATOM 3624 C CA . ASP B 1 207 ? -3.457 -41.312 -6.371 1 98.31 207 ASP B CA 1
ATOM 3625 C C . ASP B 1 207 ? -4.188 -40.094 -6.969 1 98.31 207 ASP B C 1
ATOM 3627 O O . ASP B 1 207 ? -4.582 -40.125 -8.141 1 98.31 207 ASP B O 1
ATOM 3631 N N . VAL B 1 208 ? -4.387 -39.125 -6.152 1 98.06 208 VAL B N 1
ATOM 3632 C CA . VAL B 1 208 ? -5.137 -37.969 -6.605 1 98.06 208 VAL B CA 1
ATOM 3633 C C . VAL B 1 208 ? -4.297 -36.719 -6.414 1 98.06 208 VAL B C 1
ATOM 3635 O O . VAL B 1 208 ? -3.617 -36.562 -5.395 1 98.06 208 VAL B O 1
ATOM 3638 N N . VAL B 1 209 ? -4.25 -35.875 -7.445 1 98.19 209 VAL B N 1
ATOM 3639 C CA . VAL B 1 209 ? -3.639 -34.562 -7.387 1 98.19 209 VAL B CA 1
ATOM 3640 C C . VAL B 1 209 ? -4.719 -33.5 -7.473 1 98.19 209 VAL B C 1
ATOM 3642 O O . VAL B 1 209 ? -5.352 -33.312 -8.516 1 98.19 209 VAL B O 1
ATOM 3645 N N . VAL B 1 210 ? -4.941 -32.812 -6.387 1 97.06 210 VAL B N 1
ATOM 3646 C CA . VAL B 1 210 ? -5.887 -31.703 -6.387 1 97.06 210 VAL B CA 1
ATOM 3647 C C . VAL B 1 210 ? -5.156 -30.406 -6.723 1 97.06 210 VAL B C 1
ATOM 3649 O O . VAL B 1 210 ? -4.164 -30.062 -6.082 1 97.06 210 VAL B O 1
ATOM 3652 N N . THR B 1 211 ? -5.664 -29.734 -7.762 1 96.44 211 THR B N 1
ATOM 3653 C CA . THR B 1 211 ? -4.969 -28.547 -8.266 1 96.44 211 THR B CA 1
ATOM 3654 C C . THR B 1 211 ? -5.855 -27.312 -8.172 1 96.44 211 THR B C 1
ATOM 3656 O O . THR B 1 211 ? -7.051 -27.375 -8.461 1 96.44 211 THR B O 1
ATOM 3659 N N . ASP B 1 212 ? -5.285 -26.234 -7.75 1 95.25 212 ASP B N 1
ATOM 3660 C CA . ASP B 1 212 ? -5.953 -24.938 -7.711 1 95.25 212 ASP B CA 1
ATOM 3661 C C . ASP B 1 212 ? -4.988 -23.812 -8.102 1 95.25 212 ASP B C 1
ATOM 3663 O O . ASP B 1 212 ? -3.779 -24.031 -8.18 1 95.25 212 ASP B O 1
ATOM 3667 N N . ASP B 1 213 ? -5.512 -22.688 -8.477 1 96 213 ASP B N 1
ATOM 3668 C CA . ASP B 1 213 ? -4.633 -21.547 -8.727 1 96 213 ASP B CA 1
ATOM 3669 C C . ASP B 1 213 ? -4.121 -20.953 -7.418 1 96 213 ASP B C 1
ATOM 3671 O O . ASP B 1 213 ? -2.92 -20.75 -7.254 1 96 213 ASP B O 1
ATOM 3675 N N . ILE B 1 214 ? -5.055 -20.734 -6.484 1 96.06 214 ILE B N 1
ATOM 3676 C CA . ILE B 1 214 ? -4.707 -20.109 -5.215 1 96.06 214 ILE B CA 1
ATOM 3677 C C . ILE B 1 214 ? -5.227 -20.969 -4.059 1 96.06 214 ILE B C 1
ATOM 3679 O O . ILE B 1 214 ? -6.387 -21.391 -4.062 1 96.06 214 ILE B O 1
ATOM 3683 N N . ILE B 1 215 ? -4.453 -21.281 -3.104 1 94.88 215 ILE B N 1
ATOM 3684 C CA . ILE B 1 215 ? -4.898 -21.859 -1.839 1 94.88 215 ILE B CA 1
ATOM 3685 C C . ILE B 1 215 ? -4.605 -20.891 -0.698 1 94.88 215 ILE B C 1
ATOM 3687 O O . ILE B 1 215 ? -3.443 -20.625 -0.382 1 94.88 215 ILE B O 1
ATOM 3691 N N . ALA B 1 216 ? -5.609 -20.406 -0.133 1 94.31 216 ALA B N 1
ATOM 3692 C CA . ALA B 1 216 ? -5.457 -19.422 0.941 1 94.31 216 ALA B CA 1
ATOM 3693 C C . ALA B 1 216 ? -5.527 -20.094 2.309 1 94.31 216 ALA B C 1
ATOM 3695 O O . ALA B 1 216 ? -4.504 -20.516 2.85 1 94.31 216 ALA B O 1
ATOM 3696 N N . THR B 1 217 ? -6.707 -20.359 2.83 1 93.44 217 THR B N 1
ATOM 3697 C CA . THR B 1 217 ? -6.84 -20.922 4.168 1 93.44 217 THR B CA 1
ATOM 3698 C C . THR B 1 217 ? -6.82 -22.438 4.109 1 93.44 217 THR B C 1
ATOM 3700 O O . THR B 1 217 ? -6.691 -23.109 5.141 1 93.44 217 THR B O 1
ATOM 3703 N N . GLY B 1 218 ? -7.047 -22.953 2.924 1 91.12 218 GLY B N 1
ATOM 3704 C CA . GLY B 1 218 ? -7.016 -24.406 2.76 1 91.12 218 GLY B CA 1
ATOM 3705 C C . GLY B 1 218 ? -8.305 -25.078 3.176 1 91.12 218 GLY B C 1
ATOM 3706 O O . GLY B 1 218 ? -8.414 -26.312 3.135 1 91.12 218 GLY B O 1
ATOM 3707 N N . SER B 1 219 ? -9.305 -24.328 3.527 1 89.81 219 SER B N 1
ATOM 3708 C CA . SER B 1 219 ? -10.547 -24.891 4.035 1 89.81 219 SER B CA 1
ATOM 3709 C C . SER B 1 219 ? -11.266 -25.703 2.961 1 89.81 219 SER B C 1
ATOM 3711 O O . SER B 1 219 ? -11.664 -26.844 3.199 1 89.81 219 SER B O 1
ATOM 3713 N N . THR B 1 220 ? -11.453 -25.094 1.757 1 86.06 220 THR B N 1
ATOM 3714 C CA . THR B 1 220 ? -12.086 -25.797 0.648 1 86.06 220 THR B CA 1
ATOM 3715 C C . THR B 1 220 ? -11.305 -27.047 0.279 1 86.06 220 THR B C 1
ATOM 3717 O O . THR B 1 220 ? -11.883 -28.109 0.085 1 86.06 220 THR B O 1
ATOM 3720 N N . MET B 1 221 ? -10.039 -26.953 0.293 1 90.12 221 MET B N 1
ATOM 3721 C CA . MET B 1 221 ? -9.172 -28.062 -0.078 1 90.12 221 MET B CA 1
ATOM 3722 C C . MET B 1 221 ? -9.227 -29.172 0.967 1 90.12 221 MET B C 1
ATOM 3724 O O . MET B 1 221 ? -9.242 -30.344 0.623 1 90.12 221 MET B O 1
ATOM 3728 N N . SER B 1 222 ? -9.234 -28.766 2.164 1 90.94 222 SER B N 1
ATOM 3729 C CA . SER B 1 222 ? -9.297 -29.734 3.246 1 90.94 222 SER B CA 1
ATOM 3730 C C . SER B 1 222 ? -10.586 -30.562 3.182 1 90.94 222 SER B C 1
ATOM 3732 O O . SER B 1 222 ? -10.57 -31.766 3.402 1 90.94 222 SER B O 1
ATOM 3734 N N . GLU B 1 223 ? -11.664 -29.891 2.928 1 89.19 223 GLU B N 1
ATOM 3735 C CA . GLU B 1 223 ? -12.945 -30.578 2.77 1 89.19 223 GLU B CA 1
ATOM 3736 C C . GLU B 1 223 ? -12.898 -31.562 1.609 1 89.19 223 GLU B C 1
ATOM 3738 O O . GLU B 1 223 ? -13.398 -32.688 1.725 1 89.19 223 GLU B O 1
ATOM 3743 N N . ALA B 1 224 ? -12.352 -31.109 0.506 1 90.19 224 ALA B N 1
ATOM 3744 C CA . ALA B 1 224 ? -12.203 -31.969 -0.669 1 90.19 224 ALA B CA 1
ATOM 3745 C C . ALA B 1 224 ? -11.398 -33.219 -0.342 1 90.19 224 ALA B C 1
ATOM 3747 O O . ALA B 1 224 ? -11.758 -34.312 -0.748 1 90.19 224 ALA B O 1
ATOM 3748 N N . VAL B 1 225 ? -10.336 -33.094 0.396 1 92.56 225 VAL B N 1
ATOM 3749 C CA . VAL B 1 225 ? -9.461 -34.188 0.772 1 92.56 225 VAL B CA 1
ATOM 3750 C C . VAL B 1 225 ? -10.211 -35.156 1.68 1 92.56 225 VAL B C 1
ATOM 3752 O O . VAL B 1 225 ? -10.062 -36.375 1.556 1 92.56 225 VAL B O 1
ATOM 3755 N N . GLY B 1 226 ? -10.969 -34.594 2.604 1 91.56 226 GLY B N 1
ATOM 3756 C CA . GLY B 1 226 ? -11.797 -35.438 3.455 1 91.56 226 GLY B CA 1
ATOM 3757 C C . GLY B 1 226 ? -12.742 -36.312 2.674 1 91.56 226 GLY B C 1
ATOM 3758 O O . GLY B 1 226 ? -12.875 -37.5 2.973 1 91.56 226 GLY B O 1
ATOM 3759 N N . VAL B 1 227 ? -13.391 -35.781 1.721 1 91.19 227 VAL B N 1
ATOM 3760 C CA . VAL B 1 227 ? -14.32 -36.5 0.87 1 91.19 227 VAL B CA 1
ATOM 3761 C C . VAL B 1 227 ? -13.594 -37.625 0.142 1 91.19 227 VAL B C 1
ATOM 3763 O O . VAL B 1 227 ? -14.117 -38.719 0.006 1 91.19 227 VAL B O 1
ATOM 3766 N N . LEU B 1 228 ? -12.414 -37.375 -0.356 1 94.81 228 LEU B N 1
ATOM 3767 C CA . LEU B 1 228 ? -11.609 -38.344 -1.066 1 94.81 228 LEU B CA 1
ATOM 3768 C C . LEU B 1 228 ? -11.219 -39.5 -0.14 1 94.81 228 LEU B C 1
ATOM 3770 O O . LEU B 1 228 ? -11.258 -40.656 -0.541 1 94.81 228 LEU B O 1
ATOM 3774 N N . ARG B 1 229 ? -10.891 -39.156 1.02 1 94.19 229 ARG B N 1
ATOM 3775 C CA . ARG B 1 229 ? -10.508 -40.188 1.996 1 94.19 229 ARG B CA 1
ATOM 3776 C C . ARG B 1 229 ? -11.672 -41.125 2.299 1 94.19 229 ARG B C 1
ATOM 3778 O O . ARG B 1 229 ? -11.484 -42.344 2.416 1 94.19 229 ARG B O 1
ATOM 3785 N N . ASP B 1 230 ? -12.766 -40.562 2.438 1 92.75 230 ASP B N 1
ATOM 3786 C CA . ASP B 1 230 ? -13.969 -41.344 2.707 1 92.75 230 ASP B CA 1
ATOM 3787 C C . ASP B 1 230 ? -14.266 -42.281 1.557 1 92.75 230 ASP B C 1
ATOM 3789 O O . ASP B 1 230 ? -15.008 -43.25 1.727 1 92.75 230 ASP B O 1
ATOM 3793 N N . ARG B 1 231 ? -13.672 -42.094 0.462 1 93.81 231 ARG B N 1
ATOM 3794 C CA . ARG B 1 231 ? -13.945 -42.906 -0.725 1 93.81 231 ARG B CA 1
ATOM 3795 C C . ARG B 1 231 ? -12.781 -43.844 -1.024 1 93.81 231 ARG B C 1
ATOM 3797 O O . ARG B 1 231 ? -12.688 -44.406 -2.125 1 93.81 231 ARG B O 1
ATOM 3804 N N . GLY B 1 232 ? -11.859 -43.938 -0.131 1 95 232 GLY B N 1
ATOM 3805 C CA . GLY B 1 232 ? -10.789 -44.906 -0.212 1 95 232 GLY B CA 1
ATOM 3806 C C . GLY B 1 232 ? -9.648 -44.5 -1.111 1 95 232 GLY B C 1
ATOM 3807 O O . GLY B 1 232 ? -8.977 -45.344 -1.714 1 95 232 GLY B O 1
ATOM 3808 N N . VAL B 1 233 ? -9.453 -43.25 -1.292 1 96.44 233 VAL B N 1
ATOM 3809 C CA . VAL B 1 233 ? -8.398 -42.688 -2.135 1 96.44 233 VAL B CA 1
ATOM 3810 C C . VAL B 1 233 ? -7.039 -43.188 -1.651 1 96.44 233 VAL B C 1
ATOM 3812 O O . VAL B 1 233 ? -6.867 -43.5 -0.469 1 96.44 233 VAL B O 1
ATOM 3815 N N . GLY B 1 234 ? -6.121 -43.406 -2.588 1 97 234 GLY B N 1
ATOM 3816 C CA . GLY B 1 234 ? -4.73 -43.625 -2.213 1 97 234 GLY B CA 1
ATOM 3817 C C . GLY B 1 234 ? -4.066 -42.406 -1.641 1 97 234 GLY B C 1
ATOM 3818 O O . GLY B 1 234 ? -4.547 -41.812 -0.663 1 97 234 GLY B O 1
ATOM 3819 N N . ARG B 1 235 ? -2.967 -41.969 -2.285 1 97.5 235 ARG B N 1
ATOM 3820 C CA . ARG B 1 235 ? -2.297 -40.75 -1.841 1 97.5 235 ARG B CA 1
ATOM 3821 C C . ARG B 1 235 ? -2.947 -39.5 -2.449 1 97.5 235 ARG B C 1
ATOM 3823 O O . ARG B 1 235 ? -3.406 -39.531 -3.592 1 97.5 235 ARG B O 1
ATOM 3830 N N . VAL B 1 236 ? -2.951 -38.5 -1.653 1 97.75 236 VAL B N 1
ATOM 3831 C CA . VAL B 1 236 ? -3.506 -37.25 -2.123 1 97.75 236 VAL B CA 1
ATOM 3832 C C . VAL B 1 236 ? -2.422 -36.156 -2.111 1 97.75 236 VAL B C 1
ATOM 3834 O O . VAL B 1 236 ? -1.78 -35.938 -1.084 1 97.75 236 VAL B O 1
ATOM 3837 N N . PHE B 1 237 ? -2.182 -35.594 -3.252 1 98.06 237 PHE B N 1
ATOM 3838 C CA . PHE B 1 237 ? -1.281 -34.438 -3.404 1 98.06 237 PHE B CA 1
ATOM 3839 C C . PHE B 1 237 ? -2.062 -33.156 -3.693 1 98.06 237 PHE B C 1
ATOM 3841 O O . PHE B 1 237 ? -3.037 -33.188 -4.449 1 98.06 237 PHE B O 1
ATOM 3848 N N . VAL B 1 238 ? -1.65 -32.094 -3.088 1 97.31 238 VAL B N 1
ATOM 3849 C CA . VAL B 1 238 ? -2.258 -30.797 -3.344 1 97.31 238 VAL B CA 1
ATOM 3850 C C . VAL B 1 238 ? -1.249 -29.891 -4.039 1 97.31 238 VAL B C 1
ATOM 3852 O O . VAL B 1 238 ? -0.108 -29.766 -3.592 1 97.31 238 VAL B O 1
ATOM 3855 N N . THR B 1 239 ? -1.668 -29.328 -5.145 1 97.38 239 THR B N 1
ATOM 3856 C CA . THR B 1 239 ? -0.806 -28.406 -5.871 1 97.38 239 THR B CA 1
ATOM 3857 C C . THR B 1 239 ? -1.521 -27.078 -6.113 1 97.38 239 THR B C 1
ATOM 3859 O O . THR B 1 239 ? -2.744 -27.047 -6.266 1 97.38 239 THR B O 1
ATOM 3862 N N . CYS B 1 240 ? -0.795 -26.031 -6.117 1 97.38 240 CYS B N 1
ATOM 3863 C CA . CYS B 1 240 ? -1.364 -24.719 -6.438 1 97.38 240 CYS B CA 1
ATOM 3864 C C . CYS B 1 240 ? -0.301 -23.781 -7.004 1 97.38 240 CYS B C 1
ATOM 3866 O O . CYS B 1 240 ? 0.875 -23.891 -6.652 1 97.38 240 CYS B O 1
ATOM 3868 N N . VAL B 1 241 ? -0.685 -22.875 -7.828 1 98.19 241 VAL B N 1
ATOM 3869 C CA . VAL B 1 241 ? 0.23 -21.906 -8.414 1 98.19 241 VAL B CA 1
ATOM 3870 C C . VAL B 1 241 ? 0.677 -20.906 -7.352 1 98.19 241 VAL B C 1
ATOM 3872 O O . VAL B 1 241 ? 1.874 -20.656 -7.188 1 98.19 241 VAL B O 1
ATOM 3875 N N . HIS B 1 242 ? -0.298 -20.375 -6.59 1 98.25 242 HIS B N 1
ATOM 3876 C CA . HIS B 1 242 ? -0.024 -19.391 -5.555 1 98.25 242 HIS B CA 1
ATOM 3877 C C . HIS B 1 242 ? -0.259 -19.969 -4.164 1 98.25 242 HIS B C 1
ATOM 3879 O O . HIS B 1 242 ? -1.387 -19.953 -3.666 1 98.25 242 HIS B O 1
ATOM 3885 N N . PRO B 1 243 ? 0.746 -20.438 -3.479 1 97.44 243 PRO B N 1
ATOM 3886 C CA . PRO B 1 243 ? 0.585 -21.016 -2.145 1 97.44 243 PRO B CA 1
ATOM 3887 C C . PRO B 1 243 ? 0.525 -19.969 -1.041 1 97.44 243 PRO B C 1
ATOM 3889 O O . PRO B 1 243 ? 1.465 -19.844 -0.252 1 97.44 243 PRO B O 1
ATOM 3892 N N . LEU B 1 244 ? -0.585 -19.25 -0.982 1 96.31 244 LEU B N 1
ATOM 3893 C CA . LEU B 1 244 ? -0.767 -18.281 0.094 1 96.31 244 LEU B CA 1
ATOM 3894 C C . LEU B 1 244 ? -0.69 -18.969 1.456 1 96.31 244 LEU B C 1
ATOM 3896 O O . LEU B 1 244 ? -0.014 -18.484 2.363 1 96.31 244 LEU B O 1
ATOM 3900 N N . LEU B 1 245 ? -1.449 -20.094 1.543 1 95.81 245 LEU B N 1
ATOM 3901 C CA . LEU B 1 245 ? -1.423 -20.938 2.732 1 95.81 245 LEU B CA 1
ATOM 3902 C C . LEU B 1 245 ? -1.503 -20.094 4 1 95.81 245 LEU B C 1
ATOM 3904 O O . LEU B 1 245 ? -0.655 -20.219 4.887 1 95.81 245 LEU B O 1
ATOM 3908 N N . ALA B 1 246 ? -2.531 -19.344 4.098 1 94.06 246 ALA B N 1
ATOM 3909 C CA . ALA B 1 246 ? -2.727 -18.406 5.191 1 94.06 246 ALA B CA 1
ATOM 3910 C C . ALA B 1 246 ? -3.094 -19.125 6.484 1 94.06 246 ALA B C 1
ATOM 3912 O O . ALA B 1 246 ? -3.707 -20.188 6.453 1 94.06 246 ALA B O 1
ATOM 3913 N N . ARG B 1 247 ? -2.701 -18.594 7.621 1 94.44 247 ARG B N 1
ATOM 3914 C CA . ARG B 1 247 ? -3.043 -19.078 8.953 1 94.44 247 ARG B CA 1
ATOM 3915 C C . ARG B 1 247 ? -2.605 -20.531 9.141 1 94.44 247 ARG B C 1
ATOM 3917 O O . ARG B 1 247 ? -1.424 -20.844 8.992 1 94.44 247 ARG B O 1
ATOM 3924 N N . ASN B 1 248 ? -3.574 -21.453 9.43 1 94.31 248 ASN B N 1
ATOM 3925 C CA . ASN B 1 248 ? -3.236 -22.828 9.742 1 94.31 248 ASN B CA 1
ATOM 3926 C C . ASN B 1 248 ? -3.441 -23.734 8.539 1 94.31 248 ASN B C 1
ATOM 3928 O O . ASN B 1 248 ? -3.711 -24.938 8.695 1 94.31 248 ASN B O 1
ATOM 3932 N N . ALA B 1 249 ? -3.326 -23.141 7.359 1 94.81 249 ALA B N 1
ATOM 3933 C CA . ALA B 1 249 ? -3.643 -23.859 6.133 1 94.81 249 ALA B CA 1
ATOM 3934 C C . ALA B 1 249 ? -2.799 -25.125 6.012 1 94.81 249 ALA B C 1
ATOM 3936 O O . ALA B 1 249 ? -3.316 -26.203 5.676 1 94.81 249 ALA B O 1
ATOM 3937 N N . VAL B 1 250 ? -1.519 -25.078 6.281 1 95.25 250 VAL B N 1
ATOM 3938 C CA . VAL B 1 250 ? -0.614 -26.203 6.109 1 95.25 250 VAL B CA 1
ATOM 3939 C C . VAL B 1 250 ? -0.986 -27.328 7.082 1 95.25 250 VAL B C 1
ATOM 3941 O O . VAL B 1 250 ? -1.107 -28.484 6.691 1 95.25 250 VAL B O 1
ATOM 3944 N N . THR B 1 251 ? -1.207 -26.922 8.352 1 95.25 251 THR B N 1
ATOM 3945 C CA . THR B 1 251 ? -1.556 -27.922 9.359 1 95.25 251 THR B CA 1
ATOM 3946 C C . THR B 1 251 ? -2.939 -28.516 9.086 1 95.25 251 THR B C 1
ATOM 3948 O O . THR B 1 251 ? -3.168 -29.703 9.289 1 95.25 251 THR B O 1
ATOM 3951 N N . LYS B 1 252 ? -3.811 -27.703 8.602 1 94.81 252 LYS B N 1
ATOM 3952 C CA . LYS B 1 252 ? -5.16 -28.141 8.25 1 94.81 252 LYS B CA 1
ATOM 3953 C C . LYS B 1 252 ? -5.125 -29.188 7.145 1 94.81 252 LYS B C 1
ATOM 3955 O O . LYS B 1 252 ? -5.758 -30.234 7.262 1 94.81 252 LYS B O 1
ATOM 3960 N N . LEU B 1 253 ? -4.363 -28.938 6.125 1 95.12 253 LEU B N 1
ATOM 3961 C CA . LEU B 1 253 ? -4.258 -29.844 4.992 1 95.12 253 LEU B CA 1
ATOM 3962 C C . LEU B 1 253 ? -3.521 -31.125 5.387 1 95.12 253 LEU B C 1
ATOM 3964 O O . LEU B 1 253 ? -3.914 -32.219 4.984 1 95.12 253 LEU B O 1
ATOM 3968 N N . SER B 1 254 ? -2.521 -30.938 6.191 1 93.69 254 SER B N 1
ATOM 3969 C CA . SER B 1 254 ? -1.782 -32.094 6.672 1 93.69 254 SER B CA 1
ATOM 3970 C C . SER B 1 254 ? -2.672 -33.031 7.504 1 93.69 254 SER B C 1
ATOM 3972 O O . SER B 1 254 ? -2.639 -34.25 7.344 1 93.69 254 SER B O 1
ATOM 3974 N N . ASN B 1 255 ? -3.457 -32.438 8.367 1 94.31 255 ASN B N 1
ATOM 3975 C CA . ASN B 1 255 ? -4.359 -33.188 9.227 1 94.31 255 ASN B CA 1
ATOM 3976 C C . ASN B 1 255 ? -5.441 -33.906 8.414 1 94.31 255 ASN B C 1
ATOM 3978 O O . ASN B 1 255 ? -5.938 -34.969 8.812 1 94.31 255 ASN B O 1
ATOM 3982 N N . ALA B 1 256 ? -5.719 -33.344 7.273 1 93.81 256 ALA B N 1
ATOM 3983 C CA . ALA B 1 256 ? -6.723 -33.938 6.391 1 93.81 256 ALA B CA 1
ATOM 3984 C C . ALA B 1 256 ? -6.164 -35.156 5.672 1 93.81 256 ALA B C 1
ATOM 3986 O O . ALA B 1 256 ? -6.918 -35.938 5.074 1 93.81 256 ALA B O 1
ATOM 3987 N N . GLY B 1 257 ? -4.789 -35.344 5.695 1 93.69 257 GLY B N 1
ATOM 3988 C CA . GLY B 1 257 ? -4.188 -36.562 5.141 1 93.69 257 GLY B CA 1
ATOM 3989 C C . GLY B 1 257 ? -3.475 -36.312 3.824 1 93.69 257 GLY B C 1
ATOM 3990 O O . GLY B 1 257 ? -3.207 -37.25 3.074 1 93.69 257 GLY B O 1
ATOM 3991 N N . VAL B 1 258 ? -3.195 -35.156 3.477 1 96.25 258 VAL B N 1
ATOM 3992 C CA . VAL B 1 258 ? -2.471 -34.781 2.262 1 96.25 258 VAL B CA 1
ATOM 3993 C C . VAL B 1 258 ? -1.027 -35.281 2.357 1 96.25 258 VAL B C 1
ATOM 3995 O O . VAL B 1 258 ? -0.365 -35.062 3.379 1 96.25 258 VAL B O 1
ATOM 3998 N N . GLU B 1 259 ? -0.596 -35.906 1.349 1 96.62 259 GLU B N 1
ATOM 3999 C CA . GLU B 1 259 ? 0.758 -36.469 1.302 1 96.62 259 GLU B CA 1
ATOM 4000 C C . GLU B 1 259 ? 1.797 -35.344 1.179 1 96.62 259 GLU B C 1
ATOM 4002 O O . GLU B 1 259 ? 2.855 -35.406 1.807 1 96.62 259 GLU B O 1
ATOM 4007 N N . ALA B 1 260 ? 1.549 -34.375 0.317 1 97.06 260 ALA B N 1
ATOM 4008 C CA . ALA B 1 260 ? 2.455 -33.25 0.08 1 97.06 260 ALA B CA 1
ATOM 4009 C C . ALA B 1 260 ? 1.716 -32.094 -0.541 1 97.06 260 ALA B C 1
ATOM 4011 O O . ALA B 1 260 ? 0.71 -32.25 -1.23 1 97.06 260 ALA B O 1
ATOM 4012 N N . ILE B 1 261 ? 2.191 -30.906 -0.231 1 97.31 261 ILE B N 1
ATOM 4013 C CA . ILE B 1 261 ? 1.714 -29.672 -0.823 1 97.31 261 ILE B CA 1
ATOM 4014 C C . ILE B 1 261 ? 2.814 -29.047 -1.685 1 97.31 261 ILE B C 1
ATOM 4016 O O . ILE B 1 261 ? 3.908 -28.766 -1.193 1 97.31 261 ILE B O 1
ATOM 4020 N N . TYR B 1 262 ? 2.533 -28.844 -2.963 1 98 262 TYR B N 1
ATOM 4021 C CA . TYR B 1 262 ? 3.504 -28.25 -3.877 1 98 262 TYR B CA 1
ATOM 4022 C C . TYR B 1 262 ? 2.988 -26.938 -4.445 1 98 262 TYR B C 1
ATOM 4024 O O . TYR B 1 262 ? 1.884 -26.875 -4.988 1 98 262 TYR B O 1
ATOM 4032 N N . GLY B 1 263 ? 3.697 -25.891 -4.312 1 98.12 263 GLY B N 1
ATOM 4033 C CA . GLY B 1 263 ? 3.414 -24.594 -4.898 1 98.12 263 GLY B CA 1
ATOM 4034 C C . GLY B 1 263 ? 4.547 -24.062 -5.762 1 98.12 263 GLY B C 1
ATOM 4035 O O . GLY B 1 263 ? 5.641 -24.625 -5.77 1 98.12 263 GLY B O 1
ATOM 4036 N N . THR B 1 264 ? 4.297 -23.047 -6.492 1 98.56 264 THR B N 1
ATOM 4037 C CA . THR B 1 264 ? 5.348 -22.391 -7.262 1 98.56 264 THR B CA 1
ATOM 4038 C C . THR B 1 264 ? 5.98 -21.25 -6.457 1 98.56 264 THR B C 1
ATOM 4040 O O . THR B 1 264 ? 5.551 -20.953 -5.34 1 98.56 264 THR B O 1
ATOM 4043 N N . ASP B 1 265 ? 7.043 -20.625 -7.051 1 98.62 265 ASP B N 1
ATOM 4044 C CA . ASP B 1 265 ? 7.754 -19.562 -6.363 1 98.62 265 ASP B CA 1
ATOM 4045 C C . ASP B 1 265 ? 7.102 -18.203 -6.637 1 98.62 265 ASP B C 1
ATOM 4047 O O . ASP B 1 265 ? 7.719 -17.156 -6.43 1 98.62 265 ASP B O 1
ATOM 4051 N N . THR B 1 266 ? 5.812 -18.234 -7.145 1 98.75 266 THR B N 1
ATOM 4052 C CA . THR B 1 266 ? 5.07 -16.984 -7.223 1 98.75 266 THR B CA 1
ATOM 4053 C C . THR B 1 266 ? 4.898 -16.359 -5.836 1 98.75 266 THR B C 1
ATOM 4055 O O . THR B 1 266 ? 4.805 -15.141 -5.703 1 98.75 266 THR B O 1
ATOM 4058 N N . ILE B 1 267 ? 4.719 -17.156 -4.93 1 98.38 267 ILE B N 1
ATOM 4059 C CA . ILE B 1 267 ? 4.875 -16.797 -3.523 1 98.38 267 ILE B CA 1
ATOM 4060 C C . ILE B 1 267 ? 5.969 -17.672 -2.896 1 98.38 267 ILE B C 1
ATOM 4062 O O . ILE B 1 267 ? 5.84 -18.891 -2.83 1 98.38 267 ILE B O 1
ATOM 4066 N N . GLU B 1 268 ? 7.016 -17.016 -2.469 1 96.44 268 GLU B N 1
ATOM 4067 C CA . GLU B 1 268 ? 8.172 -17.75 -1.947 1 96.44 268 GLU B CA 1
ATOM 4068 C C . GLU B 1 268 ? 7.957 -18.156 -0.491 1 96.44 268 GLU B C 1
ATOM 4070 O O . GLU B 1 268 ? 7.895 -17.297 0.393 1 96.44 268 GLU B O 1
ATOM 4075 N N . ARG B 1 269 ? 7.809 -19.469 -0.318 1 93.38 269 ARG B N 1
ATOM 4076 C CA . ARG B 1 269 ? 7.621 -20.016 1.022 1 93.38 269 ARG B CA 1
ATOM 4077 C C . ARG B 1 269 ? 8.039 -21.484 1.081 1 93.38 269 ARG B C 1
ATOM 4079 O O . ARG B 1 269 ? 8.656 -22 0.147 1 93.38 269 ARG B O 1
ATOM 4086 N N . GLN B 1 270 ? 7.832 -22.156 2.205 1 85.25 270 GLN B N 1
ATOM 4087 C CA . GLN B 1 270 ? 8.312 -23.516 2.441 1 85.25 270 GLN B CA 1
ATOM 4088 C C . GLN B 1 270 ? 7.754 -24.484 1.41 1 85.25 270 GLN B C 1
ATOM 4090 O O . GLN B 1 270 ? 8.438 -25.406 0.986 1 85.25 270 GLN B O 1
ATOM 4095 N N . SER B 1 271 ? 6.547 -24.25 0.934 1 88.56 271 SER B N 1
ATOM 4096 C CA . SER B 1 271 ? 5.883 -25.172 0.02 1 88.56 271 SER B CA 1
ATOM 4097 C C . SER B 1 271 ? 6.27 -24.891 -1.428 1 88.56 271 SER B C 1
ATOM 4099 O O . SER B 1 271 ? 5.762 -25.531 -2.348 1 88.56 271 SER B O 1
ATOM 4101 N N . THR B 1 272 ? 7.145 -23.938 -1.585 1 89.88 272 THR B N 1
ATOM 4102 C CA . THR B 1 272 ? 7.648 -23.672 -2.928 1 89.88 272 THR B CA 1
ATOM 4103 C C . THR B 1 272 ? 8.477 -24.844 -3.441 1 89.88 272 THR B C 1
ATOM 4105 O O . THR B 1 272 ? 9.523 -25.156 -2.871 1 89.88 272 THR B O 1
ATOM 4108 N N . ALA B 1 273 ? 8.023 -25.438 -4.512 1 94.31 273 ALA B N 1
ATOM 4109 C CA . ALA B 1 273 ? 8.664 -26.672 -4.977 1 94.31 273 ALA B CA 1
ATOM 4110 C C . ALA B 1 273 ? 9.172 -26.516 -6.406 1 94.31 273 ALA B C 1
ATOM 4112 O O . ALA B 1 273 ? 9.992 -27.312 -6.875 1 94.31 273 ALA B O 1
ATOM 4113 N N . VAL B 1 274 ? 8.688 -25.547 -7.113 1 97.75 274 VAL B N 1
ATOM 4114 C CA . VAL B 1 274 ? 9.062 -25.375 -8.516 1 97.75 274 VAL B CA 1
ATOM 4115 C C . VAL B 1 274 ? 9.023 -23.906 -8.891 1 97.75 274 VAL B C 1
ATOM 4117 O O . VAL B 1 274 ? 8.25 -23.125 -8.32 1 97.75 274 VAL B O 1
ATOM 4120 N N . SER B 1 275 ? 9.891 -23.484 -9.828 1 98.56 275 SER B N 1
ATOM 4121 C CA . SER B 1 275 ? 9.969 -22.094 -10.242 1 98.56 275 SER B CA 1
ATOM 4122 C C . SER B 1 275 ? 9.156 -21.844 -11.508 1 98.56 275 SER B C 1
ATOM 4124 O O . SER B 1 275 ? 9.133 -22.688 -12.414 1 98.56 275 SER B O 1
ATOM 4126 N N . VAL B 1 276 ? 8.562 -20.656 -11.578 1 98.81 276 VAL B N 1
ATOM 4127 C CA . VAL B 1 276 ? 7.824 -20.281 -12.781 1 98.81 276 VAL B CA 1
ATOM 4128 C C . VAL B 1 276 ? 8.734 -19.516 -13.727 1 98.81 276 VAL B C 1
ATOM 4130 O O . VAL B 1 276 ? 8.305 -19.078 -14.797 1 98.81 276 VAL B O 1
ATOM 4133 N N . ALA B 1 277 ? 10.031 -19.328 -13.414 1 98.81 277 ALA B N 1
ATOM 4134 C CA . ALA B 1 277 ? 10.992 -18.531 -14.18 1 98.81 277 ALA B CA 1
ATOM 4135 C C . ALA B 1 277 ? 11.039 -18.984 -15.633 1 98.81 277 ALA B C 1
ATOM 4137 O O . ALA B 1 277 ? 10.977 -18.156 -16.547 1 98.81 277 ALA B O 1
ATOM 4138 N N . PRO B 1 278 ? 11.102 -20.344 -15.914 1 98.5 278 PRO B N 1
ATOM 4139 C CA . PRO B 1 278 ? 11.172 -20.75 -17.312 1 98.5 278 PRO B CA 1
ATOM 4140 C C . PRO B 1 278 ? 9.953 -20.312 -18.125 1 98.5 278 PRO B C 1
ATOM 4142 O O . PRO B 1 278 ? 10.086 -19.875 -19.266 1 98.5 278 PRO B O 1
ATOM 4145 N N . THR B 1 279 ? 8.781 -20.438 -17.531 1 98.62 279 THR B N 1
ATOM 4146 C CA . THR B 1 279 ? 7.551 -20.062 -18.203 1 98.62 279 THR B CA 1
ATOM 4147 C C . THR B 1 279 ? 7.508 -18.547 -18.438 1 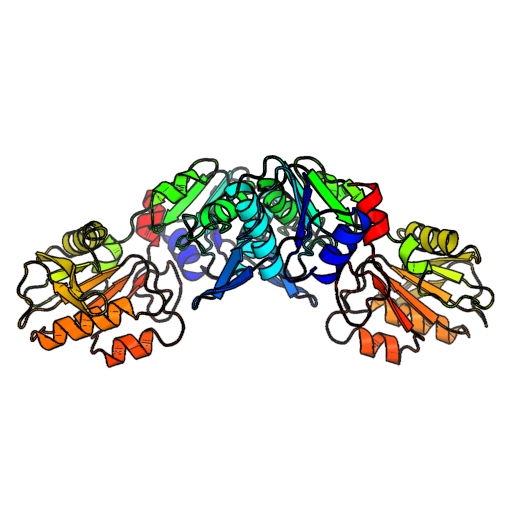98.62 279 THR B C 1
ATOM 4149 O O . THR B 1 279 ? 7.102 -18.094 -19.516 1 98.62 279 THR B O 1
ATOM 4152 N N . LEU B 1 280 ? 7.902 -17.75 -17.453 1 98.81 280 LEU B N 1
ATOM 4153 C CA . LEU B 1 280 ? 7.949 -16.297 -17.562 1 98.81 280 LEU B CA 1
ATOM 4154 C C . LEU B 1 280 ? 8.953 -15.875 -18.641 1 98.81 280 LEU B C 1
ATOM 4156 O O . LEU B 1 280 ? 8.695 -14.945 -19.406 1 98.81 280 LEU B O 1
ATOM 4160 N N . ALA B 1 281 ? 10.109 -16.5 -18.688 1 98.69 281 ALA B N 1
ATOM 4161 C CA . ALA B 1 281 ? 11.188 -16.156 -19.609 1 98.69 281 ALA B CA 1
ATOM 4162 C C . ALA B 1 281 ? 10.703 -16.219 -21.062 1 98.69 281 ALA B C 1
ATOM 4164 O O . ALA B 1 281 ? 11.125 -15.422 -21.906 1 98.69 281 ALA B O 1
ATOM 4165 N N . GLU B 1 282 ? 9.797 -17.172 -21.328 1 98.06 282 GLU B N 1
ATOM 4166 C CA . GLU B 1 282 ? 9.266 -17.344 -22.672 1 98.06 282 GLU B CA 1
ATOM 4167 C C . GLU B 1 282 ? 8.477 -16.109 -23.125 1 98.06 282 GLU B C 1
ATOM 4169 O O . GLU B 1 282 ? 8.25 -15.914 -24.312 1 98.06 282 GLU B O 1
ATOM 4174 N N . ARG B 1 283 ? 8.07 -15.297 -22.219 1 97.88 283 ARG B N 1
ATOM 4175 C CA . ARG B 1 283 ? 7.211 -14.156 -22.531 1 97.88 283 ARG B CA 1
ATOM 4176 C C . ARG B 1 283 ? 7.977 -12.844 -22.422 1 97.88 283 ARG B C 1
ATOM 4178 O O . ARG B 1 283 ? 7.406 -11.766 -22.625 1 97.88 283 ARG B O 1
ATOM 4185 N N . LEU B 1 284 ? 9.219 -12.898 -22.016 1 97.5 284 LEU B N 1
ATOM 4186 C CA . LEU B 1 284 ? 10.016 -11.703 -21.766 1 97.5 284 LEU B CA 1
ATOM 4187 C C . LEU B 1 284 ? 11.117 -11.555 -22.812 1 97.5 284 LEU B C 1
ATOM 4189 O O . LEU B 1 284 ? 11.422 -10.445 -23.25 1 97.5 284 LEU B O 1
#

Foldseek 3Di:
DEEEEEFPQQQVQSVLLCVLLVHHYFDWDWDADPVGDIAIARVPDDDQEYEYEFAPLDPNSLVNLLNVLVRNVVNPHNAYEYEHAHHPLLVLCDAPDPPRDSVLLVSQDSNQVSHPAYEYEPSVDQCSQVSHVVRYHYFYLLLQQLVQDDLDWFQEEQEEADPVCQVSSVSNCVSNPDHYYWYWDWDDDDPPDIDIDTDDDQQAAGEYEYEEAEDACQPSVLNHLLRCVVRRHDAYEYEYAHDNNYDCNVVSNVVSRHPAYAYDVSGPDPNHDGYSSNSVSVVD/DEEEEEQPQQQVQSVLLCVLLVHHYFDWDWDADPVGDIAIARVPDDDQEYEYEFAPLDPNSLVNLLNVLVRNVVNPHNAYEYEHAHHPLLVLCDAPDPPRDSVLLVSQDSNQVSHPAYEYEPSVDQCSQVSHVVRYHYFYLLLQQLVQDDLDWFQEEFEEADPVCQVSSVSNCVSNPDHYYWYWDWDDDDPPDIDIDTDDDQQAAGEYEYEEAEDACQPSVLNHLLRCVVRRHDAYEYEYAHDNNYDCNVVSNVVSRHPAYAYDVSGPDPNHDGYSSNSVSVVD

InterPro domains:
  IPR000836 Phosphoribosyltransferase domain [PF00156] (154-254)
  IPR000836 Phosphoribosyltransferase domain [cd06223] (141-266)
  IPR005946 Ribose-phosphate pyrophosphokinase [PTHR10210] (3-281)
  IPR005946 Ribose-phosphate pyrophosphokinase [TIGR01251] (4-283)
  IPR029057 Phosphoribosyltransferase-like [G3DSA:3.40.50.2020] (6-282)
  IPR029057 Phosphoribosyltransferase-like [G3DSA:3.40.50.2020] (141-274)
  IPR029057 Phosphoribosyltransferase-like [SSF53271] (64-279)
  IPR029099 Ribose-phosphate pyrophosphokinase, N-terminal domain [PF13793] (3-111)
  IPR037514 Ribose-phosphate pyrophosphokinase, archaea [MF_00583_A] (3-282)

Nearest PDB structures (foldseek):
  1u9y-assembly1_A  TM=9.457E-01  e=2.828E-26  Methanocaldococcus jannaschii
  6asv-assembly1_C  TM=8.858E-01  e=5.450E-22  Escherichia coli O157:H7
  7pn0-assembly1_A  TM=8.602E-01  e=1.641E-21  Thermus thermophilus
  8dbe-assembly1_A  TM=8.778E-01  e=4.241E-20  Homo sapiens
  8dbo-assembly1_A  TM=8.784E-01  e=6.965E-20  Homo sapiens

Radius of gyration: 27.8 Å; Cα contacts (8 Å, |Δi|>4): 1484; chains: 2; bounding box: 66×86×52 Å